Protein 6V8E (pdb70)

B-factor: mean 51.94, std 22.56, range [22.09, 170.43]

Foldseek 3Di:
DQLVVLQVQLVVCVVVLNLVSNLVSLVVSCVVVVLPLVSLQSNLVSCVSVVNLVSSLVSLVSSCVSPVLDLVSLQVNLVSCVSVVVLVSSLVSLVSSCVNPVPPPVSVVSNVVSVVPVD/DLLVVLQVQLVVCVVVLNLVSNLVSLVVSCVVPVLPLVSLQSNLVSCVSVVNLVSSLVSLVSSCVSPVLALVSLQVNLVSCVSVLVLVSSLVSLVSSCVNPVDDVVSVVSNVVSVVD/DLLVVLQVQLVVCVVVLNLVSNLVSLVSNCVVPVLPLVSLQSNLVSCVSVVNLVSSLVSLVSSCVSPVLDLVSLQVNLVSCVSVVVLVSSLVSLVSSCVNPVPPVVSVVVNVVSVVVVD/DQLVVLQVQLVVCVVVPNLVSNLVSLVVSCVVPVLPLVSLQSNLVSCVSVVNLVSSLVSLVSSCVSPVLDLVSLQVNLVSCVSVVVLVSSLVSLVSSCVNPVPPVNSVVSNVVSVVSD/DLLVVLQVQLVVCVVVLNLVSNLVSLVVSCVVPVLPLVSLQSNLVSCVVVVNLVSSLVSLVSSCVSPVLALVSLQVNLVSCVSVQVLVSSLVSLVSSCVNPVPPVSSVVVNVVSVVGD/DLLVVLQVQLVVCVVVLNLVSNLVSLVVSCVVPVLPLVSLQSNLVSCVSVVNLVSSLVSLVSSCVSPVLPLVSLQVNLVSCVSVVVLVSSLVSLVSSCVNPVPPVVSVVVNVVSVVVPD

Solvent-accessible surface area: 32275 Å² total; per-residue (Å²): 123,22,23,58,3,0,13,0,2,0,34,0,0,50,109,51,37,48,49,120,2,0,7,48,0,1,4,1,2,2,65,99,62,73,103,40,20,77,0,4,22,17,0,0,16,0,18,39,113,78,38,22,49,84,48,0,17,53,0,0,77,40,2,11,142,62,67,75,110,26,19,76,0,38,21,19,2,0,15,0,32,46,117,75,38,51,55,90,66,0,22,101,35,1,82,76,0,26,142,64,46,91,136,13,70,112,0,120,131,31,18,34,62,0,116,145,86,108,111,82,23,15,63,3,0,10,0,5,0,34,0,0,48,108,49,36,39,49,182,5,0,18,105,0,2,98,21,2,10,180,124,54,75,106,39,22,104,0,38,40,18,0,0,16,0,22,42,112,69,38,62,49,102,63,0,17,101,33,0,63,66,3,9,124,61,50,69,116,54,17,77,2,40,24,20,2,0,16,0,25,56,118,84,40,56,66,105,55,0,60,93,29,1,98,69,0,26,119,58,36,90,108,24,57,91,0,115,119,35,24,28,62,2,136,142,108,101,22,20,52,6,0,31,2,5,0,28,0,0,45,116,49,36,40,46,170,5,0,16,119,0,2,96,8,2,10,151,120,56,73,116,44,21,83,0,38,23,20,2,0,18,0,16,30,73,73,38,56,44,100,65,0,20,102,20,1,60,80,3,6,129,67,52,66,116,31,18,57,0,34,12,22,0,0,17,0,21,50,100,76,37,56,52,102,67,0,20,87,37,1,69,70,0,29,131,64,34,74,16,0,5,1,0,112,29,12,16,37,46,0,103,146,123,83,116,102,17,12,55,2,0,17,0,1,0,18,0,0,48,106,52,38,39,55,134,4,0,11,75,0,1,17,4,3,2,91,106,60,58,99,39,21,78,0,4,18,18,0,0,16,0,19,44,113,78,38,23,40,85,49,0,17,56,0,0,76,44,1,12,143,63,69,74,111,26,19,73,0,38,20,18,2,0,16,0,31,50,112,77,36,52,64,102,66,0,27,104,35,0,89,60,0,27,124,57,44,99,133,17,59,95,0,140,133,34,18,34,61,0,115,139,92,155,97,21,18,42,2,0,20,4,2,0,47,0,0,41,120,50,37,47,48,115,1,0,19,82,0,0,97,20,2,12,181,141,53,73,108,37,20,81,0,38,31,16,0,0,18,0,22,39,114,84,40,61,47,104,65,0,16,97,34,0,57,68,4,9,127,61,48,64,114,42,16,75,2,38,21,21,3,0,18,0,27,45,118,71,37,46,51,96,64,0,22,103,35,1,66,64,0,31,132,58,49,99,134,16,54,98,0,136,142,42,30,32,57,0,121,151,81,159,44,16,10,67,3,0,17,3,1,0,30,0,0,47,127,52,35,35,46,184,7,0,15,96,0,1,81,2,2,10,141,113,50,71,113,34,20,80,0,38,22,20,2,0,17,0,12,34,70,76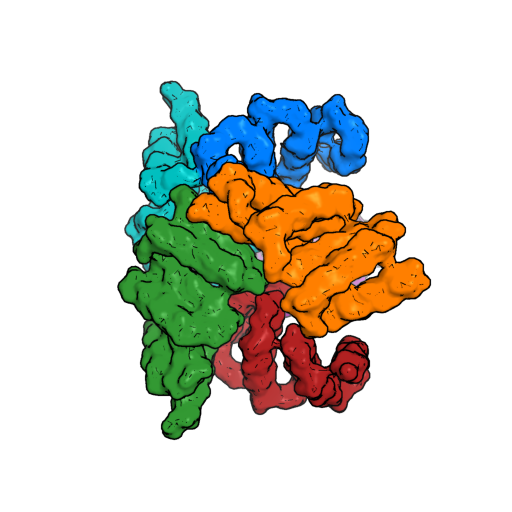,40,59,43,100,56,0,21,99,26,1,61,80,3,9,131,68,52,66,116,30,19,34,0,36,10,23,0,0,17,0,17,53,99,77,38,55,54,97,65,0,20,98,43,1,70,72,0,23,134,67,32,67,12,0,4,1,0,98,32,13,8,32,46,0,98,162,131,88,105

Secondary structure (DSSP, 8-state):
-HHHHHHHHHHHHHHTT-HHHHHHHHHHHHHH-TT-HHHHHHHHHHHHHTT-HHHHHHHHHHHHHH-TT-HHHHHHHHHHHHHTT-HHHHHHHHHHHHHH-TT-HHHHHHHHHHHHS--/-HHHHHHHHHHHHHHTT-HHHHHHHHHHHHHH-TT-HHHHHHHHHHHHHTT-HHHHHHHHHHHHHH-TT-HHHHHHHHHHHHHTT-HHHHHHHHHHHHHH-S--HHHHHHHHHHHH-/-HHHHHHHHHHHHHHTT-HHHHHHHHHHHHHH-TT-HHHHHHHHHHHHHTT-HHHHHHHHHHHHHH-TT-HHHHHHHHHHHHHTT-HHHHHHHHHHHHHH-TT-HHHHHHHHHHHHHH-/-HHHHHHHHHHHHHHTT-HHHHHHHHHHHHHH-TT-HHHHHHHHHHHHHTT-HHHHHHHHHHHHHH-TT-HHHHHHHHHHHHHTT-HHHHHHHHHHHHHH-TT-SHHHHHHHHHHH--/-HHHHHHHHHHHHHHTT-HHHHHHHHHHHHHH-TT-HHHHHHHHHHHHHTT-HHHHHHHHHHHHHH-TT-HHHHHHHHHHHHHTT-HHHHHHHHHHHHHH-TT-SHHHHHHHHHHH--/-HHHHHHHHHHHHHHTT-HHHHHHHHHHHHHH-TT-HHHHHHHHHHHHHTT-HHHHHHHHHHHHHH-TT-HHHHHHHHHHHHHTT-HHHHHHHHHHHHHH-TT-HHHHHHHHHHHHHH-

Structure (mmCIF, N/CA/C/O backbone):
data_6V8E
#
_entry.id   6V8E
#
_cell.length_a   69.470
_cell.length_b   64.910
_cell.length_c   99.030
_cell.angle_alpha   90.00
_cell.angle_beta   106.33
_cell.angle_gamma   90.00
#
_symmetry.space_group_name_H-M   'P 1 21 1'
#
loop_
_entity.id
_entity.type
_entity.pdbx_description
1 polymer 'Designed protein'
2 water water
#
loop_
_atom_site.group_PDB
_atom_site.id
_atom_site.type_symbol
_atom_site.label_atom_id
_atom_site.label_alt_id
_atom_site.label_comp_id
_atom_site.label_asym_id
_atom_site.label_entity_id
_atom_site.label_seq_id
_atom_site.pdbx_PDB_ins_code
_atom_site.Cartn_x
_atom_site.Cartn_y
_atom_site.Cartn_z
_atom_site.occupancy
_atom_site.B_iso_or_equiv
_atom_site.auth_seq_id
_atom_site.auth_comp_id
_atom_site.auth_asym_id
_atom_site.auth_atom_id
_atom_site.pdbx_PDB_model_num
ATOM 1 N N . GLU A 1 1 ? 18.610 15.615 24.504 1.00 84.87 1 GLU A N 1
ATOM 2 C CA . GLU A 1 1 ? 17.581 15.136 25.462 1.00 78.97 1 GLU A CA 1
ATOM 3 C C . GLU A 1 1 ? 17.182 13.672 25.184 1.00 65.80 1 GLU A C 1
ATOM 4 O O . GLU A 1 1 ? 18.069 12.898 24.914 1.00 45.45 1 GLU A O 1
ATOM 10 N N . GLU A 1 2 ? 15.920 13.290 25.443 1.00 52.12 2 GLU A N 1
ATOM 11 C CA . GLU A 1 2 ? 15.565 11.881 25.456 1.00 55.58 2 GLU A CA 1
ATOM 12 C C . GLU A 1 2 ? 15.731 11.252 24.057 1.00 54.17 2 GLU A C 1
ATOM 13 O O . GLU A 1 2 ? 16.159 10.090 23.929 1.00 44.50 2 GLU A O 1
ATOM 19 N N . ALA A 1 3 ? 15.416 12.021 23.011 1.00 48.03 3 ALA A N 1
ATOM 20 C CA . ALA A 1 3 ? 15.584 11.525 21.646 1.00 45.36 3 ALA A CA 1
ATOM 21 C C . ALA A 1 3 ? 17.054 11.262 21.357 1.00 40.34 3 ALA A C 1
ATOM 22 O O . ALA A 1 3 ? 17.404 10.271 20.733 1.00 32.29 3 ALA A O 1
ATOM 24 N N . GLU A 1 4 ? 17.919 12.166 21.826 1.00 40.59 4 GLU A N 1
ATOM 25 C CA . GLU A 1 4 ? 19.372 12.013 21.665 1.00 43.89 4 GLU A CA 1
ATOM 26 C C . GLU A 1 4 ? 19.905 10.793 22.449 1.00 38.44 4 GLU A C 1
ATOM 27 O O . GLU A 1 4 ? 20.724 10.051 21.937 1.00 39.18 4 GLU A O 1
ATOM 33 N N . LEU A 1 5 ? 19.395 10.583 23.666 1.00 37.52 5 LEU A N 1
ATOM 34 C CA . LEU A 1 5 ? 19.726 9.411 24.439 1.00 44.28 5 LEU A CA 1
ATOM 35 C C . LEU A 1 5 ? 19.324 8.120 23.709 1.00 38.51 5 LEU A C 1
ATOM 36 O O . LEU A 1 5 ? 20.116 7.194 23.606 1.00 36.37 5 LEU A O 1
ATOM 41 N N . ALA A 1 6 ? 18.088 8.084 23.210 1.00 34.40 6 ALA A N 1
ATOM 42 C CA . ALA A 1 6 ? 17.578 6.967 22.426 1.00 33.71 6 ALA A CA 1
ATOM 43 C C . ALA A 1 6 ? 18.483 6.699 21.235 1.00 31.11 6 ALA A C 1
ATOM 44 O O . ALA A 1 6 ? 18.796 5.554 20.920 1.00 29.55 6 ALA A O 1
ATOM 46 N N . TYR A 1 7 ? 18.927 7.773 20.583 1.00 31.07 7 TYR A N 1
ATOM 47 C CA . TYR A 1 7 ? 19.776 7.655 19.412 1.00 34.05 7 TYR A CA 1
ATOM 48 C C . TYR A 1 7 ? 21.130 7.058 19.772 1.00 28.03 7 TYR A C 1
ATOM 49 O O . TYR A 1 7 ? 21.644 6.173 19.076 1.00 27.00 7 TYR A O 1
ATOM 58 N N . LEU A 1 8 ? 21.716 7.575 20.856 1.00 27.69 8 LEU A N 1
ATOM 59 C CA . LEU A 1 8 ? 23.002 7.106 21.292 1.00 30.13 8 LEU A CA 1
ATOM 60 C C . LEU A 1 8 ? 22.926 5.611 21.681 1.00 32.71 8 LEU A C 1
ATOM 61 O O . LEU A 1 8 ? 23.865 4.870 21.452 1.00 33.64 8 LEU A O 1
ATOM 66 N N . LEU A 1 9 ? 21.791 5.187 22.258 1.00 32.20 9 LEU A N 1
ATOM 67 C CA . LEU A 1 9 ? 21.590 3.827 22.707 1.00 31.09 9 LEU A CA 1
ATOM 68 C C . LEU A 1 9 ? 21.535 2.934 21.495 1.00 29.39 9 LEU A C 1
ATOM 69 O O . LEU A 1 9 ? 22.118 1.855 21.497 1.00 27.69 9 LEU A O 1
ATOM 74 N N . GLY A 1 10 ? 20.849 3.403 20.446 1.00 26.52 10 GLY A N 1
ATOM 75 C CA . GLY A 1 10 ? 20.753 2.682 19.196 1.00 25.20 10 GLY A CA 1
ATOM 76 C C . GLY A 1 10 ? 22.110 2.493 18.503 1.00 26.81 10 GLY A C 1
ATOM 77 O O . GLY A 1 10 ? 22.434 1.418 18.009 1.00 31.46 10 GLY A O 1
ATOM 78 N N . GLU A 1 11 ? 22.899 3.570 18.456 1.00 28.57 11 GLU A N 1
ATOM 79 C CA . GLU A 1 11 ? 24.254 3.500 17.950 1.00 30.60 11 GLU A CA 1
ATOM 80 C C . GLU A 1 11 ? 25.104 2.500 18.731 1.00 31.62 11 GLU A C 1
ATOM 81 O O . GLU A 1 11 ? 25.785 1.663 18.148 1.00 34.75 11 GLU A O 1
ATOM 87 N N . LEU A 1 12 ? 25.089 2.618 20.066 1.00 31.07 12 LEU A N 1
ATOM 88 C CA . LEU A 1 12 ? 25.845 1.710 20.923 1.00 30.36 12 LEU A CA 1
ATOM 89 C C . LEU A 1 12 ? 25.444 0.249 20.650 1.00 28.74 12 LEU A C 1
ATOM 90 O O . LEU A 1 12 ? 26.302 -0.600 20.414 1.00 30.01 12 LEU A O 1
ATOM 95 N N . ALA A 1 13 ? 24.138 -0.013 20.639 1.00 27.64 13 ALA A N 1
ATOM 96 C CA . ALA A 1 13 ? 23.610 -1.347 20.419 1.00 31.06 13 ALA A CA 1
ATOM 97 C C . ALA A 1 13 ? 24.039 -1.886 19.047 1.00 33.42 13 ALA A C 1
ATOM 98 O O . ALA A 1 13 ? 24.447 -3.055 18.929 1.00 30.93 13 ALA A O 1
ATOM 100 N N . TYR A 1 14 ? 23.937 -1.025 18.025 1.00 32.68 14 TYR A N 1
ATOM 101 C CA . TYR A 1 14 ? 24.354 -1.335 16.656 1.00 32.47 14 TYR A CA 1
ATOM 102 C C . TYR A 1 14 ? 25.825 -1.738 16.578 1.00 33.58 14 TYR A C 1
ATOM 103 O O . TYR A 1 14 ? 26.154 -2.797 16.064 1.00 41.07 14 TYR A O 1
ATOM 112 N N . LYS A 1 15 ? 26.698 -0.895 17.129 1.00 34.17 15 LYS A N 1
ATOM 113 C CA . LYS A 1 15 ? 28.133 -1.149 17.176 1.00 36.61 15 LYS A CA 1
ATOM 114 C C . LYS A 1 15 ? 28.494 -2.459 17.848 1.00 38.41 15 LYS A C 1
ATOM 115 O O . LYS A 1 15 ? 29.523 -3.029 17.544 1.00 38.86 15 LYS A O 1
ATOM 121 N N . LEU A 1 16 ? 27.645 -2.937 18.762 1.00 37.99 16 LEU A N 1
ATOM 122 C CA . LEU A 1 16 ? 27.903 -4.186 19.459 1.00 40.63 16 LEU A CA 1
ATOM 123 C C . LEU A 1 16 ? 27.135 -5.381 18.874 1.00 38.89 16 LEU A C 1
ATOM 124 O O . LEU A 1 16 ? 27.133 -6.438 19.435 1.00 40.68 16 LEU A O 1
ATOM 129 N N . GLY A 1 17 ? 26.450 -5.172 17.755 1.00 37.72 17 GLY A N 1
ATOM 130 C CA . GLY A 1 17 ? 25.768 -6.225 17.053 1.00 37.02 17 GLY A CA 1
ATOM 131 C C . GLY A 1 17 ? 24.423 -6.633 17.597 1.00 39.40 17 GLY A C 1
ATOM 132 O O . GLY A 1 17 ? 23.943 -7.695 17.240 1.00 43.27 17 GLY A O 1
ATOM 133 N N . GLU A 1 18 ? 23.812 -5.780 18.428 1.00 36.36 18 GLU A N 1
ATOM 134 C CA . GLU A 1 18 ? 22.509 -6.037 19.026 1.00 33.15 18 GLU A CA 1
ATOM 135 C C . GLU A 1 18 ? 21.460 -5.256 18.230 1.00 30.72 18 GLU A C 1
ATOM 136 O O . GLU A 1 18 ? 20.920 -4.236 18.700 1.00 27.23 18 GLU A O 1
ATOM 142 N N . TYR A 1 19 ? 21.147 -5.779 17.035 1.00 29.97 19 TYR A N 1
ATOM 143 C CA . TYR A 1 19 ? 20.391 -5.049 16.026 1.00 31.40 19 TYR A CA 1
ATOM 144 C C . TYR A 1 19 ? 18.921 -4.829 16.405 1.00 32.33 19 TYR A C 1
ATOM 145 O O . TYR A 1 19 ? 18.342 -3.771 16.125 1.00 33.46 19 TYR A O 1
ATOM 154 N N . ARG A 1 20 ? 18.327 -5.818 17.068 1.00 31.43 20 ARG A N 1
ATOM 155 C CA . ARG A 1 20 ? 16.949 -5.716 17.541 1.00 35.18 20 ARG A CA 1
ATOM 156 C C . ARG A 1 20 ? 16.810 -4.572 18.568 1.00 33.93 20 ARG A C 1
ATOM 157 O O . ARG A 1 20 ? 15.879 -3.784 18.500 1.00 38.89 20 ARG A O 1
ATOM 165 N N . ILE A 1 21 ? 17.764 -4.487 19.503 1.00 29.43 21 ILE A N 1
ATOM 166 C CA . ILE A 1 21 ? 17.790 -3.433 20.495 1.00 28.21 21 ILE A CA 1
ATOM 167 C C . ILE A 1 21 ? 18.031 -2.079 19.794 1.00 32.17 21 ILE A C 1
ATOM 168 O O . ILE A 1 21 ? 17.366 -1.093 20.104 1.00 29.43 21 ILE A O 1
ATOM 173 N N . ALA A 1 22 ? 18.955 -2.042 18.826 1.00 30.39 22 ALA A N 1
ATOM 174 C CA . ALA A 1 22 ? 19.199 -0.830 18.051 1.00 31.84 22 ALA A CA 1
ATOM 175 C C . ALA A 1 22 ? 17.919 -0.330 17.392 1.00 31.17 22 ALA A C 1
ATOM 176 O O . ALA A 1 22 ? 17.600 0.836 17.465 1.00 36.73 22 ALA A O 1
ATOM 178 N N . ILE A 1 23 ? 17.169 -1.241 16.769 1.00 31.16 23 ILE A N 1
ATOM 179 C CA . ILE A 1 23 ? 15.943 -0.887 16.066 1.00 33.67 23 ILE A CA 1
ATOM 180 C C . ILE A 1 23 ? 14.936 -0.290 17.051 1.00 35.08 23 ILE A C 1
ATOM 181 O O . ILE A 1 23 ? 14.349 0.736 16.778 1.00 34.65 23 ILE A O 1
ATOM 186 N N . ARG A 1 24 ? 14.755 -0.934 18.206 1.00 33.96 24 ARG A N 1
ATOM 187 C CA . ARG A 1 24 ? 13.782 -0.458 19.182 1.00 35.75 24 ARG A CA 1
ATOM 188 C C . ARG A 1 24 ? 14.174 0.946 19.702 1.00 33.42 24 ARG A C 1
ATOM 189 O O . ARG A 1 24 ? 13.321 1.812 19.868 1.00 32.32 24 ARG A O 1
ATOM 197 N N . ALA A 1 25 ? 15.474 1.165 19.940 1.00 28.38 25 ALA A N 1
ATOM 198 C CA . ALA A 1 25 ? 15.972 2.450 20.379 1.00 29.31 25 ALA A CA 1
ATOM 199 C C . ALA A 1 25 ? 15.833 3.561 19.329 1.00 29.69 25 ALA A C 1
ATOM 200 O O . ALA A 1 25 ? 15.422 4.694 19.650 1.00 32.04 25 ALA A O 1
ATOM 202 N N . TYR A 1 26 ? 16.190 3.257 18.076 1.00 29.96 26 TYR A N 1
ATOM 203 C CA . TYR A 1 26 ? 16.059 4.209 16.972 1.00 31.67 26 TYR A CA 1
ATOM 204 C C . TYR A 1 26 ? 14.580 4.580 16.727 1.00 33.86 26 TYR A C 1
ATOM 205 O O . TYR A 1 26 ? 14.272 5.721 16.405 1.00 26.96 26 TYR A O 1
ATOM 214 N N . ARG A 1 27 ? 13.672 3.608 16.914 1.00 33.80 27 ARG A N 1
ATOM 215 C CA . ARG A 1 27 ? 12.243 3.873 16.855 1.00 33.83 27 ARG A CA 1
ATOM 216 C C . ARG A 1 27 ? 11.784 4.918 17.874 1.00 34.59 27 ARG A C 1
ATOM 217 O O . ARG A 1 27 ? 10.935 5.749 17.577 1.00 33.68 27 ARG A O 1
ATOM 225 N N . ILE A 1 28 ? 12.344 4.871 19.083 1.00 32.05 28 ILE A N 1
ATOM 226 C CA . ILE A 1 28 ? 12.000 5.856 20.099 1.00 32.32 28 ILE A CA 1
ATOM 227 C C . ILE A 1 28 ? 12.546 7.241 19.700 1.00 29.23 28 ILE A C 1
ATOM 228 O O . ILE A 1 28 ? 11.841 8.246 19.842 1.00 26.70 28 ILE A O 1
ATOM 233 N N . ALA A 1 29 ? 13.774 7.262 19.175 1.00 27.51 29 ALA A N 1
ATOM 234 C CA . ALA A 1 29 ? 14.382 8.471 18.711 1.00 29.90 29 ALA A CA 1
ATOM 235 C C . ALA A 1 29 ? 13.511 9.136 17.611 1.00 34.36 29 ALA A C 1
ATOM 236 O O . ALA A 1 29 ? 13.234 10.361 17.631 1.00 42.30 29 ALA A O 1
ATOM 238 N N . LEU A 1 30 ? 13.086 8.306 16.652 1.00 36.66 30 LEU A N 1
ATOM 239 C CA . LEU A 1 30 ? 12.299 8.756 15.499 1.00 36.36 30 LEU A CA 1
ATOM 240 C C . LEU A 1 30 ? 10.858 9.137 15.870 1.00 40.12 30 LEU A C 1
ATOM 241 O O . LEU A 1 30 ? 10.247 9.985 15.233 1.00 44.02 30 LEU A O 1
ATOM 246 N N . LYS A 1 31 ? 10.312 8.508 16.907 1.00 36.04 31 LYS A N 1
ATOM 247 C CA . LYS A 1 31 ? 9.020 8.891 17.402 1.00 43.30 31 LYS A CA 1
ATOM 248 C C . LYS A 1 31 ? 9.083 10.320 17.893 1.00 49.56 31 LYS A C 1
ATOM 249 O O . LYS A 1 31 ? 8.180 11.105 17.685 1.00 44.72 31 LYS A O 1
ATOM 255 N N . ARG A 1 32 ? 10.182 10.669 18.563 1.00 49.02 32 ARG A N 1
ATOM 256 C CA . ARG A 1 32 ? 10.363 12.001 19.114 1.00 56.47 32 ARG A CA 1
ATOM 257 C C . ARG A 1 32 ? 10.825 13.011 18.071 1.00 46.20 32 ARG A C 1
ATOM 258 O O . ARG A 1 32 ? 10.428 14.145 18.127 1.00 46.42 32 ARG A O 1
ATOM 266 N N . ASP A 1 33 ? 11.640 12.574 17.112 1.00 47.71 33 ASP A N 1
ATOM 267 C CA . ASP A 1 33 ? 12.186 13.442 16.080 1.00 44.74 33 ASP A CA 1
ATOM 268 C C . ASP A 1 33 ? 12.090 12.763 14.711 1.00 37.24 33 ASP A C 1
ATOM 269 O O . ASP A 1 33 ? 13.070 12.213 14.219 1.00 34.71 33 ASP A O 1
ATOM 274 N N . PRO A 1 34 ? 10.906 12.778 14.073 1.00 38.59 34 PRO A N 1
ATOM 275 C CA . PRO A 1 34 ? 10.670 12.000 12.849 1.00 38.20 34 PRO A CA 1
ATOM 276 C C . PRO A 1 34 ? 11.426 12.426 11.645 1.00 36.69 34 PRO A C 1
ATOM 277 O O . PRO A 1 34 ? 11.486 11.657 10.711 1.00 31.12 34 PRO A O 1
ATOM 281 N N . ASN A 1 35 ? 11.936 13.676 11.646 1.00 43.66 35 ASN A N 1
ATOM 282 C CA . ASN A 1 35 ? 12.725 14.173 10.505 1.00 42.60 35 ASN A CA 1
ATOM 283 C C . ASN A 1 35 ? 14.224 14.119 10.696 1.00 39.21 35 ASN A C 1
ATOM 284 O O . ASN A 1 35 ? 14.976 14.765 9.998 1.00 43.25 35 ASN A O 1
ATOM 289 N N . ASN A 1 36 ? 14.684 13.288 11.627 1.00 43.58 36 ASN A N 1
ATOM 290 C CA . ASN A 1 36 ? 16.111 13.043 11.797 1.00 35.19 36 ASN A CA 1
ATOM 291 C C . ASN A 1 36 ? 16.655 12.073 10.724 1.00 33.04 36 ASN A C 1
ATOM 292 O O . ASN A 1 36 ? 16.558 10.846 10.883 1.00 29.83 36 ASN A O 1
ATOM 297 N N . ALA A 1 37 ? 17.252 12.653 9.667 1.00 30.88 37 ALA A N 1
ATOM 298 C CA . ALA A 1 37 ? 17.841 11.893 8.554 1.00 31.23 37 ALA A CA 1
ATOM 299 C C . ALA A 1 37 ? 18.827 10.779 8.982 1.00 30.15 37 ALA A C 1
ATOM 300 O O . ALA A 1 37 ? 18.844 9.671 8.453 1.00 37.47 37 ALA A O 1
ATOM 302 N N . GLU A 1 38 ? 19.648 11.093 9.975 1.00 38.34 38 GLU A N 1
ATOM 303 C CA . GLU A 1 38 ? 20.684 10.179 10.421 1.00 36.62 38 GLU A CA 1
ATOM 304 C C . GLU A 1 38 ? 20.092 8.994 11.209 1.00 33.27 38 GLU A C 1
ATOM 305 O O . GLU A 1 38 ? 20.575 7.854 11.100 1.00 33.71 38 GLU A O 1
ATOM 311 N N . ALA A 1 39 ? 19.020 9.252 11.962 1.00 28.66 39 ALA A N 1
ATOM 312 C CA . ALA A 1 39 ? 18.273 8.158 12.598 1.00 31.65 39 ALA A CA 1
ATOM 313 C C . ALA A 1 39 ? 17.632 7.180 11.576 1.00 31.49 39 ALA A C 1
ATOM 314 O O . ALA A 1 39 ? 17.716 5.967 11.738 1.00 33.34 39 ALA A O 1
ATOM 316 N N . TRP A 1 40 ? 17.019 7.721 10.517 1.00 28.68 40 TRP A N 1
ATOM 317 C CA . TRP A 1 40 ? 16.493 6.873 9.428 1.00 26.73 40 TRP A CA 1
ATOM 318 C C . TRP A 1 40 ? 17.578 6.054 8.776 1.00 25.79 40 TRP A C 1
ATOM 319 O O . TRP A 1 40 ? 17.408 4.877 8.518 1.00 27.62 40 TRP A O 1
ATOM 330 N N . TYR A 1 41 ? 18.712 6.689 8.533 1.00 27.09 41 TYR A N 1
ATOM 331 C CA . TYR A 1 41 ? 19.862 6.040 7.916 1.00 28.91 41 TYR A CA 1
ATOM 332 C C . TYR A 1 41 ? 20.325 4.868 8.804 1.00 32.23 41 TYR A C 1
ATOM 333 O O . TYR A 1 41 ? 20.541 3.730 8.333 1.00 31.63 41 TYR A O 1
ATOM 342 N N . ASN A 1 42 ? 20.456 5.139 10.110 1.00 30.20 42 ASN A N 1
ATOM 343 C CA . ASN A 1 42 ? 20.954 4.123 10.995 1.00 28.11 42 ASN A CA 1
ATOM 344 C C . ASN A 1 42 ? 19.955 2.958 11.242 1.00 26.92 42 ASN A C 1
ATOM 345 O O . ASN A 1 42 ? 20.338 1.780 11.409 1.00 22.35 42 ASN A O 1
ATOM 350 N N . LEU A 1 43 ? 18.666 3.300 11.245 1.00 25.15 43 LEU A N 1
ATOM 351 C CA . LEU A 1 43 ? 17.635 2.303 11.309 1.00 27.88 43 LEU A CA 1
ATOM 352 C C . LEU A 1 43 ? 17.803 1.391 10.086 1.00 33.53 43 LEU A C 1
ATOM 353 O O . LEU A 1 43 ? 17.749 0.141 10.196 1.00 24.88 43 LEU A O 1
ATOM 358 N N . GLY A 1 44 ? 18.047 2.025 8.925 1.00 26.69 44 GLY A N 1
ATOM 359 C CA . GLY A 1 44 ? 18.317 1.314 7.705 1.00 32.12 44 GLY A CA 1
ATOM 360 C C . GLY A 1 44 ? 19.457 0.334 7.832 1.00 33.60 44 GLY A C 1
ATOM 361 O O . GLY A 1 44 ? 19.330 -0.829 7.432 1.00 28.32 44 GLY A O 1
ATOM 362 N N . ASN A 1 45 ? 20.587 0.801 8.375 1.00 31.31 45 ASN A N 1
ATOM 363 C CA . ASN A 1 45 ? 21.724 -0.079 8.594 1.00 30.69 45 ASN A CA 1
ATOM 364 C C . ASN A 1 45 ? 21.400 -1.272 9.482 1.00 30.89 45 ASN A C 1
ATOM 365 O O . ASN A 1 45 ? 21.874 -2.383 9.207 1.00 31.21 45 ASN A O 1
ATOM 370 N N . ALA A 1 46 ? 20.626 -1.042 10.553 1.00 35.76 46 ALA A N 1
ATOM 371 C CA . ALA A 1 46 ? 20.301 -2.121 11.492 1.00 37.09 46 ALA A CA 1
ATOM 372 C C . ALA A 1 46 ? 19.520 -3.258 10.787 1.00 40.48 46 ALA A C 1
ATOM 373 O O . ALA A 1 46 ? 19.822 -4.469 10.978 1.00 39.84 46 ALA A O 1
ATOM 375 N N . TYR A 1 47 ? 18.552 -2.863 9.955 1.00 31.98 47 TYR A N 1
ATOM 376 C CA . TYR A 1 47 ? 17.812 -3.804 9.117 1.00 33.19 47 TYR A CA 1
ATOM 377 C C . TYR A 1 47 ? 18.696 -4.500 8.068 1.00 30.96 47 TYR A C 1
ATOM 378 O O . TYR A 1 47 ? 18.573 -5.728 7.831 1.00 30.54 47 TYR A O 1
ATOM 387 N N . TYR A 1 48 ? 19.577 -3.712 7.435 1.00 28.24 48 TYR A N 1
ATOM 388 C CA . TYR A 1 48 ? 20.566 -4.239 6.496 1.00 32.60 48 TYR A CA 1
ATOM 389 C C . TYR A 1 48 ? 21.389 -5.361 7.134 1.00 34.21 48 TYR A C 1
ATOM 390 O O . TYR A 1 48 ? 21.556 -6.434 6.536 1.00 31.44 48 TYR A O 1
ATOM 399 N N . LYS A 1 49 ? 21.896 -5.105 8.347 1.00 30.60 49 LYS A N 1
ATOM 400 C CA . LYS A 1 49 ? 22.723 -6.070 9.038 1.00 32.00 49 LYS A CA 1
ATOM 401 C C . LYS A 1 49 ? 21.985 -7.355 9.353 1.00 34.38 49 LYS A C 1
ATOM 402 O O . LYS A 1 49 ? 22.609 -8.378 9.506 1.00 36.64 49 LYS A O 1
ATOM 408 N N . GLN A 1 50 ? 20.660 -7.285 9.487 1.00 38.33 50 GLN A N 1
ATOM 409 C CA . GLN A 1 50 ? 19.822 -8.468 9.699 1.00 37.84 50 GLN A CA 1
ATOM 410 C C . GLN A 1 50 ? 19.350 -9.173 8.417 1.00 38.19 50 GLN A C 1
ATOM 411 O O . GLN A 1 50 ? 18.608 -10.124 8.482 1.00 45.65 50 GLN A O 1
ATOM 417 N N . GLY A 1 51 ? 19.759 -8.682 7.253 1.00 37.29 51 GLY A N 1
ATOM 418 C CA . GLY A 1 51 ? 19.360 -9.283 5.991 1.00 39.70 51 GLY A CA 1
ATOM 419 C C . GLY A 1 51 ? 18.021 -8.830 5.461 1.00 39.16 51 GLY A C 1
ATOM 420 O O . GLY A 1 51 ? 17.571 -9.334 4.458 1.00 41.34 51 GLY A O 1
ATOM 421 N N . ASP A 1 52 ? 17.387 -7.857 6.131 1.00 44.29 52 ASP A N 1
ATOM 422 C CA . ASP A 1 52 ? 16.071 -7.313 5.721 1.00 38.19 52 ASP A CA 1
ATOM 423 C C . ASP A 1 52 ? 16.282 -6.130 4.769 1.00 37.56 52 ASP A C 1
ATOM 424 O O . ASP A 1 52 ? 16.131 -4.958 5.153 1.00 31.14 52 ASP A O 1
ATOM 429 N N . TYR A 1 53 ? 16.608 -6.454 3.514 1.00 34.74 53 TYR A N 1
ATOM 430 C CA . TYR A 1 53 ? 17.021 -5.469 2.530 1.00 36.38 53 TYR A CA 1
ATOM 431 C C . TYR A 1 53 ? 15.924 -4.516 2.061 1.00 36.69 53 TYR A C 1
ATOM 432 O O . TYR A 1 53 ? 16.196 -3.337 1.778 1.00 32.34 53 TYR A O 1
ATOM 441 N N . ASP A 1 54 ? 14.693 -5.025 1.989 1.00 43.06 54 ASP A N 1
ATOM 442 C CA . ASP A 1 54 ? 13.545 -4.219 1.584 1.00 47.08 54 ASP A CA 1
ATOM 443 C C . ASP A 1 54 ? 13.277 -3.131 2.608 1.00 43.00 54 ASP A C 1
ATOM 444 O O . ASP A 1 54 ? 12.943 -2.006 2.247 1.00 36.28 54 ASP A O 1
ATOM 449 N N . GLU A 1 55 ? 13.452 -3.453 3.892 1.00 46.32 55 GLU A N 1
ATOM 450 C CA . GLU A 1 55 ? 13.263 -2.467 4.943 1.00 44.57 55 GLU A CA 1
ATOM 451 C C . GLU A 1 55 ? 14.401 -1.464 4.918 1.00 41.43 55 GLU A C 1
ATOM 452 O O . GLU A 1 55 ? 14.182 -0.247 4.979 1.00 40.67 55 GLU A O 1
ATOM 458 N N . ALA A 1 56 ? 15.631 -1.975 4.812 1.00 35.57 56 ALA A N 1
ATOM 459 C CA . ALA A 1 56 ? 16.808 -1.127 4.658 1.00 33.94 56 ALA A CA 1
ATOM 460 C C . ALA A 1 56 ? 16.575 -0.112 3.525 1.00 35.68 56 ALA A C 1
ATOM 461 O O . ALA A 1 56 ? 16.766 1.084 3.721 1.00 29.60 56 ALA A O 1
ATOM 463 N N . ILE A 1 57 ? 16.150 -0.597 2.350 1.00 36.72 57 ILE A N 1
ATOM 464 C CA . ILE A 1 57 ? 15.896 0.266 1.211 1.00 34.70 57 ILE A CA 1
ATOM 465 C C . ILE A 1 57 ? 14.912 1.390 1.563 1.00 34.82 57 ILE A C 1
ATOM 466 O O . ILE A 1 57 ? 15.201 2.569 1.343 1.00 30.78 57 ILE A O 1
ATOM 471 N N . GLU A 1 58 ? 13.777 1.013 2.153 1.00 36.05 58 GLU A N 1
ATOM 472 C CA . GLU A 1 58 ? 12.768 1.990 2.541 1.00 36.81 58 GLU A CA 1
ATOM 473 C C . GLU A 1 58 ? 13.344 3.098 3.427 1.00 40.58 58 GLU A C 1
ATOM 474 O O . GLU A 1 58 ? 13.066 4.269 3.198 1.00 48.71 58 GLU A O 1
ATOM 480 N N . TYR A 1 59 ? 14.154 2.730 4.423 1.00 40.45 59 TYR A N 1
ATOM 481 C CA . TYR A 1 59 ? 14.688 3.707 5.389 1.00 32.13 59 TYR A CA 1
ATOM 482 C C . TYR A 1 59 ? 15.867 4.516 4.863 1.00 34.96 59 TYR A C 1
ATOM 483 O O . TYR A 1 59 ? 15.981 5.708 5.185 1.00 32.51 59 TYR A O 1
ATOM 492 N N . TYR A 1 60 ? 16.687 3.912 4.003 1.00 29.44 60 TYR A N 1
ATOM 493 C CA . TYR A 1 60 ? 17.690 4.664 3.257 1.00 30.23 60 TYR A CA 1
ATOM 494 C C . TYR A 1 60 ? 17.023 5.736 2.397 1.00 35.90 60 TYR A C 1
ATOM 495 O O . TYR A 1 60 ? 17.476 6.878 2.343 1.00 30.88 60 TYR A O 1
ATOM 504 N N . GLN A 1 61 ? 15.915 5.361 1.753 1.00 33.07 61 GLN A N 1
ATOM 505 C CA . GLN A 1 61 ? 15.211 6.257 0.868 1.00 33.45 61 GLN A CA 1
ATOM 506 C C . GLN A 1 61 ? 14.695 7.433 1.661 1.00 34.54 61 GLN A C 1
ATOM 507 O O . GLN A 1 61 ? 14.846 8.561 1.256 1.00 34.65 61 GLN A O 1
ATOM 513 N N . LYS A 1 62 ? 14.109 7.150 2.824 1.00 33.12 62 LYS A N 1
ATOM 514 C CA . LYS A 1 62 ? 13.552 8.162 3.705 1.00 30.63 62 LYS A CA 1
ATOM 515 C C . LYS A 1 62 ? 14.645 9.132 4.163 1.00 31.83 62 LYS A C 1
ATOM 516 O O . LYS A 1 62 ? 14.452 10.359 4.120 1.00 28.26 62 LYS A O 1
ATOM 522 N N . ALA A 1 63 ? 15.799 8.572 4.558 1.00 27.44 63 ALA A N 1
ATOM 523 C CA . ALA A 1 63 ? 16.938 9.347 4.994 1.00 28.13 63 ALA A CA 1
ATOM 524 C C . ALA A 1 63 ? 17.425 10.317 3.906 1.00 36.26 63 ALA A C 1
ATOM 525 O O . ALA A 1 63 ? 17.673 11.497 4.185 1.00 50.78 63 ALA A O 1
ATOM 527 N N . LEU A 1 64 ? 17.513 9.812 2.674 1.00 38.32 64 LEU A N 1
ATOM 528 C CA . LEU A 1 64 ? 17.940 10.584 1.503 1.00 33.91 64 LEU A CA 1
ATOM 529 C C . LEU A 1 64 ? 16.941 11.665 1.043 1.00 31.37 64 LEU A C 1
ATOM 530 O O . LEU A 1 64 ? 17.355 12.671 0.468 1.00 29.87 64 LEU A O 1
ATOM 535 N N . GLU A 1 65 ? 15.640 11.455 1.269 1.00 34.02 65 GLU A N 1
ATOM 536 C CA . GLU A 1 65 ? 14.647 12.495 0.996 1.00 36.78 65 GLU A CA 1
ATOM 537 C C . GLU A 1 65 ? 14.927 13.661 1.888 1.00 34.97 65 GLU A C 1
ATOM 538 O O . GLU A 1 65 ? 14.903 14.780 1.443 1.00 41.34 65 GLU A O 1
ATOM 544 N N . LEU A 1 66 ? 15.233 13.371 3.147 1.00 34.68 66 LEU A N 1
ATOM 545 C CA . LEU A 1 66 ? 15.524 14.368 4.169 1.00 36.91 66 LEU A CA 1
ATOM 546 C C . LEU A 1 66 ? 16.932 15.000 3.973 1.00 41.51 66 LEU A C 1
ATOM 547 O O . LEU A 1 66 ? 17.084 16.215 4.140 1.00 44.83 66 LEU A O 1
ATOM 552 N N . ASP A 1 67 ? 17.934 14.179 3.654 1.00 43.04 67 ASP A N 1
ATOM 553 C CA . ASP A 1 67 ? 19.269 14.677 3.419 1.00 46.09 67 ASP A CA 1
ATOM 554 C C . ASP A 1 67 ? 19.949 13.982 2.250 1.00 39.71 67 ASP A C 1
ATOM 555 O O . ASP A 1 67 ? 20.672 13.001 2.420 1.00 53.73 67 ASP A O 1
ATOM 560 N N . PRO A 1 68 ? 19.738 14.462 1.009 1.00 42.40 68 PRO A N 1
ATOM 561 C CA . PRO A 1 68 ? 20.293 13.796 -0.169 1.00 42.47 68 PRO A CA 1
ATOM 562 C C . PRO A 1 68 ? 21.827 13.791 -0.243 1.00 41.72 68 PRO A C 1
ATOM 563 O O . PRO A 1 68 ? 22.406 13.049 -1.002 1.00 45.47 68 PRO A O 1
ATOM 567 N N . ASN A 1 69 ? 22.478 14.617 0.571 1.00 44.31 69 ASN A N 1
ATOM 568 C CA . ASN A 1 69 ? 23.896 14.802 0.546 1.00 48.50 69 ASN A CA 1
ATOM 569 C C . ASN A 1 69 ? 24.656 13.807 1.425 1.00 53.56 69 ASN A C 1
ATOM 570 O O . ASN A 1 69 ? 25.797 14.031 1.795 1.00 68.38 69 ASN A O 1
ATOM 575 N N . ASN A 1 70 ? 24.035 12.665 1.721 1.00 50.41 70 ASN A N 1
ATOM 576 C CA . ASN A 1 70 ? 24.646 11.610 2.502 1.00 40.66 70 ASN A CA 1
ATOM 577 C C . ASN A 1 70 ? 25.191 10.500 1.601 1.00 35.98 70 ASN A C 1
ATOM 578 O O . ASN A 1 70 ? 24.461 9.574 1.247 1.00 30.00 70 ASN A O 1
ATOM 583 N N . ALA A 1 71 ? 26.485 10.581 1.289 1.00 32.80 71 ALA A N 1
ATOM 584 C CA . ALA A 1 71 ? 27.126 9.675 0.336 1.00 35.36 71 ALA A CA 1
ATOM 585 C C . ALA A 1 71 ? 27.063 8.209 0.759 1.00 43.34 71 ALA A C 1
ATOM 586 O O . ALA A 1 71 ? 26.882 7.313 -0.081 1.00 38.25 71 ALA A O 1
ATOM 588 N N . GLU A 1 72 ? 27.206 7.981 2.067 1.00 38.25 72 GLU A N 1
ATOM 589 C CA . GLU A 1 72 ? 27.207 6.649 2.613 1.00 41.81 72 GLU A CA 1
ATOM 590 C C . GLU A 1 72 ? 25.827 5.994 2.481 1.00 38.88 72 GLU A C 1
ATOM 591 O O . GLU A 1 72 ? 25.719 4.797 2.309 1.00 29.16 72 GLU A O 1
ATOM 597 N N . ALA A 1 73 ? 24.770 6.806 2.535 1.00 35.96 73 ALA A N 1
ATOM 598 C CA . ALA A 1 73 ? 23.401 6.315 2.390 1.00 34.56 73 ALA A CA 1
ATOM 599 C C . ALA A 1 73 ? 23.182 5.839 0.946 1.00 35.12 73 ALA A C 1
ATOM 600 O O . ALA A 1 73 ? 22.660 4.748 0.737 1.00 31.52 73 ALA A O 1
ATOM 602 N N . TRP A 1 74 ? 23.623 6.645 -0.027 1.00 33.38 74 TRP A N 1
ATOM 603 C CA . TRP A 1 74 ? 23.558 6.253 -1.431 1.00 40.61 74 TRP A CA 1
ATOM 604 C C . TRP A 1 74 ? 24.276 4.917 -1.664 1.00 43.50 74 TRP A C 1
ATOM 605 O O . TRP A 1 74 ? 23.757 4.031 -2.364 1.00 36.45 74 TRP A O 1
ATOM 616 N N . TYR A 1 75 ? 25.449 4.779 -1.036 1.00 39.35 75 TYR A N 1
ATOM 617 C CA . TYR A 1 75 ? 26.285 3.588 -1.109 1.00 40.77 75 TYR A CA 1
ATOM 618 C C . TYR A 1 75 ? 25.584 2.350 -0.549 1.00 37.24 75 TYR A C 1
ATOM 619 O O . TYR A 1 75 ? 25.587 1.299 -1.154 1.00 42.20 75 TYR A O 1
ATOM 628 N N . ASN A 1 76 ? 24.970 2.478 0.627 1.00 38.67 76 ASN A N 1
ATOM 629 C CA . ASN A 1 76 ? 24.271 1.367 1.253 1.00 37.97 76 ASN A CA 1
ATOM 630 C C . ASN A 1 76 ? 22.987 1.015 0.569 1.00 34.81 76 ASN A C 1
ATOM 631 O O . ASN A 1 76 ? 22.549 -0.118 0.595 1.00 40.41 76 ASN A O 1
ATOM 636 N N . LEU A 1 77 ? 22.339 2.010 -0.016 1.00 34.53 77 LEU A N 1
ATOM 637 C CA . LEU A 1 77 ? 21.192 1.785 -0.860 1.00 39.54 77 LEU A CA 1
ATOM 638 C C . LEU A 1 77 ? 21.607 0.892 -2.028 1.00 41.23 77 LEU A C 1
ATOM 639 O O . LEU A 1 77 ? 20.925 -0.096 -2.317 1.00 35.28 77 LEU A O 1
ATOM 644 N N . GLY A 1 78 ? 22.750 1.222 -2.653 1.00 36.40 78 GLY A N 1
ATOM 645 C CA . GLY A 1 78 ? 23.376 0.396 -3.660 1.00 37.57 78 GLY A CA 1
ATOM 646 C C . GLY A 1 78 ? 23.562 -1.039 -3.228 1.00 36.76 78 GLY A C 1
ATOM 647 O O . GLY A 1 78 ? 23.204 -1.968 -3.944 1.00 35.98 78 GLY A O 1
ATOM 648 N N . ASN A 1 79 ? 24.143 -1.221 -2.037 1.00 35.72 79 ASN A N 1
ATOM 649 C CA . ASN A 1 79 ? 24.446 -2.544 -1.495 1.00 34.94 79 ASN A CA 1
ATOM 650 C C . ASN A 1 79 ? 23.182 -3.358 -1.335 1.00 34.77 79 ASN A C 1
ATOM 651 O O . ASN A 1 79 ? 23.159 -4.547 -1.658 1.00 38.82 79 ASN A O 1
ATOM 656 N N . ALA A 1 80 ? 22.130 -2.716 -0.819 1.00 33.09 80 ALA A N 1
ATOM 657 C CA . ALA A 1 80 ? 20.878 -3.395 -0.542 1.00 38.82 80 ALA A CA 1
ATOM 658 C C . ALA A 1 80 ? 20.217 -3.859 -1.845 1.00 39.43 80 ALA A C 1
ATOM 659 O O . ALA A 1 80 ? 19.697 -4.966 -1.913 1.00 47.78 80 ALA A O 1
ATOM 661 N N . TYR A 1 81 ? 20.303 -3.041 -2.890 1.00 44.15 81 TYR A N 1
ATOM 662 C CA . TYR A 1 81 ? 19.831 -3.469 -4.212 1.00 48.50 81 TYR A CA 1
ATOM 663 C C . TYR A 1 81 ? 20.688 -4.582 -4.777 1.00 49.03 81 TYR A C 1
ATOM 664 O O . TYR A 1 81 ? 20.171 -5.507 -5.385 1.00 52.63 81 TYR A O 1
ATOM 673 N N . TYR A 1 82 ? 22.007 -4.486 -4.574 1.00 47.61 82 TYR A N 1
ATOM 674 C CA . TYR A 1 82 ? 22.950 -5.488 -5.063 1.00 50.31 82 TYR A CA 1
ATOM 675 C C . TYR A 1 82 ? 22.641 -6.846 -4.457 1.00 52.47 82 TYR A C 1
ATOM 676 O O . TYR A 1 82 ? 22.608 -7.841 -5.176 1.00 60.44 82 TYR A O 1
ATOM 685 N N . LYS A 1 83 ? 22.406 -6.877 -3.133 1.00 53.04 83 LYS A N 1
ATOM 686 C CA . LYS A 1 83 ? 22.104 -8.109 -2.419 1.00 50.37 83 LYS A CA 1
ATOM 687 C C . LYS A 1 83 ? 20.801 -8.765 -2.848 1.00 53.37 83 LYS A C 1
ATOM 688 O O . LYS A 1 83 ? 20.600 -9.936 -2.560 1.00 65.72 83 LYS A O 1
ATOM 694 N N . GLN A 1 84 ? 19.922 -8.024 -3.533 1.00 50.83 84 GLN A N 1
ATOM 695 C CA . GLN A 1 84 ? 18.711 -8.583 -4.116 1.00 51.98 84 GLN A CA 1
ATOM 696 C C . GLN A 1 84 ? 18.819 -8.791 -5.612 1.00 57.74 84 GLN A C 1
ATOM 697 O O . GLN A 1 84 ? 17.831 -9.073 -6.265 1.00 66.64 84 GLN A O 1
ATOM 703 N N . GLY A 1 85 ? 20.020 -8.636 -6.166 1.00 59.41 85 GLY A N 1
ATOM 704 C CA . GLY A 1 85 ? 20.228 -8.789 -7.594 1.00 67.50 85 GLY A CA 1
ATOM 705 C C . GLY A 1 85 ? 19.565 -7.750 -8.491 1.00 65.06 85 GLY A C 1
ATOM 706 O O . GLY A 1 85 ? 19.346 -8.015 -9.657 1.00 75.51 85 GLY A O 1
ATOM 707 N N . ASP A 1 86 ? 19.270 -6.565 -7.949 1.00 60.23 86 ASP A N 1
ATOM 708 C CA . ASP A 1 86 ? 18.773 -5.430 -8.722 1.00 60.49 86 ASP A CA 1
ATOM 709 C C . ASP A 1 86 ? 19.973 -4.577 -9.144 1.00 58.37 86 ASP A C 1
ATOM 710 O O . ASP A 1 86 ? 20.204 -3.486 -8.623 1.00 51.86 86 ASP A O 1
ATOM 715 N N . TYR A 1 87 ? 20.737 -5.102 -10.106 1.00 59.78 87 TYR A N 1
ATOM 716 C CA . TYR A 1 87 ? 22.037 -4.567 -10.470 1.00 60.44 87 TYR A CA 1
ATOM 717 C C . TYR A 1 87 ? 21.970 -3.209 -11.135 1.00 61.65 87 TYR A C 1
ATOM 718 O O . TYR A 1 87 ? 22.840 -2.374 -10.892 1.00 60.93 87 TYR A O 1
ATOM 727 N N . ASP A 1 88 ? 20.922 -2.981 -11.931 1.00 61.65 88 ASP A N 1
ATOM 728 C CA . ASP A 1 88 ? 20.644 -1.671 -12.519 1.00 62.38 88 ASP A CA 1
ATOM 729 C C . ASP A 1 88 ? 20.584 -0.613 -11.451 1.00 55.28 88 ASP A C 1
ATOM 730 O O . ASP A 1 88 ? 21.312 0.364 -11.507 1.00 54.17 88 ASP A O 1
ATOM 735 N N . GLU A 1 89 ? 19.704 -0.827 -10.472 1.00 52.03 89 GLU A N 1
ATOM 736 C CA . GLU A 1 89 ? 19.476 0.126 -9.398 1.00 51.70 89 GLU A CA 1
ATOM 737 C C . GLU A 1 89 ? 20.752 0.292 -8.555 1.00 46.72 89 GLU A C 1
ATOM 738 O O . GLU A 1 89 ? 21.099 1.405 -8.151 1.00 48.35 89 GLU A O 1
ATOM 744 N N . ALA A 1 90 ? 21.460 -0.816 -8.305 1.00 48.42 90 ALA A N 1
ATOM 745 C CA . ALA A 1 90 ? 22.695 -0.763 -7.547 1.00 53.83 90 ALA A CA 1
ATOM 746 C C . ALA A 1 90 ? 23.721 0.134 -8.245 1.00 52.08 90 ALA A C 1
ATOM 747 O O . ALA A 1 90 ? 24.393 0.951 -7.601 1.00 43.10 90 ALA A O 1
ATOM 749 N N . ILE A 1 91 ? 23.812 0.002 -9.574 1.00 54.78 91 ILE A N 1
ATOM 750 C CA . ILE A 1 91 ? 24.737 0.805 -10.371 1.00 56.58 91 ILE A CA 1
ATOM 751 C C . ILE A 1 91 ? 24.404 2.303 -10.300 1.00 59.47 91 ILE A C 1
ATOM 752 O O . ILE A 1 91 ? 25.303 3.129 -10.115 1.00 52.74 91 ILE A O 1
ATOM 757 N N . GLU A 1 92 ? 23.114 2.641 -10.417 1.00 54.84 92 GLU A N 1
ATOM 758 C CA . GLU A 1 92 ? 22.668 4.019 -10.312 1.00 56.09 92 GLU A CA 1
ATOM 759 C C . GLU A 1 92 ? 23.109 4.654 -8.979 1.00 52.50 92 GLU A C 1
ATOM 760 O O . GLU A 1 92 ? 23.600 5.786 -8.941 1.00 45.75 92 GLU A O 1
ATOM 766 N N . TYR A 1 93 ? 22.956 3.907 -7.885 1.00 49.00 93 TYR A N 1
ATOM 767 C CA . TYR A 1 93 ? 23.174 4.462 -6.559 1.00 47.18 93 TYR A CA 1
ATOM 768 C C . TYR A 1 93 ? 24.636 4.472 -6.144 1.00 43.98 93 TYR A C 1
ATOM 769 O O . TYR A 1 93 ? 25.063 5.401 -5.489 1.00 46.85 93 TYR A O 1
ATOM 778 N N . TYR A 1 94 ? 25.401 3.462 -6.560 1.00 47.28 94 TYR A N 1
ATOM 779 C CA . TYR A 1 94 ? 26.845 3.492 -6.409 1.00 43.58 94 TYR A CA 1
ATOM 780 C C . TYR A 1 94 ? 27.418 4.702 -7.135 1.00 45.32 94 TYR A C 1
ATOM 781 O O . TYR A 1 94 ? 28.303 5.396 -6.620 1.00 48.47 94 TYR A O 1
ATOM 790 N N . GLN A 1 95 ? 26.911 4.963 -8.339 1.00 45.38 95 GLN A N 1
ATOM 791 C CA . GLN A 1 95 ? 27.371 6.111 -9.118 1.00 48.35 95 GLN A CA 1
ATOM 792 C C . GLN A 1 95 ? 27.049 7.427 -8.421 1.00 50.10 95 GLN A C 1
ATOM 793 O O . GLN A 1 95 ? 27.867 8.326 -8.394 1.00 50.72 95 GLN A O 1
ATOM 799 N N . LYS A 1 96 ? 25.860 7.519 -7.829 1.00 53.99 96 LYS A N 1
ATOM 800 C CA . LYS A 1 96 ? 25.448 8.702 -7.097 1.00 56.64 96 LYS A CA 1
ATOM 801 C C . LYS A 1 96 ? 26.351 8.880 -5.856 1.00 54.86 96 LYS A C 1
ATOM 802 O O . LYS A 1 96 ? 26.817 9.986 -5.528 1.00 54.42 96 LYS A O 1
ATOM 808 N N . ALA A 1 97 ? 26.627 7.761 -5.184 1.00 51.97 97 ALA A N 1
ATOM 809 C CA . ALA A 1 97 ? 27.531 7.739 -4.035 1.00 47.59 97 ALA A CA 1
ATOM 810 C C . ALA A 1 97 ? 28.911 8.318 -4.399 1.00 46.75 97 ALA A C 1
ATOM 811 O O . ALA A 1 97 ? 29.468 9.132 -3.656 1.00 45.97 97 ALA A O 1
ATOM 813 N N . LEU A 1 98 ? 29.427 7.934 -5.571 1.00 46.97 98 LEU A N 1
ATOM 814 C CA . LEU A 1 98 ? 30.747 8.360 -6.042 1.00 51.78 98 LEU A CA 1
ATOM 815 C C . LEU A 1 98 ? 30.755 9.821 -6.540 1.00 61.47 98 LEU A C 1
ATOM 816 O O . LEU A 1 98 ? 31.753 10.506 -6.361 1.00 62.47 98 LEU A O 1
ATOM 821 N N . GLU A 1 99 ? 29.653 10.275 -7.158 1.00 57.76 99 GLU A N 1
ATOM 822 C CA . GLU A 1 99 ? 29.461 11.670 -7.535 1.00 59.62 99 GLU A CA 1
ATOM 823 C C . GLU A 1 99 ? 29.621 12.557 -6.316 1.00 55.50 99 GLU A C 1
ATOM 824 O O . GLU A 1 99 ? 30.191 13.622 -6.422 1.00 56.06 99 GLU A O 1
ATOM 830 N N . LEU A 1 100 ? 29.120 12.106 -5.163 1.00 48.33 100 LEU A N 1
ATOM 831 C CA . LEU A 1 100 ? 29.259 12.826 -3.895 1.00 50.41 100 LEU A CA 1
ATOM 832 C C . LEU A 1 100 ? 30.577 12.547 -3.146 1.00 56.15 100 LEU A C 1
ATOM 833 O O . LEU A 1 100 ? 31.090 13.408 -2.438 1.00 58.54 100 LEU A O 1
ATOM 838 N N . ASP A 1 101 ? 31.086 11.315 -3.253 1.00 64.93 101 ASP A N 1
ATOM 839 C CA . ASP A 1 101 ? 32.295 10.914 -2.546 1.00 64.94 101 ASP A CA 1
ATOM 840 C C . ASP A 1 101 ? 33.204 10.062 -3.427 1.00 60.60 101 ASP A C 1
ATOM 841 O O . ASP A 1 101 ? 33.246 8.841 -3.288 1.00 71.23 101 ASP A O 1
ATOM 846 N N . PRO A 1 102 ? 33.989 10.688 -4.329 1.00 64.17 102 PRO A N 1
ATOM 847 C CA . PRO A 1 102 ? 34.886 9.942 -5.217 1.00 65.79 102 PRO A CA 1
ATOM 848 C C . PRO A 1 102 ? 35.893 9.008 -4.527 1.00 63.94 102 PRO A C 1
ATOM 849 O O . PRO A 1 102 ? 36.390 8.114 -5.180 1.00 66.64 102 PRO A O 1
ATOM 853 N N . ASN A 1 103 ? 36.181 9.236 -3.237 1.00 70.70 103 ASN A N 1
ATOM 854 C CA . ASN A 1 103 ? 37.131 8.438 -2.477 1.00 66.06 103 ASN A CA 1
ATOM 855 C C . ASN A 1 103 ? 36.577 7.181 -1.836 1.00 60.14 103 ASN A C 1
ATOM 856 O O . ASN A 1 103 ? 37.314 6.471 -1.180 1.00 66.59 103 ASN A O 1
ATOM 861 N N . ASN A 1 104 ? 35.283 6.887 -2.012 1.00 59.49 104 ASN A N 1
ATOM 862 C CA . ASN A 1 104 ? 34.699 5.690 -1.422 1.00 59.63 104 ASN A CA 1
ATOM 863 C C . ASN A 1 104 ? 35.154 4.451 -2.224 1.00 58.38 104 ASN A C 1
ATOM 864 O O . ASN A 1 104 ? 34.493 4.073 -3.176 1.00 61.25 104 ASN A O 1
ATOM 869 N N . ALA A 1 105 ? 36.327 3.910 -1.885 1.00 57.66 105 ALA A N 1
ATOM 870 C CA . ALA A 1 105 ? 36.878 2.672 -2.455 1.00 64.41 105 ALA A CA 1
ATOM 871 C C . ALA A 1 105 ? 35.882 1.500 -2.616 1.00 62.00 105 ALA A C 1
ATOM 872 O O . ALA A 1 105 ? 35.882 0.706 -3.584 1.00 54.79 105 ALA A O 1
ATOM 874 N N . GLU A 1 106 ? 35.095 1.345 -1.553 1.00 58.62 106 GLU A N 1
ATOM 875 C CA . GLU A 1 106 ? 34.137 0.266 -1.422 1.00 59.06 106 GLU A CA 1
ATOM 876 C C . GLU A 1 106 ? 33.034 0.341 -2.476 1.00 54.88 106 GLU A C 1
ATOM 877 O O . GLU A 1 106 ? 32.622 -0.661 -3.058 1.00 54.72 106 GLU A O 1
ATOM 883 N N . ALA A 1 107 ? 32.533 1.553 -2.698 1.00 56.11 107 ALA A N 1
ATOM 884 C CA . ALA A 1 107 ? 31.497 1.815 -3.686 1.00 56.70 107 ALA A CA 1
ATOM 885 C C . ALA A 1 107 ? 32.043 1.584 -5.079 1.00 52.34 107 ALA A C 1
ATOM 886 O O . ALA A 1 107 ? 31.325 1.108 -5.955 1.00 50.70 107 ALA A O 1
ATOM 888 N N . LYS A 1 108 ? 33.319 1.936 -5.277 1.00 53.33 108 LYS A N 1
ATOM 889 C CA . LYS A 1 108 ? 34.008 1.705 -6.540 1.00 55.34 108 LYS A CA 1
ATOM 890 C C . LYS A 1 108 ? 34.159 0.206 -6.818 1.00 54.66 108 LYS A C 1
ATOM 891 O O . LYS A 1 108 ? 33.849 -0.239 -7.920 1.00 54.78 108 LYS A O 1
ATOM 897 N N . GLN A 1 109 ? 34.604 -0.579 -5.821 1.00 56.29 109 GLN A N 1
ATOM 898 C CA . GLN A 1 109 ? 34.677 -2.034 -5.973 1.00 55.21 109 GLN A CA 1
ATOM 899 C C . GLN A 1 109 ? 33.310 -2.644 -6.314 1.00 53.38 109 GLN A C 1
ATOM 900 O O . GLN A 1 109 ? 33.195 -3.430 -7.234 1.00 53.27 109 GLN A O 1
ATOM 906 N N . ASN A 1 110 ? 32.284 -2.267 -5.551 1.00 51.80 110 ASN A N 1
ATOM 907 C CA . ASN A 1 110 ? 30.946 -2.812 -5.721 1.00 53.43 110 ASN A CA 1
ATOM 908 C C . ASN A 1 110 ? 30.282 -2.408 -7.039 1.00 62.00 110 ASN A C 1
ATOM 909 O O . ASN A 1 110 ? 29.579 -3.221 -7.661 1.00 60.67 110 ASN A O 1
ATOM 914 N N . LEU A 1 111 ? 30.524 -1.159 -7.468 1.00 58.06 111 LEU A N 1
ATOM 915 C CA . LEU A 1 111 ? 30.109 -0.692 -8.786 1.00 53.06 111 LEU A CA 1
ATOM 916 C C . LEU A 1 111 ? 30.623 -1.655 -9.864 1.00 54.88 111 LEU A C 1
ATOM 917 O O . LEU A 1 111 ? 29.865 -2.122 -10.721 1.00 56.08 111 LEU A O 1
ATOM 922 N N . GLY A 1 112 ? 31.925 -1.952 -9.800 1.00 55.78 112 GLY A N 1
ATOM 923 C CA . GLY A 1 112 ? 32.591 -2.889 -10.693 1.00 60.01 112 GLY A CA 1
ATOM 924 C C . GLY A 1 112 ? 32.001 -4.285 -10.665 1.00 62.71 112 GLY A C 1
ATOM 925 O O . GLY A 1 112 ? 31.825 -4.878 -11.707 1.00 68.70 112 GLY A O 1
ATOM 926 N N . ASN A 1 113 ? 31.715 -4.805 -9.465 1.00 62.58 113 ASN A N 1
ATOM 927 C CA . ASN A 1 113 ? 31.048 -6.094 -9.307 1.00 64.12 113 ASN A CA 1
ATOM 928 C C . ASN A 1 113 ? 29.699 -6.078 -10.024 1.00 68.93 113 ASN A C 1
ATOM 929 O O . ASN A 1 113 ? 29.429 -6.944 -10.859 1.00 82.73 113 ASN A O 1
ATOM 934 N N . ALA A 1 114 ? 28.869 -5.077 -9.702 1.00 67.00 114 ALA A N 1
ATOM 935 C CA . ALA A 1 114 ? 27.531 -4.928 -10.276 1.00 64.46 114 ALA A CA 1
ATOM 936 C C . ALA A 1 114 ? 27.542 -4.816 -11.806 1.00 65.69 114 ALA A C 1
ATOM 937 O O . ALA A 1 114 ? 26.721 -5.443 -12.479 1.00 68.58 114 ALA A O 1
ATOM 939 N N . LYS A 1 115 ? 28.490 -4.036 -12.343 1.00 73.07 115 LYS A N 1
ATOM 940 C CA . LYS A 1 115 ? 28.621 -3.845 -13.796 1.00 79.21 115 LYS A CA 1
ATOM 941 C C . LYS A 1 115 ? 28.947 -5.162 -14.474 1.00 82.94 115 LYS A C 1
ATOM 942 O O . LYS A 1 115 ? 28.462 -5.429 -15.570 1.00 107.55 115 LYS A O 1
ATOM 948 N N . GLN A 1 116 ? 29.752 -5.988 -13.799 1.00 83.93 116 GLN A N 1
ATOM 949 C CA . GLN A 1 116 ? 30.171 -7.281 -14.315 1.00 87.98 116 GLN A CA 1
ATOM 950 C C . GLN A 1 116 ? 29.038 -8.298 -14.300 1.00 88.88 116 GLN A C 1
ATOM 951 O O . GLN A 1 116 ? 28.919 -9.105 -15.229 1.00 105.08 116 GLN A O 1
ATOM 957 N N . LYS A 1 117 ? 28.198 -8.263 -13.254 1.00 82.19 117 LYS A N 1
ATOM 958 C CA . LYS A 1 117 ? 26.953 -9.028 -13.208 1.00 82.05 117 LYS A CA 1
ATOM 959 C C . LYS A 1 117 ? 26.082 -8.517 -14.363 1.00 83.43 117 LYS A C 1
ATOM 960 O O . LYS A 1 117 ? 26.593 -8.423 -15.496 1.00 100.87 117 LYS A O 1
ATOM 966 N N . GLN A 1 118 ? 24.810 -8.189 -14.143 1.00 82.32 118 GLN A N 1
ATOM 967 C CA . GLN A 1 118 ? 24.038 -7.576 -15.212 1.00 93.25 118 GLN A CA 1
ATOM 968 C C . GLN A 1 118 ? 24.081 -8.334 -16.568 1.00 97.69 118 GLN A C 1
ATOM 969 O O . GLN A 1 118 ? 23.345 -7.981 -17.464 1.00 124.74 118 GLN A O 1
ATOM 975 N N . GLY A 1 119 ? 24.932 -9.367 -16.702 1.00 97.53 119 GLY A N 1
ATOM 976 C CA . GLY A 1 119 ? 25.309 -9.907 -17.999 1.00 99.17 119 GLY A CA 1
ATOM 977 C C . GLY A 1 119 ? 25.600 -11.381 -17.862 1.00 96.40 119 GLY A C 1
ATOM 978 O O . GLY A 1 119 ? 25.034 -11.975 -16.824 1.00 91.33 119 GLY A O 1
ATOM 979 N N . GLU B 1 1 ? 16.548 11.430 36.958 1.00 51.91 1 GLU B N 1
ATOM 980 C CA . GLU B 1 1 ? 16.044 10.163 36.331 1.00 56.31 1 GLU B CA 1
ATOM 981 C C . GLU B 1 1 ? 16.491 10.059 34.862 1.00 57.38 1 GLU B C 1
ATOM 982 O O . GLU B 1 1 ? 17.235 9.148 34.519 1.00 47.90 1 GLU B O 1
ATOM 988 N N . GLU B 1 2 ? 16.157 11.053 34.034 1.00 59.73 2 GLU B N 1
ATOM 989 C CA . GLU B 1 2 ? 16.783 11.188 32.713 1.00 54.84 2 GLU B CA 1
ATOM 990 C C . GLU B 1 2 ? 18.318 11.363 32.832 1.00 43.10 2 GLU B C 1
ATOM 991 O O . GLU B 1 2 ? 19.104 10.807 32.021 1.00 40.92 2 GLU B O 1
ATOM 997 N N . ALA B 1 3 ? 18.741 12.121 33.847 1.00 39.56 3 ALA B N 1
ATOM 998 C CA . ALA B 1 3 ? 20.176 12.348 34.070 1.00 37.72 3 ALA B CA 1
ATOM 999 C C . ALA B 1 3 ? 20.853 11.042 34.416 1.00 34.94 3 ALA B C 1
ATOM 1000 O O . ALA B 1 3 ? 21.956 10.776 33.931 1.00 40.86 3 ALA B O 1
ATOM 1002 N N . GLU B 1 4 ? 20.181 10.224 35.234 1.00 38.87 4 GLU B N 1
ATOM 1003 C CA . GLU B 1 4 ? 20.677 8.907 35.612 1.00 41.02 4 GLU B CA 1
ATOM 1004 C C . GLU B 1 4 ? 20.763 7.962 34.419 1.00 39.94 4 GLU B C 1
ATOM 1005 O O . GLU B 1 4 ? 21.739 7.247 34.276 1.00 32.18 4 GLU B O 1
ATOM 1011 N N . LEU B 1 5 ? 19.757 7.986 33.546 1.00 39.49 5 LEU B N 1
ATOM 1012 C CA . LEU B 1 5 ? 19.769 7.196 32.316 1.00 36.72 5 LEU B CA 1
ATOM 1013 C C . LEU B 1 5 ? 20.948 7.594 31.446 1.00 33.45 5 LEU B C 1
ATOM 1014 O O . LEU B 1 5 ? 21.678 6.713 30.961 1.00 33.48 5 LEU B O 1
ATOM 1019 N N . ALA B 1 6 ? 21.129 8.907 31.240 1.00 30.58 6 ALA B N 1
ATOM 1020 C CA . ALA B 1 6 ? 22.247 9.421 30.468 1.00 31.48 6 ALA B CA 1
ATOM 1021 C C . ALA B 1 6 ? 23.569 8.935 31.045 1.00 30.79 6 ALA B C 1
ATOM 1022 O O . ALA B 1 6 ? 24.470 8.508 30.309 1.00 33.02 6 ALA B O 1
ATOM 1024 N N . TYR B 1 7 ? 23.663 8.975 32.376 1.00 33.81 7 TYR B N 1
ATOM 1025 C CA . TYR B 1 7 ? 24.874 8.550 33.077 1.00 32.10 7 TYR B CA 1
ATOM 1026 C C . TYR B 1 7 ? 25.143 7.060 32.881 1.00 24.96 7 TYR B C 1
ATOM 1027 O O . TYR B 1 7 ? 26.269 6.654 32.622 1.00 23.92 7 TYR B O 1
ATOM 1036 N N . LEU B 1 8 ? 24.097 6.257 33.023 1.00 23.40 8 LEU B N 1
ATOM 1037 C CA . LEU B 1 8 ? 24.226 4.821 32.871 1.00 28.80 8 LEU B CA 1
ATOM 1038 C C . LEU B 1 8 ? 24.651 4.473 31.443 1.00 33.86 8 LEU B C 1
ATOM 1039 O O . LEU B 1 8 ? 25.416 3.540 31.239 1.00 33.93 8 LEU B O 1
ATOM 1044 N N . LEU B 1 9 ? 24.156 5.234 30.463 1.00 33.67 9 LEU B N 1
ATOM 1045 C CA . LEU B 1 9 ? 24.446 4.971 29.055 1.00 31.91 9 LEU B CA 1
ATOM 1046 C C . LEU B 1 9 ? 25.911 5.281 28.815 1.00 32.84 9 LEU B C 1
ATOM 1047 O O . LEU B 1 9 ? 26.590 4.543 28.111 1.00 30.76 9 LEU B O 1
ATOM 1052 N N . GLY B 1 10 ? 26.395 6.366 29.434 1.00 30.27 10 GLY B N 1
ATOM 1053 C CA . GLY B 1 10 ? 27.783 6.759 29.337 1.00 30.67 10 GLY B CA 1
ATOM 1054 C C . GLY B 1 10 ? 28.733 5.745 29.966 1.00 33.26 10 GLY B C 1
ATOM 1055 O O . GLY B 1 10 ? 29.773 5.424 29.398 1.00 33.23 10 GLY B O 1
ATOM 1056 N N . GLU B 1 11 ? 28.378 5.247 31.156 1.00 31.66 11 GLU B N 1
ATOM 1057 C CA . GLU B 1 11 ? 29.119 4.165 31.790 1.00 34.12 11 GLU B CA 1
ATOM 1058 C C . GLU B 1 11 ? 29.155 2.929 30.915 1.00 33.44 11 GLU B C 1
ATOM 1059 O O . GLU B 1 11 ? 30.204 2.356 30.716 1.00 33.61 11 GLU B O 1
ATOM 1065 N N . LEU B 1 12 ? 27.992 2.492 30.421 1.00 33.31 12 LEU B N 1
ATOM 1066 C CA . LEU B 1 12 ? 27.919 1.318 29.550 1.00 35.82 12 LEU B CA 1
ATOM 1067 C C . LEU B 1 12 ? 28.830 1.499 28.324 1.00 35.19 12 LEU B C 1
ATOM 1068 O O . LEU B 1 12 ? 29.646 0.636 28.023 1.00 36.03 12 LEU B O 1
ATOM 1073 N N . ALA B 1 13 ? 28.715 2.650 27.660 1.00 32.35 13 ALA B N 1
ATOM 1074 C CA . ALA B 1 13 ? 29.506 2.943 26.477 1.00 35.12 13 ALA B CA 1
ATOM 1075 C C . ALA B 1 13 ? 31.001 2.931 26.796 1.00 33.24 13 ALA B C 1
ATOM 1076 O O . ALA B 1 13 ? 31.802 2.369 26.043 1.00 33.49 13 ALA B O 1
ATOM 1078 N N . TYR B 1 14 ? 31.362 3.552 27.922 1.00 32.85 14 TYR B N 1
ATOM 1079 C CA . TYR B 1 14 ? 32.739 3.599 28.426 1.00 36.20 14 TYR B CA 1
ATOM 1080 C C . TYR B 1 14 ? 33.316 2.217 28.658 1.00 34.70 14 TYR B C 1
ATOM 1081 O O . TYR B 1 14 ? 34.357 1.880 28.143 1.00 37.63 14 TYR B O 1
ATOM 1090 N N . LYS B 1 15 ? 32.592 1.396 29.410 1.00 37.86 15 LYS B N 1
ATOM 1091 C CA . LYS B 1 15 ? 32.967 0.014 29.695 1.00 44.97 15 LYS B CA 1
ATOM 1092 C C . LYS B 1 15 ? 33.171 -0.825 28.462 1.00 44.96 15 LYS B C 1
ATOM 1093 O O . LYS B 1 15 ? 33.918 -1.775 28.505 1.00 49.95 15 LYS B O 1
ATOM 1099 N N . LEU B 1 16 ? 32.513 -0.471 27.351 1.00 44.47 16 LEU B N 1
ATOM 1100 C CA . LEU B 1 16 ? 32.660 -1.209 26.106 1.00 47.45 16 LEU B CA 1
ATOM 1101 C C . LEU B 1 16 ? 33.620 -0.556 25.124 1.00 48.34 16 LEU B C 1
ATOM 1102 O O . LEU B 1 16 ? 33.751 -1.020 23.988 1.00 41.59 16 LEU B O 1
ATOM 1107 N N . GLY B 1 17 ? 34.284 0.523 25.551 1.00 41.19 17 GLY B N 1
ATOM 1108 C CA . GLY B 1 17 ? 35.279 1.162 24.724 1.00 50.31 17 GLY B CA 1
ATOM 1109 C C . GLY B 1 17 ? 34.756 2.090 23.638 1.00 46.49 17 GLY B C 1
ATOM 1110 O O . GLY B 1 17 ? 35.498 2.436 22.747 1.00 52.73 17 GLY B O 1
ATOM 1111 N N . GLU B 1 18 ? 33.498 2.524 23.775 1.00 42.50 18 GLU B N 1
ATOM 1112 C CA . GLU B 1 18 ? 32.863 3.460 22.867 1.00 38.79 18 GLU B CA 1
ATOM 1113 C C . GLU B 1 18 ? 32.880 4.864 23.445 1.00 33.43 18 GLU B C 1
ATOM 1114 O O . GLU B 1 18 ? 31.855 5.401 23.880 1.00 35.33 18 GLU B O 1
ATOM 1120 N N . TYR B 1 19 ? 34.063 5.465 23.406 1.00 32.80 19 TYR B N 1
ATOM 1121 C CA . TYR B 1 19 ? 34.357 6.685 24.152 1.00 38.16 19 TYR B CA 1
ATOM 1122 C C . TYR B 1 19 ? 33.631 7.928 23.647 1.00 35.10 19 TYR B C 1
ATOM 1123 O O . TYR B 1 19 ? 33.208 8.784 24.444 1.00 37.23 19 TYR B O 1
ATOM 1132 N N . ARG B 1 20 ? 33.464 8.020 22.328 1.00 41.68 20 ARG B N 1
ATOM 1133 C CA . ARG B 1 20 ? 32.723 9.131 21.703 1.00 38.23 20 ARG B CA 1
ATOM 1134 C C . ARG B 1 20 ? 31.265 9.133 22.200 1.00 35.39 20 ARG B C 1
ATOM 1135 O O . ARG B 1 20 ? 30.728 10.184 22.570 1.00 30.83 20 ARG B O 1
ATOM 1143 N N . ILE B 1 21 ? 30.643 7.939 22.216 1.00 35.24 21 ILE B N 1
ATOM 1144 C CA . ILE B 1 21 ? 29.291 7.787 22.701 1.00 33.73 21 ILE B CA 1
ATOM 1145 C C . ILE B 1 21 ? 29.233 8.103 24.188 1.00 32.43 21 ILE B C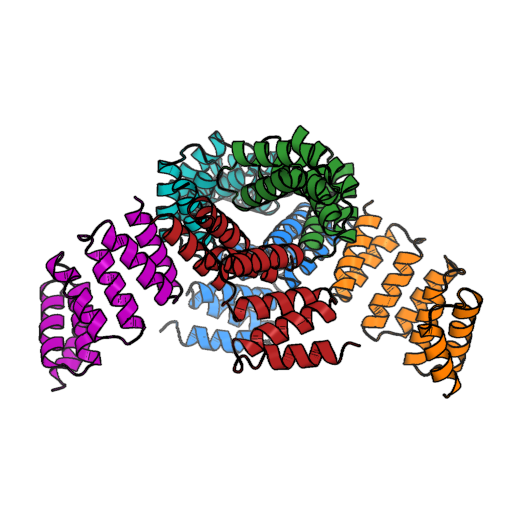 1
ATOM 1146 O O . ILE B 1 21 ? 28.323 8.804 24.637 1.00 35.42 21 ILE B O 1
ATOM 1151 N N . ALA B 1 22 ? 30.215 7.610 24.957 1.00 32.01 22 ALA B N 1
ATOM 1152 C CA . ALA B 1 22 ? 30.285 7.907 26.393 1.00 30.12 22 ALA B CA 1
ATOM 1153 C C . ALA B 1 22 ? 30.296 9.409 26.640 1.00 29.22 22 ALA B C 1
ATOM 1154 O O . ALA B 1 22 ? 29.546 9.901 27.470 1.00 31.63 22 ALA B O 1
ATOM 1156 N N . ILE B 1 23 ? 31.130 10.135 25.887 1.00 30.09 23 ILE B N 1
ATOM 1157 C CA . ILE B 1 23 ? 31.264 11.563 26.059 1.00 30.64 23 ILE B CA 1
ATOM 1158 C C . ILE B 1 23 ? 29.944 12.264 25.785 1.00 32.59 23 ILE B C 1
ATOM 1159 O O . ILE B 1 23 ? 29.518 13.117 26.564 1.00 36.88 23 ILE B O 1
ATOM 1164 N N . ARG B 1 24 ? 29.285 11.902 24.683 1.00 33.02 24 ARG B N 1
ATOM 1165 C CA . ARG B 1 24 ? 28.018 12.525 24.324 1.00 31.93 24 ARG B CA 1
ATOM 1166 C C . ARG B 1 24 ? 26.958 12.274 25.414 1.00 33.75 24 ARG B C 1
ATOM 1167 O O . ARG B 1 24 ? 26.244 13.190 25.795 1.00 44.87 24 ARG B O 1
ATOM 1175 N N . ALA B 1 25 ? 26.900 11.043 25.925 1.00 27.81 25 ALA B N 1
ATOM 1176 C CA . ALA B 1 25 ? 25.957 10.686 26.980 1.00 27.41 25 ALA B CA 1
ATOM 1177 C C . ALA B 1 25 ? 26.232 11.399 28.321 1.00 26.76 25 ALA B C 1
ATOM 1178 O O . ALA B 1 25 ? 25.303 11.876 28.983 1.00 28.85 25 ALA B O 1
ATOM 1180 N N . TYR B 1 26 ? 27.502 11.456 28.727 1.00 25.90 26 TYR B N 1
ATOM 1181 C CA . TYR B 1 26 ? 27.881 12.148 29.958 1.00 31.03 26 TYR B CA 1
ATOM 1182 C C . TYR B 1 26 ? 27.601 13.657 29.873 1.00 35.37 26 TYR B C 1
ATOM 1183 O O . TYR B 1 26 ? 27.206 14.286 30.853 1.00 33.60 26 TYR B O 1
ATOM 1192 N N . ARG B 1 27 ? 27.791 14.230 28.689 1.00 31.38 27 ARG B N 1
ATOM 1193 C CA . ARG B 1 27 ? 27.437 15.647 28.466 1.00 32.54 27 ARG B CA 1
ATOM 1194 C C . ARG B 1 27 ? 25.937 15.907 28.649 1.00 31.89 27 ARG B C 1
ATOM 1195 O O . ARG B 1 27 ? 25.565 16.942 29.168 1.00 41.75 27 ARG B O 1
ATOM 1203 N N . ILE B 1 28 ? 25.083 14.953 28.261 1.00 29.85 28 ILE B N 1
ATOM 1204 C CA . ILE B 1 28 ? 23.656 15.093 28.488 1.00 28.43 28 ILE B CA 1
ATOM 1205 C C . ILE B 1 28 ? 23.349 15.005 29.980 1.00 29.59 28 ILE B C 1
ATOM 1206 O O . ILE B 1 28 ? 22.551 15.771 30.485 1.00 31.92 28 ILE B O 1
ATOM 1211 N N . ALA B 1 29 ? 24.013 14.082 30.676 1.00 25.60 29 ALA B N 1
ATOM 1212 C CA . ALA B 1 29 ? 23.863 13.923 32.109 1.00 26.94 29 ALA B CA 1
ATOM 1213 C C . ALA B 1 29 ? 24.224 15.218 32.814 1.00 26.99 29 ALA B C 1
ATOM 1214 O O . ALA B 1 29 ? 23.496 15.679 33.691 1.00 28.34 29 ALA B O 1
ATOM 1216 N N . LEU B 1 30 ? 25.361 15.800 32.423 1.00 32.11 30 LEU B N 1
ATOM 1217 C CA . LEU B 1 30 ? 25.883 17.029 33.034 1.00 30.77 30 LEU B CA 1
ATOM 1218 C C . LEU B 1 30 ? 25.077 18.278 32.689 1.00 27.98 30 LEU B C 1
ATOM 1219 O O . LEU B 1 30 ? 24.993 19.205 33.460 1.00 30.63 30 LEU B O 1
ATOM 1224 N N . LYS B 1 31 ? 24.471 18.287 31.507 1.00 29.23 31 LYS B N 1
ATOM 1225 C CA . LYS B 1 31 ? 23.560 19.345 31.144 1.00 31.56 31 LYS B CA 1
ATOM 1226 C C . LYS B 1 31 ? 22.384 19.348 32.100 1.00 34.46 31 LYS B C 1
ATOM 1227 O O . LYS B 1 31 ? 21.935 20.374 32.506 1.00 40.49 31 LYS B O 1
ATOM 1233 N N . ARG B 1 32 ? 21.897 18.166 32.462 1.00 39.42 32 ARG B N 1
ATOM 1234 C CA . ARG B 1 32 ? 20.771 18.035 33.373 1.00 44.08 32 ARG B CA 1
ATOM 1235 C C . ARG B 1 32 ? 21.171 18.183 34.839 1.00 41.24 32 ARG B C 1
ATOM 1236 O O . ARG B 1 32 ? 20.414 18.712 35.605 1.00 42.16 32 ARG B O 1
ATOM 1244 N N . ASP B 1 33 ? 22.368 17.719 35.200 1.00 40.86 33 ASP B N 1
ATOM 1245 C CA . ASP B 1 33 ? 22.846 17.718 36.564 1.00 46.43 33 ASP B CA 1
ATOM 1246 C C . ASP B 1 33 ? 24.301 18.172 36.607 1.00 45.87 33 ASP B C 1
ATOM 1247 O O . ASP B 1 33 ? 25.217 17.357 36.714 1.00 47.37 33 ASP B O 1
ATOM 1252 N N . PRO B 1 34 ? 24.563 19.496 36.529 1.00 41.08 34 PRO B N 1
ATOM 1253 C CA . PRO B 1 34 ? 25.937 19.999 36.412 1.00 34.35 34 PRO B CA 1
ATOM 1254 C C . PRO B 1 34 ? 26.786 19.840 37.673 1.00 34.19 34 PRO B C 1
ATOM 1255 O O . PRO B 1 34 ? 28.001 20.004 37.590 1.00 32.20 34 PRO B O 1
ATOM 1259 N N . ASN B 1 35 ? 26.157 19.529 38.805 1.00 33.07 35 ASN B N 1
ATOM 1260 C CA . ASN B 1 35 ? 26.855 19.282 40.050 1.00 41.60 35 ASN B CA 1
ATOM 1261 C C . ASN B 1 35 ? 27.198 17.812 40.353 1.00 44.06 35 ASN B C 1
ATOM 1262 O O . ASN B 1 35 ? 27.649 17.493 41.432 1.00 37.25 35 ASN B O 1
ATOM 1267 N N . ASN B 1 36 ? 27.031 16.944 39.357 1.00 46.30 36 ASN B N 1
ATOM 1268 C CA . ASN B 1 36 ? 27.398 15.568 39.508 1.00 38.01 36 ASN B CA 1
ATOM 1269 C C . ASN B 1 36 ? 28.907 15.338 39.322 1.00 33.68 36 ASN B C 1
ATOM 1270 O O . ASN B 1 36 ? 29.391 15.151 38.204 1.00 33.14 36 ASN B O 1
ATOM 1275 N N . ALA B 1 37 ? 29.645 15.321 40.441 1.00 35.18 37 ALA B N 1
ATOM 1276 C CA . ALA B 1 37 ? 31.100 15.131 40.459 1.00 31.81 37 ALA B CA 1
ATOM 1277 C C . ALA B 1 37 ? 31.552 13.847 39.748 1.00 31.32 37 ALA B C 1
ATOM 1278 O O . ALA B 1 37 ? 32.571 13.838 39.070 1.00 30.58 37 ALA B O 1
ATOM 1280 N N . GLU B 1 38 ? 30.782 12.769 39.891 1.00 29.07 38 GLU B N 1
ATOM 1281 C CA . GLU B 1 38 ? 31.141 11.489 39.301 1.00 35.06 38 GLU B CA 1
ATOM 1282 C C . GLU B 1 38 ? 30.984 11.510 37.769 1.00 33.54 38 GLU B C 1
ATOM 1283 O O . GLU B 1 38 ? 31.784 10.908 37.052 1.00 36.04 38 GLU B O 1
ATOM 1289 N N . ALA B 1 39 ? 29.973 12.230 37.263 1.00 27.52 39 ALA B N 1
ATOM 1290 C CA . ALA B 1 39 ? 29.856 12.457 35.824 1.00 26.25 39 ALA B CA 1
ATOM 1291 C C . ALA B 1 39 ? 31.049 13.266 35.243 1.00 27.56 39 ALA B C 1
ATOM 1292 O O . ALA B 1 39 ? 31.567 12.909 34.190 1.00 27.63 39 ALA B O 1
ATOM 1294 N N . TRP B 1 40 ? 31.481 14.336 35.930 1.00 25.57 40 TRP B N 1
ATOM 1295 C CA . TRP B 1 40 ? 32.672 15.094 35.491 1.00 27.07 40 TRP B CA 1
ATOM 1296 C C . TRP B 1 40 ? 33.898 14.216 35.474 1.00 25.13 40 TRP B C 1
ATOM 1297 O O . TRP B 1 40 ? 34.696 14.247 34.551 1.00 29.79 40 TRP B O 1
ATOM 1308 N N . TYR B 1 41 ? 34.039 13.404 36.518 1.00 35.76 41 TYR B N 1
ATOM 1309 C CA . TYR B 1 41 ? 35.152 12.483 36.663 1.00 32.99 41 TYR B CA 1
ATOM 1310 C C . TYR B 1 41 ? 35.158 11.489 35.512 1.00 35.35 41 TYR B C 1
ATOM 1311 O O . TYR B 1 41 ? 36.186 11.267 34.861 1.00 34.25 41 TYR B O 1
ATOM 1320 N N . ASN B 1 42 ? 33.993 10.910 35.223 1.00 34.40 42 ASN B N 1
ATOM 1321 C CA . ASN B 1 42 ? 33.918 9.910 34.160 1.00 35.76 42 ASN B CA 1
ATOM 1322 C C . ASN B 1 42 ? 34.074 10.485 32.762 1.00 30.66 42 ASN B C 1
ATOM 1323 O O . ASN B 1 42 ? 34.628 9.838 31.872 1.00 31.16 42 ASN B O 1
ATOM 1328 N N . LEU B 1 43 ? 33.600 11.715 32.569 1.00 26.79 43 LEU B N 1
ATOM 1329 C CA . LEU B 1 43 ? 33.836 12.421 31.334 1.00 28.67 43 LEU B CA 1
ATOM 1330 C C . LEU B 1 43 ? 35.349 12.546 31.168 1.00 28.25 43 LEU B C 1
ATOM 1331 O O . LEU B 1 43 ? 35.901 12.293 30.083 1.00 31.78 43 LEU B O 1
ATOM 1336 N N . GLY B 1 44 ? 36.019 12.903 32.264 1.00 27.31 44 GLY B N 1
ATOM 1337 C CA . GLY B 1 44 ? 37.462 12.977 32.300 1.00 32.39 44 GLY B CA 1
ATOM 1338 C C . GLY B 1 44 ? 38.133 11.688 31.869 1.00 30.89 44 GLY B C 1
ATOM 1339 O O . GLY B 1 44 ? 39.031 11.688 31.043 1.00 35.48 44 GLY B O 1
ATOM 1340 N N . ASN B 1 45 ? 37.703 10.573 32.451 1.00 33.92 45 ASN B N 1
ATOM 1341 C CA . ASN B 1 45 ? 38.227 9.262 32.064 1.00 35.23 45 ASN B CA 1
ATOM 1342 C C . ASN B 1 45 ? 38.028 8.953 30.584 1.00 34.86 45 ASN B C 1
ATOM 1343 O O . ASN B 1 45 ? 38.920 8.409 29.957 1.00 40.33 45 ASN B O 1
ATOM 1348 N N . ALA B 1 46 ? 36.856 9.287 30.031 1.00 35.87 46 ALA B N 1
ATOM 1349 C CA . ALA B 1 46 ? 36.572 9.016 28.612 1.00 35.82 46 ALA B CA 1
ATOM 1350 C C . ALA B 1 46 ? 37.564 9.744 27.690 1.00 38.91 46 ALA B C 1
ATOM 1351 O O . ALA B 1 46 ? 38.087 9.148 26.727 1.00 44.08 46 ALA B O 1
ATOM 1353 N N . TYR B 1 47 ? 37.833 11.019 28.002 1.00 38.24 47 TYR B N 1
ATOM 1354 C CA . TYR B 1 47 ? 38.854 11.803 27.297 1.00 39.92 47 TYR B CA 1
ATOM 1355 C C . TYR B 1 47 ? 40.278 11.244 27.502 1.00 43.53 47 TYR B C 1
ATOM 1356 O O . TYR B 1 47 ? 41.085 11.175 26.558 1.00 42.04 47 TYR B O 1
ATOM 1365 N N . TYR B 1 48 ? 40.582 10.844 28.743 1.00 46.05 48 TYR B N 1
ATOM 1366 C CA . TYR B 1 48 ? 41.857 10.189 29.075 1.00 50.62 48 TYR B CA 1
ATOM 1367 C C . TYR B 1 48 ? 42.077 8.958 28.200 1.00 52.28 48 TYR B C 1
ATOM 1368 O O . TYR B 1 48 ? 43.142 8.784 27.631 1.00 58.88 48 TYR B O 1
ATOM 1377 N N . LYS B 1 49 ? 41.046 8.114 28.082 1.00 48.87 49 LYS B N 1
ATOM 1378 C CA . LYS B 1 49 ? 41.124 6.893 27.303 1.00 51.39 49 LYS B CA 1
ATOM 1379 C C . LYS B 1 49 ? 41.393 7.176 25.828 1.00 49.78 49 LYS B C 1
ATOM 1380 O O . LYS B 1 49 ? 41.941 6.337 25.148 1.00 56.08 49 LYS B O 1
ATOM 1386 N N . GLN B 1 50 ? 40.964 8.343 25.341 1.00 49.90 50 GLN B N 1
ATOM 1387 C CA . GLN B 1 50 ? 41.223 8.769 23.967 1.00 53.50 50 GLN B CA 1
ATOM 1388 C C . GLN B 1 50 ? 42.544 9.503 23.745 1.00 56.29 50 GLN B C 1
ATOM 1389 O O . GLN B 1 50 ? 42.817 9.944 22.645 1.00 67.29 50 GLN B O 1
ATOM 1395 N N . GLY B 1 51 ? 43.345 9.669 24.796 1.00 63.18 51 GLY B N 1
ATOM 1396 C CA . GLY B 1 51 ? 44.614 10.356 24.676 1.00 62.76 51 GLY B CA 1
ATOM 1397 C C . GLY B 1 51 ? 44.525 11.869 24.773 1.00 63.89 51 GLY B C 1
ATOM 1398 O O . GLY B 1 51 ? 45.538 12.528 24.627 1.00 71.01 51 GLY B O 1
ATOM 1399 N N . ASP B 1 52 ? 43.328 12.407 25.055 1.00 63.31 52 ASP B N 1
ATOM 1400 C CA . ASP B 1 52 ? 43.101 13.855 25.176 1.00 58.63 52 ASP B CA 1
ATOM 1401 C C . ASP B 1 52 ? 43.304 14.312 26.619 1.00 51.93 52 ASP B C 1
ATOM 1402 O O . ASP B 1 52 ? 42.331 14.590 27.342 1.00 43.67 52 ASP B O 1
ATOM 1407 N N . TYR B 1 53 ? 44.574 14.396 27.027 1.00 52.31 53 TYR B N 1
ATOM 1408 C CA . TYR B 1 53 ? 44.931 14.597 28.422 1.00 55.11 53 TYR B CA 1
ATOM 1409 C C . TYR B 1 53 ? 44.598 15.977 28.981 1.00 52.60 53 TYR B C 1
ATOM 1410 O O . TYR B 1 53 ? 44.263 16.105 30.173 1.00 51.69 53 TYR B O 1
ATOM 1419 N N . ASP B 1 54 ? 44.686 17.006 28.125 1.00 52.79 54 ASP B N 1
ATOM 1420 C CA . ASP B 1 54 ? 44.338 18.358 28.522 1.00 54.82 54 ASP B CA 1
ATOM 1421 C C . ASP B 1 54 ? 42.861 18.469 28.881 1.00 50.53 54 ASP B C 1
ATOM 1422 O O . ASP B 1 54 ? 42.500 19.149 29.824 1.00 56.80 54 ASP B O 1
ATOM 1427 N N . GLU B 1 55 ? 42.015 17.778 28.126 1.00 49.65 55 GLU B N 1
ATOM 1428 C CA . GLU B 1 55 ? 40.593 17.784 28.414 1.00 56.23 55 GLU B CA 1
ATOM 1429 C C . GLU B 1 55 ? 40.297 16.977 29.679 1.00 47.68 55 GLU B C 1
ATOM 1430 O O . GLU B 1 55 ? 39.542 17.405 30.554 1.00 50.12 55 GLU B O 1
ATOM 1436 N N . ALA B 1 56 ? 40.929 15.802 29.773 1.00 49.43 56 ALA B N 1
ATOM 1437 C CA . ALA B 1 56 ? 40.850 14.972 30.961 1.00 50.16 56 ALA B CA 1
ATOM 1438 C C . ALA B 1 56 ? 41.188 15.812 32.206 1.00 47.24 56 ALA B C 1
ATOM 1439 O O . ALA B 1 56 ? 40.443 15.827 33.172 1.00 41.01 56 ALA B O 1
ATOM 1441 N N . ILE B 1 57 ? 42.315 16.531 32.157 1.00 46.47 57 ILE B N 1
ATOM 1442 C CA . ILE B 1 57 ? 42.746 17.374 33.258 1.00 42.28 57 ILE B CA 1
ATOM 1443 C C . ILE B 1 57 ? 41.662 18.380 33.639 1.00 43.86 57 ILE B C 1
ATOM 1444 O O . ILE B 1 57 ? 41.298 18.485 34.820 1.00 40.27 57 ILE B O 1
ATOM 1449 N N . GLU B 1 58 ? 41.132 19.095 32.645 1.00 45.67 58 GLU B N 1
ATOM 1450 C CA . GLU B 1 58 ? 40.082 20.066 32.885 1.00 51.17 58 GLU B CA 1
ATOM 1451 C C . GLU B 1 58 ? 38.891 19.469 33.661 1.00 43.69 58 GLU B C 1
ATOM 1452 O O . GLU B 1 58 ? 38.396 20.069 34.623 1.00 43.29 58 GLU B O 1
ATOM 1458 N N . TYR B 1 59 ? 38.448 18.282 33.247 1.00 40.15 59 TYR B N 1
ATOM 1459 C CA . TYR B 1 59 ? 37.271 17.641 33.864 1.00 36.72 59 TYR B CA 1
ATOM 1460 C C . TYR B 1 59 ? 37.535 16.971 35.197 1.00 31.67 59 TYR B C 1
ATOM 1461 O O . TYR B 1 59 ? 36.680 16.990 36.066 1.00 35.17 59 TYR B O 1
ATOM 1470 N N . TYR B 1 60 ? 38.740 16.429 35.375 1.00 36.40 60 TYR B N 1
ATOM 1471 C CA . TYR B 1 60 ? 39.190 15.980 36.689 1.00 37.93 60 TYR B CA 1
ATOM 1472 C C . TYR B 1 60 ? 39.192 17.139 37.670 1.00 38.97 60 TYR B C 1
ATOM 1473 O O . TYR B 1 60 ? 38.780 16.994 38.811 1.00 34.39 60 TYR B O 1
ATOM 1482 N N . GLN B 1 61 ? 39.654 18.304 37.208 1.00 44.25 61 GLN B N 1
ATOM 1483 C CA . GLN B 1 61 ? 39.737 19.482 38.067 1.00 46.29 61 GLN B CA 1
ATOM 1484 C C . GLN B 1 61 ? 38.352 19.886 38.499 1.00 40.53 61 GLN B C 1
ATOM 1485 O O . GLN B 1 61 ? 38.120 20.156 39.638 1.00 47.69 61 GLN B O 1
ATOM 1491 N N . LYS B 1 62 ? 37.416 19.882 37.564 1.00 39.81 62 LYS B N 1
ATOM 1492 C CA . LYS B 1 62 ? 36.026 20.228 37.836 1.00 36.57 62 LYS B CA 1
ATOM 1493 C C . LYS B 1 62 ? 35.401 19.252 38.846 1.00 32.77 62 LYS B C 1
ATOM 1494 O O . LYS B 1 62 ? 34.722 19.649 39.789 1.00 38.28 62 LYS B O 1
ATOM 1500 N N . ALA B 1 63 ? 35.672 17.963 38.655 1.00 31.85 63 ALA B N 1
ATOM 1501 C CA . ALA B 1 63 ? 35.193 16.904 39.532 1.00 34.03 63 ALA B CA 1
ATOM 1502 C C . ALA B 1 63 ? 35.697 17.106 40.974 1.00 32.92 63 ALA B C 1
ATOM 1503 O O . ALA B 1 63 ? 34.937 16.988 41.944 1.00 33.93 63 ALA B O 1
ATOM 1505 N N . LEU B 1 64 ? 36.979 17.439 41.100 1.00 35.58 64 LEU B N 1
ATOM 1506 C CA . LEU B 1 64 ? 37.612 17.732 42.384 1.00 40.73 64 LEU B CA 1
ATOM 1507 C C . LEU B 1 64 ? 37.168 19.038 43.065 1.00 40.05 64 LEU B C 1
ATOM 1508 O O . LEU B 1 64 ? 37.241 19.164 44.248 1.00 47.08 64 LEU B O 1
ATOM 1513 N N . GLU B 1 65 ? 36.733 20.034 42.305 1.00 42.48 65 GLU B N 1
ATOM 1514 C CA . GLU B 1 65 ? 36.137 21.242 42.914 1.00 47.87 65 GLU B CA 1
ATOM 1515 C C . GLU B 1 65 ? 34.874 20.822 43.626 1.00 39.18 65 GLU B C 1
ATOM 1516 O O . GLU B 1 65 ? 34.617 21.248 44.689 1.00 38.92 65 GLU B O 1
ATOM 1522 N N . LEU B 1 66 ? 34.101 19.953 42.980 1.00 44.84 66 LEU B N 1
ATOM 1523 C CA . LEU B 1 66 ? 32.855 19.431 43.510 1.00 41.28 66 LEU B CA 1
ATOM 1524 C C . LEU B 1 66 ? 33.040 18.389 44.616 1.00 43.25 66 LEU B C 1
ATOM 1525 O O . LEU B 1 66 ? 32.286 18.372 45.586 1.00 35.67 66 LEU B O 1
ATOM 1530 N N . ASP B 1 67 ? 34.050 17.518 44.475 1.00 39.20 67 ASP B N 1
ATOM 1531 C CA . ASP B 1 67 ? 34.395 16.537 45.507 1.00 41.12 67 ASP B CA 1
ATOM 1532 C C . ASP B 1 67 ? 35.891 16.495 45.821 1.00 43.70 67 ASP B C 1
ATOM 1533 O O . ASP B 1 67 ? 36.589 15.600 45.371 1.00 42.50 67 ASP B O 1
ATOM 1538 N N . PRO B 1 68 ? 36.428 17.446 46.615 1.00 43.30 68 PRO B N 1
ATOM 1539 C CA . PRO B 1 68 ? 37.868 17.491 46.864 1.00 46.52 68 PRO B CA 1
ATOM 1540 C C . PRO B 1 68 ? 38.391 16.339 47.698 1.00 46.87 68 PRO B C 1
ATOM 1541 O O . PRO B 1 68 ? 39.621 16.080 47.668 1.00 47.14 68 PRO B O 1
ATOM 1545 N N . ASN B 1 69 ? 37.491 15.620 48.391 1.00 48.28 69 ASN B N 1
ATOM 1546 C CA . ASN B 1 69 ? 37.968 14.554 49.279 1.00 53.72 69 ASN B CA 1
ATOM 1547 C C . ASN B 1 69 ? 38.073 13.193 48.567 1.00 51.53 69 ASN B C 1
ATOM 1548 O O . ASN B 1 69 ? 38.097 12.177 49.181 1.00 54.33 69 ASN B O 1
ATOM 1553 N N . ASN B 1 70 ? 38.128 13.220 47.237 1.00 55.32 70 ASN B N 1
ATOM 1554 C CA . ASN B 1 70 ? 37.997 12.020 46.403 1.00 62.48 70 ASN B CA 1
ATOM 1555 C C . ASN B 1 70 ? 39.356 11.599 45.866 1.00 62.53 70 ASN B C 1
ATOM 1556 O O . ASN B 1 70 ? 39.850 12.121 44.822 1.00 61.11 70 ASN B O 1
ATOM 1561 N N . ALA B 1 71 ? 39.972 10.653 46.587 1.00 62.70 71 ALA B N 1
ATOM 1562 C CA . ALA B 1 71 ? 41.356 10.261 46.358 1.00 67.23 71 ALA B CA 1
ATOM 1563 C C . ALA B 1 71 ? 41.610 9.700 44.961 1.00 66.14 71 ALA B C 1
ATOM 1564 O O . ALA B 1 71 ? 42.658 9.919 44.413 1.00 69.32 71 ALA B O 1
ATOM 1566 N N . GLU B 1 72 ? 40.638 8.982 44.400 1.00 61.70 72 GLU B N 1
ATOM 1567 C CA . GLU B 1 72 ? 40.792 8.370 43.089 1.00 66.62 72 GLU B CA 1
ATOM 1568 C C . GLU B 1 72 ? 40.880 9.449 41.985 1.00 60.62 72 GLU B C 1
ATOM 1569 O O . GLU B 1 72 ? 41.581 9.276 40.973 1.00 55.35 72 GLU B O 1
ATOM 1575 N N . ALA B 1 73 ? 40.189 10.576 42.205 1.00 65.20 73 ALA B N 1
ATOM 1576 C CA . ALA B 1 73 ? 40.228 11.670 41.247 1.00 56.74 73 ALA B CA 1
ATOM 1577 C C . ALA B 1 73 ? 41.617 12.331 41.261 1.00 52.93 73 ALA B C 1
ATOM 1578 O O . ALA B 1 73 ? 42.204 12.584 40.201 1.00 47.58 73 ALA B O 1
ATOM 1580 N N . TRP B 1 74 ? 42.145 12.563 42.468 1.00 52.73 74 TRP B N 1
ATOM 1581 C CA . TRP B 1 74 ? 43.504 13.083 42.634 1.00 56.63 74 TRP B CA 1
ATOM 1582 C C . TRP B 1 74 ? 44.526 12.196 41.914 1.00 56.05 74 TRP B C 1
ATOM 1583 O O . TRP B 1 74 ? 45.423 12.695 41.229 1.00 56.78 74 TRP B O 1
ATOM 1594 N N . TYR B 1 75 ? 44.343 10.881 42.065 1.00 56.53 75 TYR B N 1
ATOM 1595 C CA . TYR B 1 75 ? 45.175 9.861 41.434 1.00 61.88 75 TYR B CA 1
ATOM 1596 C C . TYR B 1 75 ? 45.134 9.926 39.893 1.00 55.47 75 TYR B C 1
ATOM 1597 O O . TYR B 1 75 ? 46.179 9.884 39.256 1.00 52.17 75 TYR B O 1
ATOM 1606 N N . ASN B 1 76 ? 43.936 10.041 39.313 1.00 56.01 76 ASN B N 1
ATOM 1607 C CA . ASN B 1 76 ? 43.809 10.119 37.854 1.00 58.28 76 ASN B CA 1
ATOM 1608 C C . ASN B 1 76 ? 44.293 11.440 37.272 1.00 62.83 76 ASN B C 1
ATOM 1609 O O . ASN B 1 76 ? 44.798 11.491 36.144 1.00 65.56 76 ASN B O 1
ATOM 1614 N N . LEU B 1 77 ? 44.139 12.504 38.069 1.00 60.46 77 LEU B N 1
ATOM 1615 C CA . LEU B 1 77 ? 44.707 13.775 37.733 1.00 58.67 77 LEU B CA 1
ATOM 1616 C C . LEU B 1 77 ? 46.242 13.622 37.609 1.00 61.92 77 LEU B C 1
ATOM 1617 O O . LEU B 1 77 ? 46.849 14.075 36.633 1.00 62.54 77 LEU B O 1
ATOM 1622 N N . GLY B 1 78 ? 46.840 12.946 38.597 1.00 60.77 78 GLY B N 1
ATOM 1623 C CA . GLY B 1 78 ? 48.250 12.585 38.582 1.00 63.49 78 GLY B CA 1
ATOM 1624 C C . GLY B 1 78 ? 48.665 11.857 37.309 1.00 65.96 78 GLY B C 1
ATOM 1625 O O . GLY B 1 78 ? 49.661 12.212 36.683 1.00 70.21 78 GLY B O 1
ATOM 1626 N N . ASN B 1 79 ? 47.892 10.834 36.934 1.00 66.80 79 ASN B N 1
ATOM 1627 C CA . ASN B 1 79 ? 48.190 10.018 35.763 1.00 67.74 79 ASN B CA 1
ATOM 1628 C C . ASN B 1 79 ? 48.189 10.870 34.499 1.00 69.32 79 ASN B C 1
ATOM 1629 O O . ASN B 1 79 ? 49.052 10.713 33.631 1.00 80.00 79 ASN B O 1
ATOM 1634 N N . ALA B 1 80 ? 47.204 11.767 34.395 1.00 68.64 80 ALA B N 1
ATOM 1635 C CA . ALA B 1 80 ? 47.055 12.608 33.211 1.00 66.32 80 ALA B CA 1
ATOM 1636 C C . ALA B 1 80 ? 48.243 13.560 33.065 1.00 68.55 80 ALA B C 1
ATOM 1637 O O . ALA B 1 80 ? 48.746 13.781 31.957 1.00 71.61 80 ALA B O 1
ATOM 1639 N N . TYR B 1 81 ? 48.723 14.095 34.190 1.00 65.16 81 TYR B N 1
ATOM 1640 C CA . TYR B 1 81 ? 49.929 14.907 34.169 1.00 72.62 81 TYR B CA 1
ATOM 1641 C C . TYR B 1 81 ? 51.151 14.078 33.824 1.00 80.87 81 TYR B C 1
ATOM 1642 O O . TYR B 1 81 ? 52.022 14.526 33.083 1.00 88.30 81 TYR B O 1
ATOM 1651 N N . TYR B 1 82 ? 51.208 12.858 34.361 1.00 80.79 82 TYR B N 1
ATOM 1652 C CA . TYR B 1 82 ? 52.314 11.943 34.107 1.00 84.37 82 TYR B CA 1
ATOM 1653 C C . TYR B 1 82 ? 52.434 11.628 32.622 1.00 79.69 82 TYR B C 1
ATOM 1654 O O . TYR B 1 82 ? 53.527 11.675 32.073 1.00 82.13 82 TYR B O 1
ATOM 1663 N N . LYS B 1 83 ? 51.296 11.325 31.983 1.00 79.42 83 LYS B N 1
ATOM 1664 C CA . LYS B 1 83 ? 51.251 11.025 30.543 1.00 81.76 83 LYS B CA 1
ATOM 1665 C C . LYS B 1 83 ? 51.682 12.190 29.647 1.00 82.29 83 LYS B C 1
ATOM 1666 O O . LYS B 1 83 ? 51.987 11.965 28.491 1.00 80.04 83 LYS B O 1
ATOM 1672 N N . GLN B 1 84 ? 51.699 13.417 30.182 1.00 86.76 84 GLN B N 1
ATOM 1673 C CA . GLN B 1 84 ? 52.218 14.568 29.458 1.00 86.39 84 GLN B CA 1
ATOM 1674 C C . GLN B 1 84 ? 53.609 14.972 29.913 1.00 89.49 84 GLN B C 1
ATOM 1675 O O . GLN B 1 84 ? 54.102 16.020 29.526 1.00 89.72 84 GLN B O 1
ATOM 1681 N N . GLY B 1 85 ? 54.236 14.155 30.764 1.00 89.64 85 GLY B N 1
ATOM 1682 C CA . GLY B 1 85 ? 55.548 14.460 31.291 1.00 92.90 85 GLY B CA 1
ATOM 1683 C C . GLY B 1 85 ? 55.626 15.669 32.209 1.00 93.87 85 GLY B C 1
ATOM 1684 O O . GLY B 1 85 ? 56.694 16.248 32.361 1.00 103.17 85 GLY B O 1
ATOM 1685 N N . ASP B 1 86 ? 54.502 16.036 32.840 1.00 90.00 86 ASP B N 1
ATOM 1686 C CA . ASP B 1 86 ? 54.454 17.088 33.849 1.00 92.23 86 ASP B CA 1
ATOM 1687 C C . ASP B 1 86 ? 54.637 16.421 35.217 1.00 88.57 86 ASP B C 1
ATOM 1688 O O . ASP B 1 86 ? 53.702 16.300 36.006 1.00 81.52 86 ASP B O 1
ATOM 1693 N N . TYR B 1 87 ? 55.875 15.990 35.487 1.00 93.86 87 TYR B N 1
ATOM 1694 C CA . TYR B 1 87 ? 56.189 15.138 36.614 1.00 93.92 87 TYR B CA 1
ATOM 1695 C C . TYR B 1 87 ? 56.042 15.824 37.948 1.00 95.27 87 TYR B C 1
ATOM 1696 O O . TYR B 1 87 ? 55.608 15.183 38.919 1.00 95.60 87 TYR B O 1
ATOM 1705 N N . ASP B 1 88 ? 56.367 17.123 37.998 1.00 100.79 88 ASP B N 1
ATOM 1706 C CA . ASP B 1 88 ? 56.138 17.950 39.177 1.00 106.73 88 ASP B CA 1
ATOM 1707 C C . ASP B 1 88 ? 54.686 17.859 39.608 1.00 99.91 88 ASP B C 1
ATOM 1708 O O . ASP B 1 88 ? 54.392 17.495 40.742 1.00 103.19 88 ASP B O 1
ATOM 1713 N N . GLU B 1 89 ? 53.784 18.195 38.680 1.00 95.47 89 GLU B N 1
ATOM 1714 C CA . GLU B 1 89 ? 52.355 18.211 38.953 1.00 96.11 89 GLU B CA 1
ATOM 1715 C C . GLU B 1 89 ? 51.845 16.798 39.298 1.00 86.30 89 GLU B C 1
ATOM 1716 O O . GLU B 1 89 ? 51.024 16.631 40.200 1.00 80.58 89 GLU B O 1
ATOM 1722 N N . ALA B 1 90 ? 52.351 15.782 38.593 1.00 83.57 90 ALA B N 1
ATOM 1723 C CA . ALA B 1 90 ? 51.958 14.405 38.859 1.00 89.70 90 ALA B CA 1
ATOM 1724 C C . ALA B 1 90 ? 52.317 14.026 40.302 1.00 97.47 90 ALA B C 1
ATOM 1725 O O . ALA B 1 90 ? 51.501 13.402 41.004 1.00 95.91 90 ALA B O 1
ATOM 1727 N N . ILE B 1 91 ? 53.514 14.430 40.744 1.00 93.33 91 ILE B N 1
ATOM 1728 C CA . ILE B 1 91 ? 53.968 14.153 42.106 1.00 91.92 91 ILE B CA 1
ATOM 1729 C C . ILE B 1 91 ? 53.085 14.819 43.159 1.00 87.12 91 ILE B C 1
ATOM 1730 O O . ILE B 1 91 ? 52.709 14.184 44.142 1.00 86.25 91 ILE B O 1
ATOM 1735 N N . GLU B 1 92 ? 52.732 16.089 42.937 1.00 83.08 92 GLU B N 1
ATOM 1736 C CA . GLU B 1 92 ? 51.843 16.816 43.842 1.00 78.78 92 GLU B CA 1
ATOM 1737 C C . GLU B 1 92 ? 50.513 16.074 44.027 1.00 77.42 92 GLU B C 1
ATOM 1738 O O . GLU B 1 92 ? 50.026 15.943 45.142 1.00 72.84 92 GLU B O 1
ATOM 1744 N N . TYR B 1 93 ? 49.939 15.572 42.932 1.00 77.06 93 TYR B N 1
ATOM 1745 C CA . TYR B 1 93 ? 48.598 15.012 42.974 1.00 74.14 93 TYR B CA 1
ATOM 1746 C C . TYR B 1 93 ? 48.563 13.569 43.445 1.00 79.50 93 TYR B C 1
ATOM 1747 O O . TYR B 1 93 ? 47.639 13.182 44.145 1.00 90.72 93 TYR B O 1
ATOM 1756 N N . TYR B 1 94 ? 49.589 12.789 43.096 1.00 84.15 94 TYR B N 1
ATOM 1757 C CA . TYR B 1 94 ? 49.762 11.466 43.676 1.00 81.46 94 TYR B CA 1
ATOM 1758 C C . TYR B 1 94 ? 49.891 11.577 45.200 1.00 80.96 94 TYR B C 1
ATOM 1759 O O . TYR B 1 94 ? 49.301 10.793 45.955 1.00 84.19 94 TYR B O 1
ATOM 1768 N N . GLN B 1 95 ? 50.661 12.569 45.652 1.00 72.52 95 GLN B N 1
ATOM 1769 C CA . GLN B 1 95 ? 50.838 12.794 47.078 1.00 74.39 95 GLN B CA 1
ATOM 1770 C C . GLN B 1 95 ? 49.540 13.170 47.758 1.00 73.47 95 GLN B C 1
ATOM 1771 O O . GLN B 1 95 ? 49.267 12.696 48.838 1.00 74.20 95 GLN B O 1
ATOM 1777 N N . LYS B 1 96 ? 48.728 14.002 47.105 1.00 81.10 96 LYS B N 1
ATOM 1778 C CA . LYS B 1 96 ? 47.439 14.412 47.633 1.00 78.72 96 LYS B CA 1
ATOM 1779 C C . LYS B 1 96 ? 46.521 13.179 47.709 1.00 80.47 96 LYS B C 1
ATOM 1780 O O . LYS B 1 96 ? 45.840 12.964 48.731 1.00 76.95 96 LYS B O 1
ATOM 1786 N N . ALA B 1 97 ? 46.557 12.354 46.652 1.00 70.60 97 ALA B N 1
ATOM 1787 C CA . ALA B 1 97 ? 45.803 11.111 46.603 1.00 69.06 97 ALA B CA 1
ATOM 1788 C C . ALA B 1 97 ? 46.123 10.215 47.839 1.00 74.50 97 ALA B C 1
ATOM 1789 O O . ALA B 1 97 ? 45.219 9.664 48.493 1.00 64.82 97 ALA B O 1
ATOM 1791 N N . LEU B 1 98 ? 47.416 10.115 48.156 1.00 72.93 98 LEU B N 1
ATOM 1792 C CA . LEU B 1 98 ? 47.896 9.263 49.254 1.00 80.57 98 LEU B CA 1
ATOM 1793 C C . LEU B 1 98 ? 47.627 9.857 50.654 1.00 79.40 98 LEU B C 1
ATOM 1794 O O . LEU B 1 98 ? 47.365 9.125 51.591 1.00 75.63 98 LEU B O 1
ATOM 1799 N N . GLU B 1 99 ? 47.693 11.185 50.777 1.00 83.80 99 GLU B N 1
ATOM 1800 C CA . GLU B 1 99 ? 47.314 11.901 52.004 1.00 77.82 99 GLU B CA 1
ATOM 1801 C C . GLU B 1 99 ? 45.881 11.565 52.359 1.00 75.49 99 GLU B C 1
ATOM 1802 O O . GLU B 1 99 ? 45.577 11.440 53.511 1.00 80.63 99 GLU B O 1
ATOM 1808 N N . LEU B 1 100 ? 45.013 11.425 51.353 1.00 79.12 100 LEU B N 1
ATOM 1809 C CA . LEU B 1 100 ? 43.606 11.033 51.543 1.00 75.44 100 LEU B CA 1
ATOM 1810 C C . LEU B 1 100 ? 43.395 9.511 51.625 1.00 79.73 100 LEU B C 1
ATOM 1811 O O . LEU B 1 100 ? 42.492 9.059 52.310 1.00 83.36 100 LEU B O 1
ATOM 1816 N N . ASP B 1 101 ? 44.186 8.739 50.873 1.00 90.82 101 ASP B N 1
ATOM 1817 C CA . ASP B 1 101 ? 44.045 7.285 50.841 1.00 91.08 101 ASP B CA 1
ATOM 1818 C C . ASP B 1 101 ? 45.403 6.587 50.848 1.00 87.45 101 ASP B C 1
ATOM 1819 O O . ASP B 1 101 ? 45.888 6.152 49.809 1.00 86.90 101 ASP B O 1
ATOM 1824 N N . PRO B 1 102 ? 46.037 6.438 52.032 1.00 89.38 102 PRO B N 1
ATOM 1825 C CA . PRO B 1 102 ? 47.342 5.782 52.140 1.00 92.55 102 PRO B CA 1
ATOM 1826 C C . PRO B 1 102 ? 47.477 4.389 51.550 1.00 92.80 102 PRO B C 1
ATOM 1827 O O . PRO B 1 102 ? 48.601 4.006 51.261 1.00 87.05 102 PRO B O 1
ATOM 1831 N N . ASN B 1 103 ? 46.368 3.674 51.326 1.00 102.24 103 ASN B N 1
ATOM 1832 C CA . ASN B 1 103 ? 46.393 2.401 50.510 1.00 113.46 103 ASN B CA 1
ATOM 1833 C C . ASN B 1 103 ? 46.422 2.663 48.953 1.00 128.33 103 ASN B C 1
ATOM 1834 O O . ASN B 1 103 ? 46.964 3.700 48.519 1.00 117.20 103 ASN B O 1
ATOM 1839 N N . ASN B 1 104 ? 45.856 1.774 48.140 1.00 133.36 104 ASN B N 1
ATOM 1840 C CA . ASN B 1 104 ? 45.801 2.037 46.681 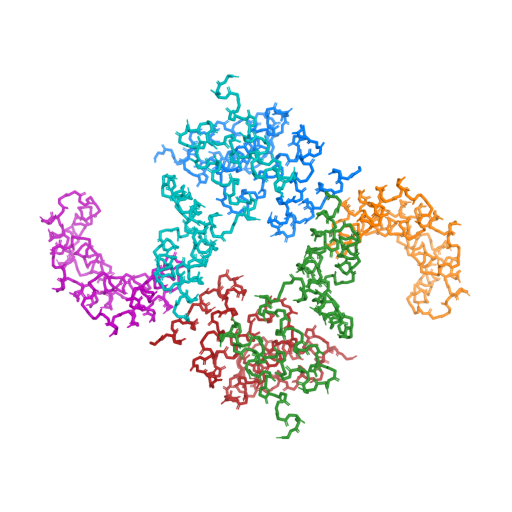1.00 133.70 104 ASN B CA 1
ATOM 1841 C C . ASN B 1 104 ? 47.180 2.231 45.978 1.00 130.07 104 ASN B C 1
ATOM 1842 O O . ASN B 1 104 ? 47.414 3.111 45.126 1.00 153.02 104 ASN B O 1
ATOM 1847 N N . ALA B 1 105 ? 48.100 1.387 46.424 1.00 112.17 105 ALA B N 1
ATOM 1848 C CA . ALA B 1 105 ? 49.233 0.809 45.673 1.00 110.60 105 ALA B CA 1
ATOM 1849 C C . ALA B 1 105 ? 49.623 1.444 44.366 1.00 116.01 105 ALA B C 1
ATOM 1850 O O . ALA B 1 105 ? 50.776 1.675 44.124 1.00 127.72 105 ALA B O 1
ATOM 1852 N N . GLU B 1 106 ? 48.633 1.665 43.505 1.00 127.84 106 GLU B N 1
ATOM 1853 C CA . GLU B 1 106 ? 48.846 2.208 42.157 1.00 126.39 106 GLU B CA 1
ATOM 1854 C C . GLU B 1 106 ? 49.407 3.622 42.192 1.00 109.97 106 GLU B C 1
ATOM 1855 O O . GLU B 1 106 ? 50.318 3.954 41.422 1.00 105.26 106 GLU B O 1
ATOM 1861 N N . ALA B 1 107 ? 48.842 4.456 43.073 1.00 101.99 107 ALA B N 1
ATOM 1862 C CA . ALA B 1 107 ? 49.306 5.829 43.219 1.00 108.50 107 ALA B CA 1
ATOM 1863 C C . ALA B 1 107 ? 50.706 5.847 43.813 1.00 109.71 107 ALA B C 1
ATOM 1864 O O . ALA B 1 107 ? 51.527 6.707 43.465 1.00 115.13 107 ALA B O 1
ATOM 1866 N N . LYS B 1 108 ? 50.964 4.899 44.723 1.00 106.85 108 LYS B N 1
ATOM 1867 C CA . LYS B 1 108 ? 52.281 4.736 45.324 1.00 119.79 108 LYS B CA 1
ATOM 1868 C C . LYS B 1 108 ? 53.331 4.325 44.274 1.00 124.65 108 LYS B C 1
ATOM 1869 O O . LYS B 1 108 ? 54.403 4.916 44.221 1.00 125.38 108 LYS B O 1
ATOM 1875 N N . GLN B 1 109 ? 53.011 3.337 43.429 1.00 125.13 109 GLN B N 1
ATOM 1876 C CA . GLN B 1 109 ? 53.902 2.942 42.339 1.00 125.93 109 GLN B CA 1
ATOM 1877 C C . GLN B 1 109 ? 54.195 4.109 41.392 1.00 121.87 109 GLN B C 1
ATOM 1878 O O . GLN B 1 109 ? 55.348 4.369 41.061 1.00 128.24 109 GLN B O 1
ATOM 1884 N N . ASN B 1 110 ? 53.139 4.812 40.963 1.00 115.19 110 ASN B N 1
ATOM 1885 C CA . ASN B 1 110 ? 53.269 5.910 40.018 1.00 104.58 110 ASN B CA 1
ATOM 1886 C C . ASN B 1 110 ? 54.005 7.113 40.588 1.00 109.69 110 ASN B C 1
ATOM 1887 O O . ASN B 1 110 ? 54.784 7.765 39.868 1.00 129.03 110 ASN B O 1
ATOM 1892 N N . LEU B 1 111 ? 53.767 7.404 41.874 1.00 105.23 111 LEU B N 1
ATOM 1893 C CA . LEU B 1 111 ? 54.529 8.423 42.602 1.00 106.24 111 LEU B CA 1
ATOM 1894 C C . LEU B 1 111 ? 56.032 8.147 42.456 1.00 114.85 111 LEU B C 1
ATOM 1895 O O . LEU B 1 111 ? 56.800 9.038 42.083 1.00 113.19 111 LEU B O 1
ATOM 1900 N N . GLY B 1 112 ? 56.425 6.898 42.739 1.00 124.50 112 GLY B N 1
ATOM 1901 C CA . GLY B 1 112 ? 57.791 6.426 42.607 1.00 130.12 112 GLY B CA 1
ATOM 1902 C C . GLY B 1 112 ? 58.362 6.582 41.209 1.00 131.61 112 GLY B C 1
ATOM 1903 O O . GLY B 1 112 ? 59.500 7.018 41.064 1.00 142.96 112 GLY B O 1
ATOM 1904 N N . ASN B 1 113 ? 57.572 6.213 40.192 1.00 118.09 113 ASN B N 1
ATOM 1905 C CA . ASN B 1 113 ? 57.959 6.402 38.797 1.00 121.94 113 ASN B CA 1
ATOM 1906 C C . ASN B 1 113 ? 58.241 7.880 38.520 1.00 132.72 113 ASN B C 1
ATOM 1907 O O . ASN B 1 113 ? 59.320 8.234 38.034 1.00 142.81 113 ASN B O 1
ATOM 1912 N N . ALA B 1 114 ? 57.264 8.733 38.856 1.00 142.20 114 ALA B N 1
ATOM 1913 C CA . ALA B 1 114 ? 57.352 10.174 38.629 1.00 144.34 114 ALA B CA 1
ATOM 1914 C C . ALA B 1 114 ? 58.561 10.816 39.334 1.00 155.97 114 ALA B C 1
ATOM 1915 O O . ALA B 1 114 ? 59.244 11.658 38.758 1.00 170.43 114 ALA B O 1
ATOM 1917 N N . LYS B 1 115 ? 58.813 10.409 40.583 1.00 148.89 115 LYS B N 1
ATOM 1918 C CA . LYS B 1 115 ? 59.931 10.937 41.373 1.00 138.57 115 LYS B CA 1
ATOM 1919 C C . LYS B 1 115 ? 61.255 10.596 40.715 1.00 140.61 115 LYS B C 1
ATOM 1920 O O . LYS B 1 115 ? 62.182 11.398 40.735 1.00 138.22 115 LYS B O 1
ATOM 1926 N N . GLN B 1 116 ? 61.321 9.405 40.109 1.00 141.09 116 GLN B N 1
ATOM 1927 C CA . GLN B 1 116 ? 62.512 8.937 39.411 1.00 141.77 116 GLN B CA 1
ATOM 1928 C C . GLN B 1 116 ? 62.757 9.733 38.112 1.00 137.65 116 GLN B C 1
ATOM 1929 O O . GLN B 1 116 ? 63.891 9.952 37.742 1.00 150.70 116 GLN B O 1
ATOM 1935 N N . LYS B 1 117 ? 61.676 10.288 37.551 1.00 127.66 117 LYS B N 1
ATOM 1936 C CA . LYS B 1 117 ? 61.721 11.359 36.564 1.00 120.70 117 LYS B CA 1
ATOM 1937 C C . LYS B 1 117 ? 61.416 12.698 37.231 1.00 113.76 117 LYS B C 1
ATOM 1938 O O . LYS B 1 117 ? 62.282 13.322 37.834 1.00 112.15 117 LYS B O 1
ATOM 1944 N N . GLU C 1 1 ? 7.788 5.949 27.470 1.00 85.19 1 GLU C N 1
ATOM 1945 C CA . GLU C 1 1 ? 8.882 6.342 26.494 1.00 84.82 1 GLU C CA 1
ATOM 1946 C C . GLU C 1 1 ? 10.242 6.299 27.199 1.00 78.90 1 GLU C C 1
ATOM 1947 O O . GLU C 1 1 ? 11.111 5.498 26.826 1.00 85.19 1 GLU C O 1
ATOM 1953 N N . GLU C 1 2 ? 10.388 7.087 28.274 1.00 81.18 2 GLU C N 1
ATOM 1954 C CA . GLU C 1 2 ? 11.524 6.961 29.175 1.00 75.76 2 GLU C CA 1
ATOM 1955 C C . GLU C 1 2 ? 11.597 5.551 29.785 1.00 70.50 2 GLU C C 1
ATOM 1956 O O . GLU C 1 2 ? 12.712 4.996 29.946 1.00 62.73 2 GLU C O 1
ATOM 1962 N N . ALA C 1 3 ? 10.432 4.966 30.104 1.00 54.96 3 ALA C N 1
ATOM 1963 C CA . ALA C 1 3 ? 10.401 3.622 30.673 1.00 50.56 3 ALA C CA 1
ATOM 1964 C C . ALA C 1 3 ? 10.980 2.630 29.685 1.00 48.95 3 ALA C C 1
ATOM 1965 O O . ALA C 1 3 ? 11.776 1.747 30.082 1.00 46.37 3 ALA C O 1
ATOM 1967 N N . GLU C 1 4 ? 10.591 2.791 28.404 1.00 48.66 4 GLU C N 1
ATOM 1968 C CA . GLU C 1 4 ? 11.077 1.923 27.348 1.00 48.85 4 GLU C CA 1
ATOM 1969 C C . GLU C 1 4 ? 12.582 2.073 27.113 1.00 43.45 4 GLU C C 1
ATOM 1970 O O . GLU C 1 4 ? 13.287 1.083 26.955 1.00 41.54 4 GLU C O 1
ATOM 1976 N N . LEU C 1 5 ? 13.073 3.316 27.151 1.00 43.16 5 LEU C N 1
ATOM 1977 C CA . LEU C 1 5 ? 14.496 3.587 27.044 1.00 45.87 5 LEU C CA 1
ATOM 1978 C C . LEU C 1 5 ? 15.276 2.917 28.173 1.00 43.19 5 LEU C C 1
ATOM 1979 O O . LEU C 1 5 ? 16.285 2.242 27.923 1.00 38.87 5 LEU C O 1
ATOM 1984 N N . ALA C 1 6 ? 14.796 3.099 29.417 1.00 42.05 6 ALA C N 1
ATOM 1985 C CA . ALA C 1 6 ? 15.413 2.487 30.581 1.00 37.09 6 ALA C CA 1
ATOM 1986 C C . ALA C 1 6 ? 15.454 0.977 30.417 1.00 39.64 6 ALA C C 1
ATOM 1987 O O . ALA C 1 6 ? 16.470 0.328 30.723 1.00 39.72 6 ALA C O 1
ATOM 1989 N N . TYR C 1 7 ? 14.364 0.412 29.891 1.00 36.11 7 TYR C N 1
ATOM 1990 C CA . TYR C 1 7 ? 14.274 -1.035 29.705 1.00 35.61 7 TYR C CA 1
ATOM 1991 C C . TYR C 1 7 ? 15.262 -1.531 28.676 1.00 34.79 7 TYR C C 1
ATOM 1992 O O . TYR C 1 7 ? 15.928 -2.552 28.888 1.00 27.85 7 TYR C O 1
ATOM 2001 N N . LEU C 1 8 ? 15.347 -0.806 27.548 1.00 35.58 8 LEU C N 1
ATOM 2002 C CA . LEU C 1 8 ? 16.253 -1.179 26.485 1.00 35.10 8 LEU C CA 1
ATOM 2003 C C . LEU C 1 8 ? 17.690 -1.132 26.977 1.00 33.61 8 LEU C C 1
ATOM 2004 O O . LEU C 1 8 ? 18.500 -1.981 26.602 1.00 34.71 8 LEU C O 1
ATOM 2009 N N . LEU C 1 9 ? 17.999 -0.147 27.832 1.00 35.09 9 LEU C N 1
ATOM 2010 C CA . LEU C 1 9 ? 19.353 0.045 28.342 1.00 35.27 9 LEU C CA 1
ATOM 2011 C C . LEU C 1 9 ? 19.702 -1.103 29.237 1.00 32.11 9 LEU C C 1
ATOM 2012 O O . LEU C 1 9 ? 20.809 -1.622 29.155 1.00 32.90 9 LEU C O 1
ATOM 2017 N N . GLY C 1 10 ? 18.729 -1.527 30.053 1.00 33.50 10 GLY C N 1
ATOM 2018 C CA . GLY C 1 10 ? 18.885 -2.666 30.961 1.00 36.07 10 GLY C CA 1
ATOM 2019 C C . GLY C 1 10 ? 19.108 -3.973 30.223 1.00 36.21 10 GLY C C 1
ATOM 2020 O O . GLY C 1 10 ? 19.975 -4.756 30.599 1.00 36.05 10 GLY C O 1
ATOM 2021 N N . GLU C 1 11 ? 18.314 -4.214 29.179 1.00 36.85 11 GLU C N 1
ATOM 2022 C CA . GLU C 1 11 ? 18.500 -5.379 28.316 1.00 37.49 11 GLU C CA 1
ATOM 2023 C C . GLU C 1 11 ? 19.874 -5.383 27.698 1.00 36.14 11 GLU C C 1
ATOM 2024 O O . GLU C 1 11 ? 20.558 -6.404 27.726 1.00 31.88 11 GLU C O 1
ATOM 2030 N N . LEU C 1 12 ? 20.258 -4.252 27.084 1.00 37.76 12 LEU C N 1
ATOM 2031 C CA . LEU C 1 12 ? 21.555 -4.156 26.432 1.00 36.56 12 LEU C CA 1
ATOM 2032 C C . LEU C 1 12 ? 22.675 -4.471 27.437 1.00 35.62 12 LEU C C 1
ATOM 2033 O O . LEU C 1 12 ? 23.541 -5.327 27.169 1.00 33.98 12 LEU C O 1
ATOM 2038 N N . ALA C 1 13 ? 22.621 -3.810 28.605 1.00 31.87 13 ALA C N 1
ATOM 2039 C CA . ALA C 1 13 ? 23.619 -3.991 29.634 1.00 29.78 13 ALA C CA 1
ATOM 2040 C C . ALA C 1 13 ? 23.676 -5.456 30.095 1.00 29.06 13 ALA C C 1
ATOM 2041 O O . ALA C 1 13 ? 24.777 -6.014 30.249 1.00 29.63 13 ALA C O 1
ATOM 2043 N N . TYR C 1 14 ? 22.497 -6.055 30.309 1.00 26.34 14 TYR C N 1
ATOM 2044 C CA . TYR C 1 14 ? 22.368 -7.450 30.709 1.00 30.43 14 TYR C CA 1
ATOM 2045 C C . TYR C 1 14 ? 23.020 -8.413 29.731 1.00 33.28 14 TYR C C 1
ATOM 2046 O O . TYR C 1 14 ? 23.886 -9.199 30.113 1.00 43.13 14 TYR C O 1
ATOM 2055 N N . LYS C 1 15 ? 22.631 -8.292 28.458 1.00 39.96 15 LYS C N 1
ATOM 2056 C CA . LYS C 1 15 ? 23.212 -9.068 27.368 1.00 39.53 15 LYS C CA 1
ATOM 2057 C C . LYS C 1 15 ? 24.725 -8.985 27.266 1.00 37.03 15 LYS C C 1
ATOM 2058 O O . LYS C 1 15 ? 25.344 -9.907 26.796 1.00 39.91 15 LYS C O 1
ATOM 2064 N N . LEU C 1 16 ? 25.312 -7.875 27.704 1.00 44.94 16 LEU C N 1
ATOM 2065 C CA . LEU C 1 16 ? 26.759 -7.698 27.640 1.00 42.07 16 LEU C CA 1
ATOM 2066 C C . LEU C 1 16 ? 27.463 -7.979 28.971 1.00 43.95 16 LEU C C 1
ATOM 2067 O O . LEU C 1 16 ? 28.650 -7.766 29.089 1.00 52.69 16 LEU C O 1
ATOM 2072 N N . GLY C 1 17 ? 26.713 -8.448 29.972 1.00 39.62 17 GLY C N 1
ATOM 2073 C CA . GLY C 1 17 ? 27.289 -8.832 31.237 1.00 36.83 17 GLY C CA 1
ATOM 2074 C C . GLY C 1 17 ? 27.593 -7.707 32.193 1.00 41.52 17 GLY C C 1
ATOM 2075 O O . GLY C 1 17 ? 28.369 -7.893 33.122 1.00 43.77 17 GLY C O 1
ATOM 2076 N N . GLU C 1 18 ? 26.967 -6.544 31.970 1.00 42.48 18 GLU C N 1
ATOM 2077 C CA . GLU C 1 18 ? 27.137 -5.363 32.798 1.00 38.09 18 GLU C CA 1
ATOM 2078 C C . GLU C 1 18 ? 25.957 -5.236 33.755 1.00 41.33 18 GLU C C 1
ATOM 2079 O O . GLU C 1 18 ? 25.054 -4.384 33.602 1.00 35.87 18 GLU C O 1
ATOM 2085 N N . TYR C 1 19 ? 25.965 -6.121 34.761 1.00 38.76 19 TYR C N 1
ATOM 2086 C CA . TYR C 1 19 ? 24.783 -6.406 35.566 1.00 36.04 19 TYR C CA 1
ATOM 2087 C C . TYR C 1 19 ? 24.398 -5.273 36.506 1.00 37.11 19 TYR C C 1
ATOM 2088 O O . TYR C 1 19 ? 23.207 -5.032 36.723 1.00 40.60 19 TYR C O 1
ATOM 2097 N N . ARG C 1 20 ? 25.396 -4.550 37.025 1.00 39.39 20 ARG C N 1
ATOM 2098 C CA . ARG C 1 20 ? 25.142 -3.391 37.875 1.00 42.20 20 ARG C CA 1
ATOM 2099 C C . ARG C 1 20 ? 24.394 -2.311 37.112 1.00 39.10 20 ARG C C 1
ATOM 2100 O O . ARG C 1 20 ? 23.416 -1.741 37.626 1.00 38.28 20 ARG C O 1
ATOM 2108 N N . ILE C 1 21 ? 24.837 -2.043 35.876 1.00 34.39 21 ILE C N 1
ATOM 2109 C CA . ILE C 1 21 ? 24.158 -1.093 35.008 1.00 34.60 21 ILE C CA 1
ATOM 2110 C C . ILE C 1 21 ? 22.752 -1.582 34.677 1.00 32.45 21 ILE C C 1
ATOM 2111 O O . ILE C 1 21 ? 21.811 -0.802 34.760 1.00 32.79 21 ILE C O 1
ATOM 2116 N N . ALA C 1 22 ? 22.620 -2.876 34.363 1.00 32.36 22 ALA C N 1
ATOM 2117 C CA . ALA C 1 22 ? 21.304 -3.459 34.087 1.00 33.22 22 ALA C CA 1
ATOM 2118 C C . ALA C 1 22 ? 20.339 -3.232 35.253 1.00 33.85 22 ALA C C 1
ATOM 2119 O O . ALA C 1 22 ? 19.217 -2.805 35.045 1.00 35.09 22 ALA C O 1
ATOM 2121 N N . ILE C 1 23 ? 20.811 -3.486 36.481 1.00 39.57 23 ILE C N 1
ATOM 2122 C CA . ILE C 1 23 ? 19.992 -3.362 37.663 1.00 37.55 23 ILE C CA 1
ATOM 2123 C C . ILE C 1 23 ? 19.493 -1.933 37.801 1.00 35.26 23 ILE C C 1
ATOM 2124 O O . ILE C 1 23 ? 18.293 -1.700 38.022 1.00 36.51 23 ILE C O 1
ATOM 2129 N N . ARG C 1 24 ? 20.419 -0.971 37.675 1.00 35.88 24 ARG C N 1
ATOM 2130 C CA . ARG C 1 24 ? 20.063 0.422 37.879 1.00 35.46 24 ARG C CA 1
ATOM 2131 C C . ARG C 1 24 ? 19.056 0.872 36.820 1.00 34.22 24 ARG C C 1
ATOM 2132 O O . ARG C 1 24 ? 18.097 1.573 37.138 1.00 36.49 24 ARG C O 1
ATOM 2140 N N . ALA C 1 25 ? 19.261 0.440 35.571 1.00 35.23 25 ALA C N 1
ATOM 2141 C CA . ALA C 1 25 ? 18.364 0.772 34.468 1.00 37.12 25 ALA C CA 1
ATOM 2142 C C . ALA C 1 25 ? 16.964 0.157 34.617 1.00 33.94 25 ALA C C 1
ATOM 2143 O O . ALA C 1 25 ? 15.972 0.821 34.375 1.00 32.01 25 ALA C O 1
ATOM 2145 N N . TYR C 1 26 ? 16.899 -1.120 34.980 1.00 33.80 26 TYR C N 1
ATOM 2146 C CA . TYR C 1 26 ? 15.621 -1.799 35.196 1.00 37.96 26 TYR C CA 1
ATOM 2147 C C . TYR C 1 26 ? 14.839 -1.199 36.368 1.00 38.01 26 TYR C C 1
ATOM 2148 O O . TYR C 1 26 ? 13.600 -1.112 36.307 1.00 45.94 26 TYR C O 1
ATOM 2157 N N . ARG C 1 27 ? 15.554 -0.746 37.405 1.00 37.19 27 ARG C N 1
ATOM 2158 C CA . ARG C 1 27 ? 14.921 -0.030 38.514 1.00 43.93 27 ARG C CA 1
ATOM 2159 C C . ARG C 1 27 ? 14.193 1.249 38.038 1.00 45.27 27 ARG C C 1
ATOM 2160 O O . ARG C 1 27 ? 13.087 1.581 38.506 1.00 56.45 27 ARG C O 1
ATOM 2168 N N . ILE C 1 28 ? 14.826 1.968 37.107 1.00 43.42 28 ILE C N 1
ATOM 2169 C CA . ILE C 1 28 ? 14.232 3.170 36.552 1.00 43.15 28 ILE C CA 1
ATOM 2170 C C . ILE C 1 28 ? 13.013 2.815 35.710 1.00 44.28 28 ILE C C 1
ATOM 2171 O O . ILE C 1 28 ? 12.001 3.480 35.783 1.00 44.74 28 ILE C O 1
ATOM 2176 N N . ALA C 1 29 ? 13.124 1.741 34.924 1.00 42.64 29 ALA C N 1
ATOM 2177 C CA . ALA C 1 29 ? 12.033 1.261 34.101 1.00 43.98 29 ALA C CA 1
ATOM 2178 C C . ALA C 1 29 ? 10.841 0.921 34.953 1.00 48.38 29 ALA C C 1
ATOM 2179 O O . ALA C 1 29 ? 9.715 1.301 34.618 1.00 49.19 29 ALA C O 1
ATOM 2181 N N . LEU C 1 30 ? 11.084 0.201 36.056 1.00 49.18 30 LEU C N 1
ATOM 2182 C CA . LEU C 1 30 ? 10.011 -0.242 36.951 1.00 50.56 30 LEU C CA 1
ATOM 2183 C C . LEU C 1 30 ? 9.392 0.869 37.770 1.00 49.02 30 LEU C C 1
ATOM 2184 O O . LEU C 1 30 ? 8.203 0.814 38.110 1.00 58.82 30 LEU C O 1
ATOM 2189 N N . LYS C 1 31 ? 10.201 1.885 38.088 1.00 53.01 31 LYS C N 1
ATOM 2190 C CA . LYS C 1 31 ? 9.683 3.067 38.740 1.00 57.81 31 LYS C CA 1
ATOM 2191 C C . LYS C 1 31 ? 8.623 3.699 37.826 1.00 57.18 31 LYS C C 1
ATOM 2192 O O . LYS C 1 31 ? 7.606 4.147 38.274 1.00 58.49 31 LYS C O 1
ATOM 2198 N N . ARG C 1 32 ? 8.906 3.743 36.527 1.00 59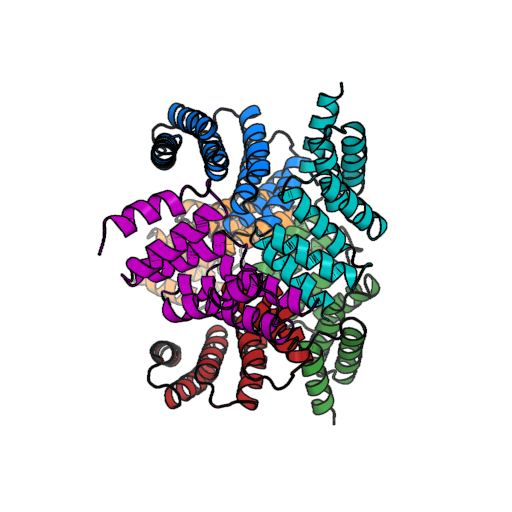.84 32 ARG C N 1
ATOM 2199 C CA . ARG C 1 32 ? 8.016 4.344 35.553 1.00 59.72 32 ARG C CA 1
ATOM 2200 C C . ARG C 1 32 ? 6.870 3.437 35.134 1.00 61.14 32 ARG C C 1
ATOM 2201 O O . ARG C 1 32 ? 5.789 3.916 34.896 1.00 64.78 32 ARG C O 1
ATOM 2209 N N . ASP C 1 33 ? 7.110 2.124 35.082 1.00 51.82 33 ASP C N 1
ATOM 2210 C CA . ASP C 1 33 ? 6.132 1.142 34.636 1.00 56.27 33 ASP C CA 1
ATOM 2211 C C . ASP C 1 33 ? 6.161 -0.068 35.574 1.00 58.30 33 ASP C C 1
ATOM 2212 O O . ASP C 1 33 ? 6.728 -1.115 35.264 1.00 49.66 33 ASP C O 1
ATOM 2217 N N . PRO C 1 34 ? 5.516 0.045 36.759 1.00 52.53 34 PRO C N 1
ATOM 2218 C CA . PRO C 1 34 ? 5.568 -1.003 37.768 1.00 48.75 34 PRO C CA 1
ATOM 2219 C C . PRO C 1 34 ? 4.821 -2.284 37.418 1.00 55.51 34 PRO C C 1
ATOM 2220 O O . PRO C 1 34 ? 5.041 -3.276 38.111 1.00 60.14 34 PRO C O 1
ATOM 2224 N N . ASN C 1 35 ? 3.987 -2.265 36.383 1.00 62.70 35 ASN C N 1
ATOM 2225 C CA . ASN C 1 35 ? 3.268 -3.457 35.944 1.00 63.11 35 ASN C CA 1
ATOM 2226 C C . ASN C 1 35 ? 3.938 -4.265 34.829 1.00 59.45 35 ASN C C 1
ATOM 2227 O O . ASN C 1 35 ? 3.363 -5.229 34.336 1.00 54.29 35 ASN C O 1
ATOM 2232 N N . ASN C 1 36 ? 5.179 -3.893 34.495 1.00 53.92 36 ASN C N 1
ATOM 2233 C CA . ASN C 1 36 ? 5.926 -4.645 33.543 1.00 55.31 36 ASN C CA 1
ATOM 2234 C C . ASN C 1 36 ? 6.550 -5.943 34.135 1.00 52.29 36 ASN C C 1
ATOM 2235 O O . ASN C 1 36 ? 7.646 -5.919 34.688 1.00 52.18 36 ASN C O 1
ATOM 2240 N N . ALA C 1 37 ? 5.844 -7.068 33.984 1.00 54.02 37 ALA C N 1
ATOM 2241 C CA . ALA C 1 37 ? 6.281 -8.377 34.505 1.00 47.87 37 ALA C CA 1
ATOM 2242 C C . ALA C 1 37 ? 7.677 -8.814 34.022 1.00 44.92 37 ALA C C 1
ATOM 2243 O O . ALA C 1 37 ? 8.469 -9.382 34.786 1.00 45.09 37 ALA C O 1
ATOM 2245 N N . GLU C 1 38 ? 7.987 -8.511 32.761 1.00 40.15 38 GLU C N 1
ATOM 2246 C CA . GLU C 1 38 ? 9.248 -8.887 32.159 1.00 41.58 38 GLU C CA 1
ATOM 2247 C C . GLU C 1 38 ? 10.403 -8.057 32.756 1.00 45.96 38 GLU C C 1
ATOM 2248 O O . GLU C 1 38 ? 11.504 -8.563 32.920 1.00 45.00 38 GLU C O 1
ATOM 2254 N N . ALA C 1 39 ? 10.158 -6.778 33.077 1.00 49.12 39 ALA C N 1
ATOM 2255 C CA . ALA C 1 39 ? 11.139 -5.961 33.784 1.00 51.58 39 ALA C CA 1
ATOM 2256 C C . ALA C 1 39 ? 11.449 -6.494 35.191 1.00 47.75 39 ALA C C 1
ATOM 2257 O O . ALA C 1 39 ? 12.635 -6.565 35.559 1.00 43.06 39 ALA C O 1
ATOM 2259 N N . TRP C 1 40 ? 10.418 -6.899 35.960 1.00 38.90 40 TRP C N 1
ATOM 2260 C CA . TRP C 1 40 ? 10.644 -7.504 37.283 1.00 40.78 40 TRP C CA 1
ATOM 2261 C C . TRP C 1 40 ? 11.484 -8.768 37.146 1.00 36.76 40 TRP C C 1
ATOM 2262 O O . TRP C 1 40 ? 12.437 -8.991 37.912 1.00 30.96 40 TRP C O 1
ATO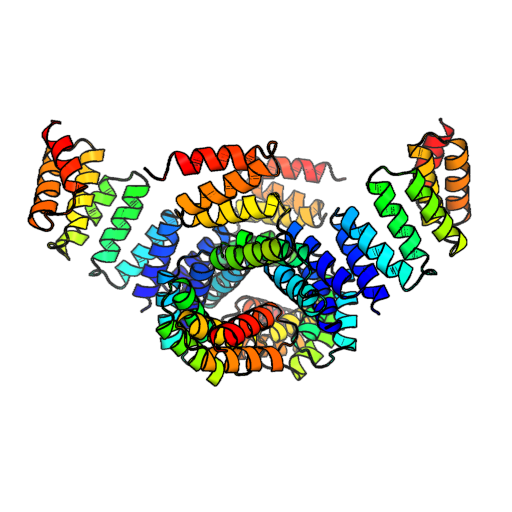M 2273 N N . TYR C 1 41 ? 11.126 -9.582 36.143 1.00 37.90 41 TYR C N 1
ATOM 2274 C CA . TYR C 1 41 ? 11.817 -10.814 35.867 1.00 37.99 41 TYR C CA 1
ATOM 2275 C C . TYR C 1 41 ? 13.279 -10.575 35.554 1.00 34.13 41 TYR C C 1
ATOM 2276 O O . TYR C 1 41 ? 14.190 -11.206 36.135 1.00 37.55 41 TYR C O 1
ATOM 2285 N N . ASN C 1 42 ? 13.525 -9.619 34.671 1.00 42.67 42 ASN C N 1
ATOM 2286 C CA . ASN C 1 42 ? 14.907 -9.341 34.255 1.00 40.62 42 ASN C CA 1
ATOM 2287 C C . ASN C 1 42 ? 15.739 -8.671 35.330 1.00 40.62 42 ASN C C 1
ATOM 2288 O O . ASN C 1 42 ? 16.937 -8.916 35.415 1.00 47.12 42 ASN C O 1
ATOM 2293 N N . LEU C 1 43 ? 15.102 -7.842 36.159 1.00 37.22 43 LEU C N 1
ATOM 2294 C CA . LEU C 1 43 ? 15.782 -7.277 37.314 1.00 47.58 43 LEU C CA 1
ATOM 2295 C C . LEU C 1 43 ? 16.228 -8.461 38.181 1.00 42.76 43 LEU C C 1
ATOM 2296 O O . LEU C 1 43 ? 17.362 -8.506 38.646 1.00 42.87 43 LEU C O 1
ATOM 2301 N N . GLY C 1 44 ? 15.325 -9.428 38.357 1.00 37.60 44 GLY C N 1
ATOM 2302 C CA . GLY C 1 44 ? 15.620 -10.636 39.092 1.00 39.51 44 GLY C CA 1
ATOM 2303 C C . GLY C 1 44 ? 16.854 -11.353 38.549 1.00 34.56 44 GLY C C 1
ATOM 2304 O O . GLY C 1 44 ? 17.770 -11.700 39.320 1.00 36.70 44 GLY C O 1
ATOM 2305 N N . ASN C 1 45 ? 16.874 -11.580 37.233 1.00 28.99 45 ASN C N 1
ATOM 2306 C CA . ASN C 1 45 ? 18.030 -12.199 36.610 1.00 31.49 45 ASN C CA 1
ATOM 2307 C C . ASN C 1 45 ? 19.333 -11.438 36.820 1.00 35.59 45 ASN C C 1
ATOM 2308 O O . ASN C 1 45 ? 20.371 -12.041 37.069 1.00 34.46 45 ASN C O 1
ATOM 2313 N N . ALA C 1 46 ? 19.277 -10.104 36.730 1.00 38.09 46 ALA C N 1
ATOM 2314 C CA . ALA C 1 46 ? 20.479 -9.269 36.888 1.00 37.26 46 ALA C CA 1
ATOM 2315 C C . ALA C 1 46 ? 21.082 -9.436 38.282 1.00 38.34 46 ALA C C 1
ATOM 2316 O O . ALA C 1 46 ? 22.296 -9.580 38.420 1.00 42.80 46 ALA C O 1
ATOM 2318 N N . TYR C 1 47 ? 20.218 -9.433 39.311 1.00 38.07 47 TYR C N 1
ATOM 2319 C CA . TYR C 1 47 ? 20.641 -9.680 40.690 1.00 40.22 47 TYR C CA 1
ATOM 2320 C C . TYR C 1 47 ? 21.152 -11.127 40.886 1.00 44.82 47 TYR C C 1
ATOM 2321 O O . TYR C 1 47 ? 22.172 -11.336 41.578 1.00 38.65 47 TYR C O 1
ATOM 2330 N N . TYR C 1 48 ? 20.464 -12.098 40.266 1.00 34.35 48 TYR C N 1
ATOM 2331 C CA . TYR C 1 48 ? 20.910 -13.484 40.268 1.00 35.47 48 TYR C CA 1
ATOM 2332 C C . TYR C 1 48 ? 22.342 -13.611 39.733 1.00 32.65 48 TYR C C 1
ATOM 2333 O O . TYR C 1 48 ? 23.192 -14.254 40.344 1.00 34.25 48 TYR C O 1
ATOM 2342 N N . LYS C 1 49 ? 22.599 -12.971 38.591 1.00 35.13 49 LYS C N 1
ATOM 2343 C CA . LYS C 1 49 ? 23.905 -13.020 37.955 1.00 39.97 49 LYS C CA 1
ATOM 2344 C C . LYS C 1 49 ? 24.989 -12.409 38.820 1.00 37.92 49 LYS C C 1
ATOM 2345 O O . LYS C 1 49 ? 26.136 -12.770 38.681 1.00 39.56 49 LYS C O 1
ATOM 2351 N N . GLN C 1 50 ? 24.627 -11.476 39.698 1.00 47.48 50 GLN C N 1
ATOM 2352 C CA . GLN C 1 50 ? 25.573 -10.883 40.653 1.00 51.47 50 GLN C CA 1
ATOM 2353 C C . GLN C 1 50 ? 25.721 -11.623 41.975 1.00 44.00 50 GLN C C 1
ATOM 2354 O O . GLN C 1 50 ? 26.434 -11.146 42.851 1.00 46.15 50 GLN C O 1
ATOM 2360 N N . GLY C 1 51 ? 25.009 -12.741 42.150 1.00 39.68 51 GLY C N 1
ATOM 2361 C CA . GLY C 1 51 ? 25.089 -13.475 43.393 1.00 37.58 51 GLY C CA 1
ATOM 2362 C C . GLY C 1 51 ? 24.192 -12.963 44.512 1.00 36.31 51 GLY C C 1
ATOM 2363 O O . GLY C 1 51 ? 24.244 -13.479 45.605 1.00 51.26 51 GLY C O 1
ATOM 2364 N N . ASP C 1 52 ? 23.334 -11.987 44.210 1.00 46.21 52 ASP C N 1
ATOM 2365 C CA . ASP C 1 52 ? 22.393 -11.395 45.181 1.00 44.29 52 ASP C CA 1
ATOM 2366 C C . ASP C 1 52 ? 21.060 -12.126 45.183 1.00 36.73 52 ASP C C 1
ATOM 2367 O O . ASP C 1 52 ? 20.075 -11.650 44.638 1.00 39.40 52 ASP C O 1
ATOM 2372 N N . TYR C 1 53 ? 21.051 -13.312 45.790 1.00 30.56 53 TYR C N 1
ATOM 2373 C CA . TYR C 1 53 ? 19.941 -14.236 45.631 1.00 37.81 53 TYR C CA 1
ATOM 2374 C C . TYR C 1 53 ? 18.642 -13.841 46.332 1.00 43.88 53 TYR C C 1
ATOM 2375 O O . TYR C 1 53 ? 17.531 -14.133 45.818 1.00 42.48 53 TYR C O 1
ATOM 2384 N N . ASP C 1 54 ? 18.774 -13.165 47.477 1.00 40.67 54 ASP C N 1
ATOM 2385 C CA . ASP C 1 54 ? 17.605 -12.684 48.202 1.00 44.97 54 ASP C CA 1
ATOM 2386 C C . ASP C 1 54 ? 16.873 -11.625 47.398 1.00 38.69 54 ASP C C 1
ATOM 2387 O O . ASP C 1 54 ? 15.646 -11.570 47.397 1.00 35.61 54 ASP C O 1
ATOM 2392 N N . GLU C 1 55 ? 17.628 -10.783 46.694 1.00 39.46 55 GLU C N 1
ATOM 2393 C CA . GLU C 1 55 ? 17.018 -9.761 45.848 1.00 42.67 55 GLU C CA 1
ATOM 2394 C C . GLU C 1 55 ? 16.371 -10.422 44.613 1.00 38.67 55 GLU C C 1
ATOM 2395 O O . GLU C 1 55 ? 15.229 -10.120 44.264 1.00 34.73 55 GLU C O 1
ATOM 2401 N N . ALA C 1 56 ? 17.108 -11.346 43.995 1.00 32.21 56 ALA C N 1
ATOM 2402 C CA . ALA C 1 56 ? 16.594 -12.123 42.884 1.00 34.01 56 ALA C CA 1
ATOM 2403 C C . ALA C 1 56 ? 15.241 -12.756 43.268 1.00 35.03 56 ALA C C 1
ATOM 2404 O O . ALA C 1 56 ? 14.260 -12.600 42.536 1.00 41.23 56 ALA C O 1
ATOM 2406 N N . ILE C 1 57 ? 15.198 -13.418 44.436 1.00 32.39 57 ILE C N 1
ATOM 2407 C CA . ILE C 1 57 ? 13.974 -14.035 44.909 1.00 34.43 57 ILE C CA 1
ATOM 2408 C C . ILE C 1 57 ? 12.822 -13.021 44.980 1.00 35.88 57 ILE C C 1
ATOM 2409 O O . ILE C 1 57 ? 11.739 -13.261 44.435 1.00 38.32 57 ILE C O 1
ATOM 2414 N N . GLU C 1 58 ? 13.062 -11.881 45.626 1.00 33.65 58 GLU C N 1
ATOM 2415 C CA . GLU C 1 58 ? 12.048 -10.864 45.781 1.00 36.55 58 GLU C CA 1
ATOM 2416 C C . GLU C 1 58 ? 11.439 -10.459 44.410 1.00 37.01 58 GLU C C 1
ATOM 2417 O O . GLU C 1 58 ? 10.202 -10.333 44.255 1.00 35.44 58 GLU C O 1
ATOM 2423 N N . TYR C 1 59 ? 12.306 -10.250 43.413 1.00 35.37 59 TYR C N 1
ATOM 2424 C CA . TYR C 1 59 ? 11.867 -9.768 42.103 1.00 43.95 59 TYR C CA 1
ATOM 2425 C C . TYR C 1 59 ? 11.243 -10.833 41.214 1.00 38.82 59 TYR C C 1
ATOM 2426 O O . TYR C 1 59 ? 10.279 -10.548 40.493 1.00 40.18 59 TYR C O 1
ATOM 2435 N N . TYR C 1 60 ? 11.746 -12.072 41.328 1.00 35.30 60 TYR C N 1
ATOM 2436 C CA . TYR C 1 60 ? 11.086 -13.210 40.712 1.00 36.49 60 TYR C CA 1
ATOM 2437 C C . TYR C 1 60 ? 9.687 -13.371 41.250 1.00 36.87 60 TYR C C 1
ATOM 2438 O O . TYR C 1 60 ? 8.767 -13.644 40.483 1.00 38.01 60 TYR C O 1
ATOM 2447 N N . GLN C 1 61 ? 9.526 -13.200 42.570 1.00 40.34 61 GLN C N 1
ATOM 2448 C CA . GLN C 1 61 ? 8.240 -13.394 43.201 1.00 40.95 61 GLN C CA 1
ATOM 2449 C C . GLN C 1 61 ? 7.262 -12.401 42.639 1.00 40.06 61 GLN C C 1
ATOM 2450 O O . GLN C 1 61 ? 6.120 -12.801 42.238 1.00 44.67 61 GLN C O 1
ATOM 2456 N N . LYS C 1 62 ? 7.707 -11.140 42.554 1.00 42.33 62 LYS C N 1
ATOM 2457 C CA . LYS C 1 62 ? 6.884 -10.070 42.034 1.00 49.31 62 LYS C CA 1
ATOM 2458 C C . LYS C 1 62 ? 6.454 -10.342 40.585 1.00 39.77 62 LYS C C 1
ATOM 2459 O O . LYS C 1 62 ? 5.272 -10.199 40.224 1.00 34.12 62 LYS C O 1
ATOM 2465 N N . ALA C 1 63 ? 7.436 -10.769 39.780 1.00 37.86 63 ALA C N 1
ATOM 2466 C CA . ALA C 1 63 ? 7.236 -11.097 38.356 1.00 40.58 63 ALA C CA 1
ATOM 2467 C C . ALA C 1 63 ? 6.181 -12.167 38.178 1.00 38.54 63 ALA C C 1
ATOM 2468 O O . ALA C 1 63 ? 5.304 -12.017 37.317 1.00 39.15 63 ALA C O 1
ATOM 2470 N N . LEU C 1 64 ? 6.253 -13.217 39.005 1.00 35.72 64 LEU C N 1
ATOM 2471 C CA . LEU C 1 64 ? 5.322 -14.334 38.937 1.00 41.97 64 LEU C CA 1
ATOM 2472 C C . LEU C 1 64 ? 3.904 -14.033 39.422 1.00 41.00 64 LEU C C 1
ATOM 2473 O O . LEU C 1 64 ? 2.949 -14.680 38.977 1.00 43.70 64 LEU C O 1
ATOM 2478 N N . GLU C 1 65 ? 3.755 -13.070 40.342 1.00 48.55 65 GLU C N 1
ATOM 2479 C CA . GLU C 1 65 ? 2.414 -12.628 40.733 1.00 50.54 65 GLU C CA 1
ATOM 2480 C C . GLU C 1 65 ? 1.758 -12.006 39.517 1.00 49.90 65 GLU C C 1
ATOM 2481 O O . GLU C 1 65 ? 0.613 -12.273 39.238 1.00 43.03 65 GLU C O 1
ATOM 2487 N N . LEU C 1 66 ? 2.533 -11.198 38.784 1.00 48.81 66 LEU C N 1
ATOM 2488 C CA . LEU C 1 66 ? 2.078 -10.517 37.586 1.00 57.70 66 LEU C CA 1
ATOM 2489 C C . LEU C 1 66 ? 1.917 -11.438 36.365 1.00 62.44 66 LEU C C 1
ATOM 2490 O O . LEU C 1 66 ? 1.004 -11.269 35.588 1.00 59.22 66 LEU C O 1
ATOM 2495 N N . ASP C 1 67 ? 2.837 -12.398 36.200 1.00 63.71 67 ASP C N 1
ATOM 2496 C CA . ASP C 1 67 ? 2.774 -13.373 35.111 1.00 56.29 67 ASP C CA 1
ATOM 2497 C C . ASP C 1 67 ? 3.067 -14.792 35.606 1.00 48.36 67 ASP C C 1
ATOM 2498 O O . ASP C 1 67 ? 4.168 -15.310 35.430 1.00 44.65 67 ASP C O 1
ATOM 2503 N N . PRO C 1 68 ? 2.072 -15.493 36.180 1.00 40.65 68 PRO C N 1
ATOM 2504 C CA . PRO C 1 68 ? 2.303 -16.836 36.701 1.00 43.19 68 PRO C CA 1
ATOM 2505 C C . PRO C 1 68 ? 2.604 -17.883 35.637 1.00 43.21 68 PRO C C 1
ATOM 2506 O O . PRO C 1 68 ? 3.101 -18.948 35.977 1.00 56.17 68 PRO C O 1
ATOM 2510 N N . ASN C 1 69 ? 2.347 -17.582 34.378 1.00 55.26 69 ASN C N 1
ATOM 2511 C CA . ASN C 1 69 ? 2.499 -18.572 33.315 1.00 58.20 69 ASN C CA 1
ATOM 2512 C C . ASN C 1 69 ? 3.892 -18.555 32.702 1.00 52.32 69 ASN C C 1
ATOM 2513 O O . ASN C 1 69 ? 4.081 -19.138 31.667 1.00 68.39 69 ASN C O 1
ATOM 2518 N N . ASN C 1 70 ? 4.875 -17.969 33.401 1.00 54.54 70 ASN C N 1
ATOM 2519 C CA . ASN C 1 70 ? 6.253 -17.924 32.925 1.00 45.59 70 ASN C CA 1
ATOM 2520 C C . ASN C 1 70 ? 7.095 -19.047 33.567 1.00 41.53 70 ASN C C 1
ATOM 2521 O O . ASN C 1 70 ? 7.637 -18.877 34.643 1.00 44.58 70 ASN C O 1
ATOM 2526 N N . ALA C 1 71 ? 7.212 -20.173 32.858 1.00 35.87 71 ALA C N 1
ATOM 2527 C CA . ALA C 1 71 ? 7.874 -21.367 33.353 1.00 38.06 71 ALA C CA 1
ATOM 2528 C C . ALA C 1 71 ? 9.323 -21.167 33.733 1.00 37.42 71 ALA C C 1
ATOM 2529 O O . ALA C 1 71 ? 9.818 -21.733 34.739 1.00 43.35 71 ALA C O 1
ATOM 2531 N N . GLU C 1 72 ? 10.015 -20.346 32.940 1.00 36.83 72 GLU C N 1
ATOM 2532 C CA . GLU C 1 72 ? 11.424 -20.088 33.156 1.00 39.62 72 GLU C CA 1
ATOM 2533 C C . GLU C 1 72 ? 11.637 -19.288 34.452 1.00 37.01 72 GLU C C 1
ATOM 2534 O O . GLU C 1 72 ? 12.651 -19.440 35.118 1.00 34.54 72 GLU C O 1
ATOM 2540 N N . ALA C 1 73 ? 10.662 -18.450 34.811 1.00 39.15 73 ALA C N 1
ATOM 2541 C CA . ALA C 1 73 ? 10.728 -17.662 36.034 1.00 42.59 73 ALA C CA 1
ATOM 2542 C C . ALA C 1 73 ? 10.608 -18.590 37.241 1.00 37.64 73 ALA C C 1
ATOM 2543 O O . ALA C 1 73 ? 11.367 -18.468 38.186 1.00 35.81 73 ALA C O 1
ATOM 2545 N N . TRP C 1 74 ? 9.655 -19.523 37.195 1.00 33.37 74 TRP C N 1
ATOM 2546 C CA . TRP C 1 74 ? 9.499 -20.527 38.259 1.00 37.76 74 TRP C CA 1
ATOM 2547 C C . TRP C 1 74 ? 10.810 -21.291 38.471 1.00 32.55 74 TRP C C 1
ATOM 2548 O O . TRP C 1 74 ? 11.233 -21.510 39.617 1.00 30.80 74 TRP C O 1
ATOM 2559 N N . TYR C 1 75 ? 11.449 -21.654 37.353 1.00 32.32 75 TYR C N 1
ATOM 2560 C CA . TYR C 1 75 ? 12.725 -22.353 37.326 1.00 32.27 75 TYR C CA 1
ATOM 2561 C C . TYR C 1 75 ? 13.858 -21.550 37.992 1.00 33.95 75 TYR C C 1
ATOM 2562 O O . TYR C 1 75 ? 14.610 -22.103 38.807 1.00 30.28 75 TYR C O 1
ATOM 2571 N N . ASN C 1 76 ? 13.973 -20.262 37.645 1.00 32.96 76 ASN C N 1
ATOM 2572 C CA . ASN C 1 76 ? 15.011 -19.410 38.222 1.00 36.90 76 ASN C CA 1
ATOM 2573 C C . ASN C 1 76 ? 14.766 -19.071 39.677 1.00 33.44 76 ASN C C 1
ATOM 2574 O O . ASN C 1 76 ? 15.703 -18.877 40.442 1.00 38.96 76 ASN C O 1
ATOM 2579 N N . LEU C 1 77 ? 13.489 -18.989 40.050 1.00 31.15 77 LEU C N 1
ATOM 2580 C CA . LEU C 1 77 ? 13.091 -18.851 41.432 1.00 30.62 77 LEU C CA 1
ATOM 2581 C C . LEU C 1 77 ? 13.635 -20.057 42.207 1.00 30.48 77 LEU C C 1
ATOM 2582 O O . LEU C 1 77 ? 14.243 -19.895 43.247 1.00 31.42 77 LEU C O 1
ATOM 2587 N N . GLY C 1 78 ? 13.417 -21.259 41.658 1.00 30.12 78 GLY C N 1
ATOM 2588 C CA . GLY C 1 78 ? 13.966 -22.491 42.187 1.00 31.79 78 GLY C CA 1
ATOM 2589 C C . GLY C 1 78 ? 15.471 -22.433 42.414 1.00 30.05 78 GLY C C 1
ATOM 2590 O O . GLY C 1 78 ? 15.961 -22.776 43.493 1.00 31.97 78 GLY C O 1
ATOM 2591 N N . ASN C 1 79 ? 16.198 -21.988 41.387 1.00 32.44 79 ASN C N 1
ATOM 2592 C CA . ASN C 1 79 ? 17.653 -21.911 41.437 1.00 37.14 79 ASN C CA 1
ATOM 2593 C C . ASN C 1 79 ? 18.103 -20.979 42.553 1.00 37.79 79 ASN C C 1
ATOM 2594 O O . ASN C 1 79 ? 19.043 -21.291 43.278 1.00 31.08 79 ASN C O 1
ATOM 2599 N N . ALA C 1 80 ? 17.424 -19.834 42.678 1.00 35.42 80 ALA C N 1
ATOM 2600 C CA . ALA C 1 80 ? 17.803 -18.817 43.655 1.00 37.43 80 ALA C CA 1
ATOM 2601 C C . ALA C 1 80 ? 17.588 -19.342 45.067 1.00 36.53 80 ALA C C 1
ATOM 2602 O O . ALA C 1 80 ? 18.410 -19.104 45.942 1.00 41.38 80 ALA C O 1
ATOM 2604 N N . TYR C 1 81 ? 16.499 -20.097 45.289 1.00 34.79 81 TYR C N 1
ATOM 2605 C CA . TYR C 1 81 ? 16.305 -20.747 46.579 1.00 34.26 81 TYR C CA 1
ATOM 2606 C C . TYR C 1 81 ? 17.345 -21.819 46.823 1.00 31.76 81 TYR C C 1
ATOM 2607 O O . TYR C 1 81 ? 17.830 -21.954 47.938 1.00 38.90 81 TYR C O 1
ATOM 2616 N N . TYR C 1 82 ? 17.689 -22.574 45.778 1.00 33.44 82 TYR C N 1
ATOM 2617 C CA . TYR C 1 82 ? 18.673 -23.640 45.871 1.00 38.91 82 TYR C CA 1
ATOM 2618 C C . TYR C 1 82 ? 20.031 -23.077 46.299 1.00 43.42 82 TYR C C 1
ATOM 2619 O O . TYR C 1 82 ? 20.677 -23.629 47.197 1.00 34.15 82 TYR C O 1
ATOM 2628 N N . LYS C 1 83 ? 20.441 -21.974 45.657 1.00 36.59 83 LYS C N 1
ATOM 2629 C CA . LYS C 1 83 ? 21.714 -21.315 45.963 1.00 43.11 83 LYS C CA 1
ATOM 2630 C C . LYS C 1 83 ? 21.800 -20.758 47.388 1.00 38.59 83 LYS C C 1
ATOM 2631 O O . LYS C 1 83 ? 22.869 -20.444 47.834 1.00 42.72 83 LYS C O 1
ATOM 2637 N N . GLN C 1 84 ? 20.664 -20.604 48.066 1.00 38.23 84 GLN C N 1
ATOM 2638 C CA . GLN C 1 84 ? 20.629 -20.208 49.469 1.00 42.76 84 GLN C CA 1
ATOM 2639 C C . GLN C 1 84 ? 20.339 -21.376 50.404 1.00 42.93 84 GLN C C 1
ATOM 2640 O O . GLN C 1 84 ? 20.088 -21.167 51.572 1.00 54.89 84 GLN C O 1
ATOM 2646 N N . GLY C 1 85 ? 20.320 -22.591 49.874 1.00 41.12 85 GLY C N 1
ATOM 2647 C CA . GLY C 1 85 ? 20.001 -23.748 50.678 1.00 44.50 85 GLY C CA 1
ATOM 2648 C C . GLY C 1 85 ? 18.581 -23.862 51.211 1.00 41.80 85 GLY C C 1
ATOM 2649 O O . GLY C 1 85 ? 18.348 -24.562 52.167 1.00 50.78 85 GLY C O 1
ATOM 2650 N N . ASP C 1 86 ? 17.632 -23.198 50.559 1.00 44.18 86 ASP C N 1
ATOM 2651 C CA . ASP C 1 86 ? 16.202 -23.332 50.862 1.00 43.82 86 ASP C CA 1
ATOM 2652 C C . ASP C 1 86 ? 15.605 -24.412 49.960 1.00 38.02 86 ASP C C 1
ATOM 2653 O O . ASP C 1 86 ? 14.873 -24.131 49.017 1.00 44.86 86 ASP C O 1
ATOM 2658 N N . TYR C 1 87 ? 15.946 -25.662 50.261 1.00 40.64 87 TYR C N 1
ATOM 2659 C CA . TYR C 1 87 ? 15.693 -26.797 49.376 1.00 38.38 87 TYR C CA 1
ATOM 2660 C C . TYR C 1 87 ? 14.231 -27.145 49.225 1.00 38.62 87 TYR C C 1
ATOM 2661 O O . TYR C 1 87 ? 13.795 -27.503 48.124 1.00 44.11 87 TYR C O 1
ATOM 2670 N N . ASP C 1 88 ? 13.471 -26.989 50.311 1.00 35.62 88 ASP C N 1
ATOM 2671 C CA . ASP C 1 88 ? 12.015 -27.151 50.261 1.00 40.99 88 ASP C CA 1
ATOM 2672 C C . ASP C 1 88 ? 11.415 -26.233 49.230 1.00 37.60 88 ASP C C 1
ATOM 2673 O O . ASP C 1 88 ? 10.696 -26.682 48.351 1.00 45.28 88 ASP C O 1
ATOM 2678 N N . GLU C 1 89 ? 11.710 -24.937 49.346 1.00 33.43 89 GLU C N 1
ATOM 2679 C CA . GLU C 1 89 ? 11.172 -23.940 48.424 1.00 33.98 89 GLU C CA 1
ATOM 2680 C C . GLU C 1 89 ? 11.648 -24.175 46.979 1.00 34.10 89 GLU C C 1
ATOM 2681 O O . GLU C 1 89 ? 10.856 -24.048 46.030 1.00 26.06 89 GLU C O 1
ATOM 2687 N N . ALA C 1 90 ? 12.921 -24.561 46.834 1.00 34.02 90 ALA C N 1
ATOM 2688 C CA . ALA C 1 90 ? 13.461 -24.870 45.515 1.00 31.79 90 ALA C CA 1
ATOM 2689 C C . ALA C 1 90 ? 12.672 -26.008 44.869 1.00 32.64 90 ALA C C 1
ATOM 2690 O O . ALA C 1 90 ? 12.337 -25.940 43.677 1.00 31.09 90 ALA C O 1
ATOM 2692 N N . ILE C 1 91 ? 12.361 -27.040 45.667 1.00 31.10 91 ILE C N 1
ATOM 2693 C CA . ILE C 1 91 ? 11.608 -28.200 45.183 1.00 32.78 91 ILE C CA 1
ATOM 2694 C C . ILE C 1 91 ? 10.196 -27.813 44.715 1.00 33.86 91 ILE C C 1
ATOM 2695 O O . ILE C 1 91 ? 9.750 -28.239 43.643 1.00 36.29 91 ILE C O 1
ATOM 2700 N N . GLU C 1 92 ? 9.512 -26.988 45.514 1.00 35.19 92 GLU C N 1
ATOM 2701 C CA . GLU C 1 92 ? 8.181 -26.540 45.146 1.00 41.66 92 GLU C CA 1
ATOM 2702 C C . GLU C 1 92 ? 8.183 -25.798 43.785 1.00 39.05 92 GLU C C 1
ATOM 2703 O O . GLU C 1 92 ? 7.311 -26.014 42.956 1.00 37.04 92 GLU C O 1
ATOM 2709 N N . TYR C 1 93 ? 9.192 -24.966 43.545 1.00 36.93 93 TYR C N 1
ATOM 2710 C CA . TYR C 1 93 ? 9.203 -24.106 42.369 1.00 40.15 93 TYR C CA 1
ATOM 2711 C C . TYR C 1 93 ? 9.727 -24.801 41.130 1.00 38.21 93 TYR C C 1
ATOM 2712 O O . TYR C 1 93 ? 9.225 -24.551 40.055 1.00 34.44 93 TYR C O 1
ATOM 2721 N N . TYR C 1 94 ? 10.704 -25.699 41.297 1.00 35.05 94 TYR C N 1
ATOM 2722 C CA . TYR C 1 94 ? 11.108 -26.585 40.224 1.00 34.41 94 TYR C CA 1
ATOM 2723 C C . TYR C 1 94 ? 9.900 -27.411 39.741 1.00 35.13 94 TYR C C 1
ATOM 2724 O O . TYR C 1 94 ? 9.680 -27.595 38.533 1.00 38.36 94 TYR C O 1
ATOM 2733 N N . GLN C 1 95 ? 9.108 -27.900 40.687 1.00 37.42 95 GLN C N 1
ATOM 2734 C CA . GLN C 1 95 ? 7.930 -28.681 40.359 1.00 38.09 95 GLN C CA 1
ATOM 2735 C C . GLN C 1 95 ? 6.891 -27.869 39.595 1.00 42.21 95 GLN C C 1
ATOM 2736 O O . GLN C 1 95 ? 6.298 -28.352 38.625 1.00 46.94 95 GLN C O 1
ATOM 2742 N N . LYS C 1 96 ? 6.708 -26.614 40.014 1.00 37.52 96 LYS C N 1
ATOM 2743 C CA . LYS C 1 96 ? 5.774 -25.724 39.364 1.00 33.91 96 LYS C CA 1
ATOM 2744 C C . LYS C 1 96 ? 6.286 -25.434 37.927 1.00 38.15 96 LYS C C 1
ATOM 2745 O O . LYS C 1 96 ? 5.511 -25.440 36.945 1.00 40.33 96 LYS C O 1
ATOM 2751 N N . ALA C 1 97 ? 7.605 -25.212 37.810 1.00 35.22 97 ALA C N 1
ATOM 2752 C CA . ALA C 1 97 ? 8.252 -24.995 36.531 1.00 31.73 97 ALA C CA 1
ATOM 2753 C C . ALA C 1 97 ? 7.967 -26.147 35.563 1.00 38.05 97 ALA C C 1
ATOM 2754 O O . ALA C 1 97 ? 7.645 -25.900 34.396 1.00 37.78 97 ALA C O 1
ATOM 2756 N N . LEU C 1 98 ? 8.051 -27.393 36.057 1.00 38.14 98 LEU C N 1
ATOM 2757 C CA . LEU C 1 98 ? 7.844 -28.587 35.238 1.00 36.70 98 LEU C CA 1
ATOM 2758 C C . LEU C 1 98 ? 6.373 -28.828 34.879 1.00 34.34 98 LEU C C 1
ATOM 2759 O O . LEU C 1 98 ? 6.085 -29.303 33.784 1.00 40.42 98 LEU C O 1
ATOM 2764 N N . GLU C 1 99 ? 5.458 -28.511 35.804 1.00 37.99 99 GLU C N 1
ATOM 2765 C CA . GLU C 1 99 ? 4.012 -28.554 35.559 1.00 44.39 99 GLU C CA 1
ATOM 2766 C C . GLU C 1 99 ? 3.691 -27.688 34.334 1.00 47.09 99 GLU C C 1
ATOM 2767 O O . GLU C 1 99 ? 2.872 -28.062 33.525 1.00 49.08 99 GLU C O 1
ATOM 2773 N N . LEU C 1 100 ? 4.353 -26.528 34.217 1.00 50.41 100 LEU C N 1
ATOM 2774 C CA . LEU C 1 100 ? 4.195 -25.632 33.080 1.00 47.52 100 LEU C CA 1
ATOM 2775 C C . LEU C 1 100 ? 5.080 -25.930 31.871 1.00 51.50 100 LEU C C 1
ATOM 2776 O O . LEU C 1 100 ? 4.716 -25.629 30.741 1.00 47.77 100 LEU C O 1
ATOM 2781 N N . ASP C 1 101 ? 6.278 -26.471 32.108 1.00 51.94 101 ASP C N 1
ATOM 2782 C CA . ASP C 1 101 ? 7.211 -26.803 31.026 1.00 46.18 101 ASP C CA 1
ATOM 2783 C C . ASP C 1 101 ? 7.881 -28.151 31.270 1.00 44.19 101 ASP C C 1
ATOM 2784 O O . ASP C 1 101 ? 9.030 -28.219 31.704 1.00 46.36 101 ASP C O 1
ATOM 2789 N N . PRO C 1 102 ? 7.192 -29.269 30.962 1.00 42.46 102 PRO C N 1
ATOM 2790 C CA . PRO C 1 102 ? 7.763 -30.607 31.167 1.00 46.03 102 PRO C CA 1
ATOM 2791 C C . PRO C 1 102 ? 9.109 -30.876 30.469 1.00 50.07 102 PRO C C 1
ATOM 2792 O O . PRO C 1 102 ? 9.788 -31.790 30.908 1.00 50.73 102 PRO C O 1
ATOM 2796 N N . ASN C 1 103 ? 9.466 -30.082 29.446 1.00 47.11 103 ASN C N 1
ATOM 2797 C CA . ASN C 1 103 ? 10.714 -30.242 28.722 1.00 44.51 103 ASN C CA 1
ATOM 2798 C C . ASN C 1 103 ? 11.931 -29.564 29.326 1.00 39.06 103 ASN C C 1
ATOM 2799 O O . ASN C 1 103 ? 13.019 -29.674 28.785 1.00 36.43 103 ASN C O 1
ATOM 2804 N N . ASN C 1 104 ? 11.765 -28.868 30.449 1.00 35.16 104 ASN C N 1
ATOM 2805 C CA . ASN C 1 104 ? 12.880 -28.224 31.083 1.00 37.49 104 ASN C CA 1
ATOM 2806 C C . ASN C 1 104 ? 13.732 -29.281 31.826 1.00 36.83 104 ASN C C 1
ATOM 2807 O O . ASN C 1 104 ? 13.542 -29.518 33.011 1.00 31.64 104 ASN C O 1
ATOM 2812 N N . ALA C 1 105 ? 14.632 -29.947 31.097 1.00 35.80 105 ALA C N 1
ATOM 2813 C CA . ALA C 1 105 ? 15.531 -30.932 31.660 1.00 35.29 105 ALA C CA 1
ATOM 2814 C C . ALA C 1 105 ? 16.403 -30.381 32.812 1.00 34.33 105 ALA C C 1
ATOM 2815 O O . ALA C 1 105 ? 16.792 -31.131 33.734 1.00 34.88 105 ALA C O 1
ATOM 2817 N N . GLU C 1 106 ? 16.730 -29.086 32.735 1.00 32.12 106 GLU C N 1
ATOM 2818 C CA . GLU C 1 106 ? 17.556 -28.432 33.738 1.00 31.25 106 GLU C CA 1
ATOM 2819 C C . GLU C 1 106 ? 16.863 -28.374 35.106 1.00 30.32 106 GLU C C 1
ATOM 2820 O O . GLU C 1 106 ? 17.472 -28.575 36.150 1.00 28.95 106 GLU C O 1
ATOM 2826 N N . ALA C 1 107 ? 15.571 -28.062 35.080 1.00 31.28 107 ALA C N 1
ATOM 2827 C CA . ALA C 1 107 ? 14.749 -27.987 36.271 1.00 30.92 107 ALA C CA 1
ATOM 2828 C C . ALA C 1 107 ? 14.588 -29.396 36.856 1.00 37.58 107 ALA C C 1
ATOM 2829 O O . ALA C 1 107 ? 14.548 -29.567 38.066 1.00 41.18 107 ALA C O 1
ATOM 2831 N N . LYS C 1 108 ? 14.500 -30.396 35.981 1.00 35.29 108 LYS C N 1
ATOM 2832 C CA . LYS C 1 108 ? 14.425 -31.792 36.401 1.00 38.80 108 LYS C CA 1
ATOM 2833 C C . LYS C 1 108 ? 15.723 -32.245 37.080 1.00 35.22 108 LYS C C 1
ATOM 2834 O O . LYS C 1 108 ? 15.674 -32.840 38.139 1.00 31.10 108 LYS C O 1
ATOM 2840 N N . GLN C 1 109 ? 16.879 -31.930 36.482 1.00 32.98 109 GLN C N 1
ATOM 2841 C CA . GLN C 1 109 ? 18.158 -32.202 37.126 1.00 35.84 109 GLN C CA 1
ATOM 2842 C C . GLN C 1 109 ? 18.290 -31.533 38.510 1.00 41.35 109 GLN C C 1
ATOM 2843 O O . GLN C 1 109 ? 18.668 -32.164 39.477 1.00 46.49 109 GLN C O 1
ATOM 2849 N N . ASN C 1 110 ? 17.959 -30.240 38.582 1.00 35.04 110 ASN C N 1
ATOM 2850 C CA . ASN C 1 110 ? 18.090 -29.477 39.793 1.00 33.82 110 ASN C CA 1
ATOM 2851 C C . ASN C 1 110 ? 17.090 -29.916 40.897 1.00 34.36 110 ASN C C 1
ATOM 2852 O O . ASN C 1 110 ? 17.421 -29.926 42.102 1.00 30.52 110 ASN C O 1
ATOM 2857 N N . LEU C 1 111 ? 15.880 -30.279 40.476 1.00 32.97 111 LEU C N 1
ATOM 2858 C CA . LEU C 1 111 ? 14.907 -30.881 41.372 1.00 36.66 111 LEU C CA 1
ATOM 2859 C C . LEU C 1 111 ? 15.522 -32.121 42.097 1.00 42.07 111 LEU C C 1
ATOM 2860 O O . LEU C 1 111 ? 15.456 -32.254 43.322 1.00 36.74 111 LEU C O 1
ATOM 2865 N N . GLY C 1 112 ? 16.143 -32.994 41.306 1.00 36.70 112 GLY C N 1
ATOM 2866 C CA . GLY C 1 112 ? 16.843 -34.158 41.790 1.00 36.96 112 GLY C CA 1
ATOM 2867 C C . GLY C 1 112 ? 17.991 -33.842 42.730 1.00 37.86 112 GLY C C 1
ATOM 2868 O O . GLY C 1 112 ? 18.174 -34.526 43.714 1.00 33.91 112 GLY C O 1
ATOM 2869 N N . ASN C 1 113 ? 18.785 -32.818 42.409 1.00 39.06 113 ASN C N 1
ATOM 2870 C CA . ASN C 1 113 ? 19.847 -32.334 43.293 1.00 44.46 113 ASN C CA 1
ATOM 2871 C C . ASN C 1 113 ? 19.254 -31.917 44.632 1.00 45.19 113 ASN C C 1
ATOM 2872 O O . ASN C 1 113 ? 19.700 -32.372 45.664 1.00 41.92 113 ASN C O 1
ATOM 2877 N N . ALA C 1 114 ? 18.236 -31.056 44.589 1.00 40.56 114 ALA C N 1
ATOM 2878 C CA . ALA C 1 114 ? 17.570 -30.542 45.788 1.00 46.83 114 ALA C CA 1
ATOM 2879 C C . ALA C 1 114 ? 16.979 -31.663 46.671 1.00 47.81 114 ALA C C 1
ATOM 2880 O O . ALA C 1 114 ? 17.114 -31.626 47.906 1.00 48.22 114 ALA C O 1
ATOM 2882 N N . LYS C 1 115 ? 16.343 -32.653 46.028 1.00 46.61 115 LYS C N 1
ATOM 2883 C CA . LYS C 1 115 ? 15.741 -33.782 46.739 1.00 43.87 115 LYS C CA 1
ATOM 2884 C C . LYS C 1 115 ? 16.817 -34.583 47.47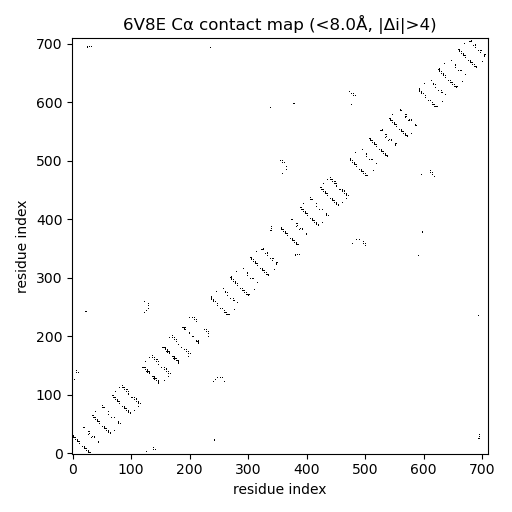0 1.00 40.61 115 LYS C C 1
ATOM 2885 O O . LYS C 1 115 ? 16.593 -35.081 48.557 1.00 40.55 115 LYS C O 1
ATOM 2891 N N . GLN C 1 116 ? 17.997 -34.678 46.858 1.00 40.97 116 GLN C N 1
ATOM 2892 C CA . GLN C 1 116 ? 19.134 -35.383 47.435 1.00 43.77 116 GLN C CA 1
ATOM 2893 C C . GLN C 1 116 ? 19.756 -34.638 48.621 1.00 43.05 116 GLN C C 1
ATOM 2894 O O . GLN C 1 116 ? 20.148 -35.251 49.602 1.00 50.30 116 GLN C O 1
ATOM 2900 N N . LYS C 1 117 ? 19.843 -33.308 48.515 1.00 46.90 117 LYS C N 1
ATOM 2901 C CA . LYS C 1 117 ? 20.414 -32.446 49.541 1.00 53.39 117 LYS C CA 1
ATOM 2902 C C . LYS C 1 117 ? 19.619 -32.561 50.840 1.00 60.38 117 LYS C C 1
ATOM 2903 O O . LYS C 1 117 ? 20.161 -32.398 51.945 1.00 73.62 117 LYS C O 1
ATOM 2909 N N . GLN C 1 118 ? 18.337 -32.876 50.698 1.00 58.60 118 GLN C N 1
ATOM 2910 C CA . GLN C 1 118 ? 17.466 -32.907 51.826 1.00 54.11 118 GLN C CA 1
ATOM 2911 C C . GLN C 1 118 ? 17.104 -34.258 52.390 1.00 49.71 118 GLN C C 1
ATOM 2912 O O . GLN C 1 118 ? 16.507 -34.322 53.439 1.00 83.81 118 GLN C O 1
ATOM 2918 N N . GLY C 1 119 ? 17.514 -35.347 51.739 1.00 50.11 119 GLY C N 1
ATOM 2919 C CA . GLY C 1 119 ? 17.327 -36.698 52.255 1.00 53.95 119 GLY C CA 1
ATOM 2920 C C . GLY C 1 119 ? 16.013 -37.321 51.833 1.00 66.29 119 GLY C C 1
ATOM 2921 O O . GLY C 1 119 ? 15.944 -38.176 50.922 1.00 82.13 119 GLY C O 1
ATOM 2923 N N . GLU D 1 1 ? 14.807 -41.607 16.393 1.00 70.38 1 GLU D N 1
ATOM 2924 C CA . GLU D 1 1 ? 14.123 -41.204 17.629 1.00 66.63 1 GLU D CA 1
ATOM 2925 C C . GLU D 1 1 ? 14.053 -39.663 17.811 1.00 55.17 1 GLU D C 1
ATOM 2926 O O . GLU D 1 1 ? 14.841 -38.847 17.265 1.00 40.32 1 GLU D O 1
ATOM 2932 N N . GLU D 1 2 ? 13.000 -39.279 18.533 1.00 47.99 2 GLU D N 1
ATOM 2933 C CA . GLU D 1 2 ? 12.734 -37.873 18.812 1.00 48.57 2 GLU D CA 1
ATOM 2934 C C . GLU D 1 2 ? 13.893 -37.234 19.603 1.00 40.12 2 GLU D C 1
ATOM 2935 O O . GLU D 1 2 ? 14.249 -36.075 19.374 1.00 39.44 2 GLU D O 1
ATOM 2941 N N . ALA D 1 3 ? 14.476 -37.987 20.532 1.00 36.88 3 ALA D N 1
ATOM 2942 C CA . ALA D 1 3 ? 15.595 -37.501 21.320 1.00 38.56 3 ALA D CA 1
ATOM 2943 C C . ALA D 1 3 ? 16.777 -37.219 20.429 1.00 34.78 3 ALA D C 1
ATOM 2944 O O . ALA D 1 3 ? 17.452 -36.215 20.607 1.00 36.38 3 ALA D O 1
ATOM 2946 N N . GLU D 1 4 ? 17.028 -38.109 19.470 1.00 39.71 4 GLU D N 1
ATOM 2947 C CA . GLU D 1 4 ? 18.123 -37.938 18.498 1.00 45.94 4 GLU D CA 1
ATOM 2948 C C . GLU D 1 4 ? 17.879 -36.710 17.591 1.00 39.24 4 GLU D C 1
ATOM 2949 O O . GLU D 1 4 ? 18.801 -35.949 17.346 1.00 37.92 4 GLU D O 1
ATOM 2955 N N . LEU D 1 5 ? 16.630 -36.514 17.148 1.00 34.53 5 LEU D N 1
ATOM 2956 C CA . LEU D 1 5 ? 16.274 -35.341 16.402 1.00 39.30 5 LEU D CA 1
ATOM 2957 C C . LEU D 1 5 ? 16.526 -34.056 17.197 1.00 37.13 5 LEU D C 1
ATOM 2958 O O . LEU D 1 5 ? 17.127 -33.117 16.691 1.00 37.62 5 LEU D O 1
ATOM 2963 N N . ALA D 1 6 ? 16.058 -34.033 18.441 1.00 36.08 6 ALA D N 1
ATOM 2964 C CA . ALA D 1 6 ? 16.270 -32.914 19.353 1.00 37.25 6 ALA D CA 1
ATOM 2965 C C . ALA D 1 6 ? 17.758 -32.629 19.493 1.00 34.03 6 ALA D C 1
ATOM 2966 O O . ALA D 1 6 ? 18.185 -31.474 19.473 1.00 31.15 6 ALA D O 1
ATOM 2968 N N . TYR D 1 7 ? 18.553 -33.694 19.615 1.00 30.38 7 TYR D N 1
ATOM 2969 C CA . TYR D 1 7 ? 19.987 -33.558 19.786 1.00 30.03 7 TYR D CA 1
ATOM 2970 C C . TYR D 1 7 ? 20.638 -32.961 18.543 1.00 28.62 7 TYR D C 1
ATOM 2971 O O . TYR D 1 7 ? 21.485 -32.065 18.640 1.00 29.54 7 TYR D O 1
ATOM 2980 N N . LEU D 1 8 ? 20.246 -33.480 17.369 1.00 27.94 8 LEU D N 1
ATOM 2981 C CA . LEU D 1 8 ? 20.783 -32.999 16.127 1.00 29.79 8 LEU D CA 1
ATOM 2982 C C . LEU D 1 8 ? 20.438 -31.511 15.928 1.00 31.11 8 LEU D C 1
ATOM 2983 O O . LEU D 1 8 ? 21.236 -30.759 15.402 1.00 30.10 8 LEU D O 1
ATOM 2988 N N . LEU D 1 9 ? 19.241 -31.106 16.368 1.00 32.62 9 LEU D N 1
ATOM 2989 C CA . LEU D 1 9 ? 18.761 -29.750 16.206 1.00 34.10 9 LEU D CA 1
ATOM 2990 C C . LEU D 1 9 ? 19.591 -28.849 17.068 1.00 31.00 9 LEU D C 1
ATOM 2991 O O . LEU D 1 9 ? 19.968 -27.768 16.639 1.00 29.29 9 LEU D O 1
ATOM 2996 N N . GLY D 1 10 ? 19.895 -29.311 18.284 1.00 28.42 10 GLY D N 1
ATOM 2997 C CA . GLY D 1 10 ? 20.735 -28.571 19.207 1.00 28.05 10 GLY D CA 1
ATOM 2998 C C . GLY D 1 10 ? 22.162 -28.378 18.697 1.00 31.26 10 GLY D C 1
ATOM 2999 O O . GLY D 1 10 ? 22.727 -27.297 18.800 1.00 37.48 10 GLY D O 1
ATOM 3000 N N . GLU D 1 11 ? 22.751 -29.455 18.153 1.00 32.16 11 GLU D N 1
ATOM 3001 C CA . GLU D 1 11 ? 24.054 -29.364 17.510 1.00 35.33 11 GLU D CA 1
ATOM 3002 C C . GLU D 1 11 ? 24.041 -28.350 16.352 1.00 36.56 11 GLU D C 1
ATOM 3003 O O . GLU D 1 11 ? 24.921 -27.496 16.257 1.00 36.16 11 GLU D O 1
ATOM 3009 N N . LEU D 1 12 ? 23.052 -28.477 15.456 1.00 30.96 12 LEU D N 1
ATOM 3010 C CA . LEU D 1 12 ? 22.934 -27.581 14.324 1.00 33.31 12 LEU D CA 1
ATOM 3011 C C . LEU D 1 12 ? 22.829 -26.116 14.806 1.00 32.87 12 LEU D C 1
ATOM 3012 O O . LEU D 1 12 ? 23.558 -25.249 14.336 1.00 34.30 12 LEU D O 1
ATOM 3017 N N . ALA D 1 13 ? 21.944 -25.868 15.766 1.00 31.15 13 ALA D N 1
ATOM 3018 C CA . ALA D 1 13 ? 21.726 -24.538 16.307 1.00 35.04 13 ALA D CA 1
ATOM 3019 C C . ALA D 1 13 ? 23.012 -23.984 16.928 1.00 35.21 13 ALA D C 1
ATOM 3020 O O . ALA D 1 13 ? 23.361 -22.817 16.730 1.00 32.98 13 ALA D O 1
ATOM 3022 N N . TYR D 1 14 ? 23.703 -24.834 17.695 1.00 37.65 14 TYR D N 1
ATOM 3023 C CA . TYR D 1 14 ? 24.984 -24.503 18.330 1.00 36.95 14 TYR D CA 1
ATOM 3024 C C . TYR D 1 14 ? 26.038 -24.081 17.293 1.00 36.96 14 TYR D C 1
ATOM 3025 O O . TYR D 1 14 ? 26.620 -23.021 17.406 1.00 39.39 14 TYR D O 1
ATOM 3034 N N . LYS D 1 15 ? 26.240 -24.917 16.274 1.00 37.40 15 LYS D N 1
ATOM 3035 C CA . LYS D 1 15 ? 27.160 -24.637 15.182 1.00 41.37 15 LYS D CA 1
ATOM 3036 C C . LYS D 1 15 ? 26.882 -23.322 14.459 1.00 40.47 15 LYS D C 1
ATOM 3037 O O . LYS D 1 15 ? 27.782 -22.737 13.907 1.00 41.84 15 LYS D O 1
ATOM 3043 N N . LEU D 1 16 ? 25.630 -22.862 14.472 1.00 36.34 16 LEU D N 1
ATOM 3044 C CA . LEU D 1 16 ? 25.260 -21.621 13.834 1.00 37.35 16 LEU D CA 1
ATOM 3045 C C . LEU D 1 16 ? 25.171 -20.432 14.801 1.00 38.79 16 LEU D C 1
ATOM 3046 O O . LEU D 1 16 ? 24.769 -19.358 14.428 1.00 39.66 16 LEU D O 1
ATOM 3051 N N . GLY D 1 17 ? 25.527 -20.654 16.064 1.00 38.09 17 GLY D N 1
ATOM 3052 C CA . GLY D 1 17 ? 25.590 -19.616 17.056 1.00 36.99 17 GLY D CA 1
ATOM 3053 C C . GLY D 1 17 ? 24.279 -19.227 17.674 1.00 40.02 17 GLY D C 1
ATOM 3054 O O . GLY D 1 17 ? 24.195 -18.160 18.276 1.00 42.30 17 GLY D O 1
ATOM 3055 N N . GLU D 1 18 ? 23.265 -20.091 17.546 1.00 38.96 18 GLU D N 1
ATOM 3056 C CA . GLU D 1 18 ? 21.945 -19.864 18.114 1.00 36.43 18 GLU D CA 1
ATOM 3057 C C . GLU D 1 18 ? 21.843 -20.662 19.405 1.00 37.27 18 GLU D C 1
ATOM 3058 O O . GLU D 1 18 ? 21.143 -21.681 19.477 1.00 32.51 18 GLU D O 1
ATOM 3064 N N . TYR D 1 19 ? 22.502 -20.148 20.445 1.00 37.71 19 TYR D N 1
ATOM 3065 C CA . TYR D 1 19 ? 22.734 -20.872 21.689 1.00 35.33 19 TYR D CA 1
ATOM 3066 C C . TYR D 1 19 ? 21.456 -21.088 22.499 1.00 34.02 19 TYR D C 1
ATOM 3067 O O . TYR D 1 19 ? 21.272 -22.143 23.114 1.00 41.50 19 TYR D O 1
ATOM 3076 N N . ARG D 1 20 ? 20.559 -20.103 22.480 1.00 31.61 20 ARG D N 1
ATOM 3077 C CA . ARG D 1 20 ? 19.281 -20.214 23.170 1.00 37.05 20 ARG D CA 1
ATOM 3078 C C . ARG D 1 20 ? 18.437 -21.368 22.573 1.00 37.24 20 ARG D C 1
ATOM 3079 O O . ARG D 1 20 ? 17.863 -22.169 23.309 1.00 34.41 20 ARG D O 1
ATOM 3087 N N . ILE D 1 21 ? 18.398 -21.447 21.238 1.00 33.74 21 ILE D N 1
ATOM 3088 C CA . ILE D 1 21 ? 17.710 -22.512 20.545 1.00 34.16 21 ILE D CA 1
ATOM 3089 C C . ILE D 1 21 ? 18.389 -23.857 20.842 1.00 33.08 21 ILE D C 1
ATOM 3090 O O . ILE D 1 21 ? 17.716 -24.835 21.115 1.00 27.93 21 ILE D O 1
ATOM 3095 N N . ALA D 1 22 ? 19.725 -23.883 20.819 1.00 31.87 22 ALA D N 1
ATOM 3096 C CA . ALA D 1 22 ? 20.478 -25.088 21.167 1.00 31.07 22 ALA D CA 1
ATOM 3097 C C . ALA D 1 22 ? 20.101 -25.594 22.547 1.00 34.83 22 ALA D C 1
ATOM 3098 O O . ALA D 1 22 ? 19.843 -26.768 22.731 1.00 33.89 22 ALA D O 1
ATOM 3100 N N . ILE D 1 23 ? 20.035 -24.686 23.521 1.00 34.26 23 ILE D N 1
ATOM 3101 C CA . ILE D 1 23 ? 19.722 -25.047 24.902 1.00 35.20 23 ILE D CA 1
ATOM 3102 C C . ILE D 1 23 ? 18.327 -25.660 24.973 1.00 33.47 23 ILE D C 1
ATOM 3103 O O . ILE D 1 23 ? 18.137 -26.681 25.579 1.00 33.67 23 ILE D O 1
ATOM 3108 N N . ARG D 1 24 ? 17.355 -25.033 24.328 1.00 35.69 24 ARG D N 1
ATOM 3109 C CA . ARG D 1 24 ? 15.975 -25.532 24.366 1.00 37.26 24 ARG D CA 1
ATOM 3110 C C . ARG D 1 24 ? 15.875 -26.915 23.713 1.00 36.47 24 ARG D C 1
ATOM 3111 O O . ARG D 1 24 ? 15.190 -27.798 24.219 1.00 37.63 24 ARG D O 1
ATOM 3119 N N . ALA D 1 25 ? 16.581 -27.114 22.597 1.00 32.71 25 ALA D N 1
ATOM 3120 C CA . ALA D 1 25 ? 16.618 -28.407 21.913 1.00 31.77 25 ALA D CA 1
ATOM 3121 C C . ALA D 1 25 ? 17.306 -29.515 22.738 1.00 31.26 25 ALA D C 1
ATOM 3122 O O . ALA D 1 25 ? 16.813 -30.648 22.819 1.00 29.94 25 ALA D O 1
ATOM 3124 N N . TYR D 1 26 ? 18.462 -29.196 23.327 1.00 34.71 26 TYR D N 1
ATOM 3125 C CA . TYR D 1 26 ? 19.196 -30.150 24.175 1.00 32.46 26 TYR D CA 1
ATOM 3126 C C . TYR D 1 26 ? 18.387 -30.518 25.431 1.00 32.86 26 TYR D C 1
ATOM 3127 O O . TYR D 1 26 ? 18.426 -31.663 25.877 1.00 27.50 26 TYR D O 1
ATOM 3136 N N . ARG D 1 27 ? 17.617 -29.555 25.968 1.00 30.20 27 ARG D N 1
ATOM 3137 C CA . ARG D 1 27 ? 16.695 -29.833 27.060 1.00 33.34 27 ARG D CA 1
ATOM 3138 C C . ARG D 1 27 ? 15.652 -30.892 26.698 1.00 38.54 27 ARG D C 1
ATOM 3139 O O . ARG D 1 27 ? 15.304 -31.724 27.514 1.00 36.44 27 ARG D O 1
ATOM 3147 N N . ILE D 1 28 ? 15.140 -30.847 25.464 1.00 39.09 28 ILE D N 1
ATOM 3148 C CA . ILE D 1 28 ? 14.174 -31.841 25.016 1.00 37.41 28 ILE D CA 1
ATOM 3149 C C . ILE D 1 28 ? 14.849 -33.208 24.880 1.00 33.03 28 ILE D C 1
ATOM 3150 O O . ILE D 1 28 ? 14.279 -34.212 25.277 1.00 32.87 28 ILE D O 1
ATOM 3155 N N . ALA D 1 29 ? 16.073 -33.217 24.355 1.00 30.92 29 ALA D N 1
ATOM 3156 C CA . ALA D 1 29 ? 16.847 -34.428 24.216 1.00 31.92 29 ALA D CA 1
ATOM 3157 C C . ALA D 1 29 ? 17.063 -35.086 25.593 1.00 41.17 29 ALA D C 1
ATOM 3158 O O . ALA D 1 29 ? 16.864 -36.318 25.774 1.00 42.71 29 ALA D O 1
ATOM 3160 N N . LEU D 1 30 ? 17.461 -34.258 26.566 1.00 39.35 30 LEU D N 1
ATOM 3161 C CA . LEU D 1 30 ? 17.766 -34.715 27.927 1.00 32.53 30 LEU D CA 1
ATOM 3162 C C . LEU D 1 30 ? 16.508 -35.105 28.712 1.00 37.13 30 LEU D C 1
ATOM 3163 O O . LEU D 1 30 ? 16.548 -35.958 29.588 1.00 34.39 30 LEU D O 1
ATOM 3168 N N . LYS D 1 31 ? 15.379 -34.480 28.404 1.00 37.08 31 LYS D N 1
ATOM 3169 C CA . LYS D 1 31 ? 14.129 -34.868 29.002 1.00 43.80 31 LYS D CA 1
ATOM 3170 C C . LYS D 1 31 ? 13.815 -36.293 28.598 1.00 47.67 31 LYS D C 1
ATOM 3171 O O . LYS D 1 31 ? 13.339 -37.070 29.391 1.00 49.80 31 LYS D O 1
ATOM 3177 N N . ARG D 1 32 ? 14.090 -36.635 27.340 1.00 52.13 32 ARG D N 1
ATOM 3178 C CA . ARG D 1 32 ? 13.830 -37.976 26.832 1.00 56.98 32 ARG D CA 1
ATOM 3179 C C . ARG D 1 32 ? 14.905 -38.982 27.225 1.00 50.84 32 ARG D C 1
ATOM 3180 O O . ARG D 1 32 ? 14.599 -40.111 27.471 1.00 48.00 32 ARG D O 1
ATOM 3188 N N . ASP D 1 33 ? 16.159 -38.538 27.300 1.00 53.34 33 ASP D N 1
ATOM 3189 C CA . ASP D 1 33 ? 17.290 -39.403 27.595 1.00 44.90 33 ASP D CA 1
ATOM 3190 C C . ASP D 1 33 ? 18.220 -38.713 28.593 1.00 40.38 33 ASP D C 1
ATOM 3191 O O . ASP D 1 33 ? 19.244 -38.154 28.215 1.00 33.92 33 ASP D O 1
ATOM 3196 N N . PRO D 1 34 ? 17.880 -38.737 29.899 1.00 39.04 34 PRO D N 1
ATOM 3197 C CA . PRO D 1 34 ? 18.603 -37.960 30.903 1.00 39.85 34 PRO D CA 1
ATOM 3198 C C . PRO D 1 34 ? 20.010 -38.370 31.174 1.00 38.67 34 PRO D C 1
ATOM 3199 O O . PRO D 1 34 ? 20.737 -37.605 31.780 1.00 36.16 34 PRO D O 1
ATOM 3203 N N . ASN D 1 35 ? 20.377 -39.596 30.782 1.00 42.80 35 ASN D N 1
ATOM 3204 C CA . ASN D 1 35 ? 21.750 -40.081 30.983 1.00 40.12 35 ASN D CA 1
ATOM 3205 C C . ASN D 1 35 ? 22.618 -40.025 29.756 1.00 36.83 35 ASN D C 1
ATOM 3206 O O . ASN D 1 35 ? 23.638 -40.690 29.652 1.00 44.25 35 ASN D O 1
ATOM 3211 N N . ASN D 1 36 ? 22.244 -39.191 28.793 1.00 41.42 36 ASN D N 1
ATOM 3212 C CA . ASN D 1 36 ? 23.093 -38.950 27.616 1.00 39.63 36 ASN D CA 1
ATOM 3213 C C . ASN D 1 36 ? 24.240 -37.983 27.933 1.00 32.75 36 ASN D C 1
ATOM 3214 O O . ASN D 1 36 ? 24.059 -36.765 27.897 1.00 34.84 36 ASN D O 1
ATOM 3219 N N . ALA D 1 37 ? 25.414 -38.549 28.230 1.00 38.08 37 ALA D N 1
ATOM 3220 C CA . ALA D 1 37 ? 26.641 -37.791 28.560 1.00 41.41 37 ALA D CA 1
ATOM 3221 C C . ALA D 1 37 ? 26.998 -36.683 27.538 1.00 33.14 37 ALA D C 1
ATOM 3222 O O . ALA D 1 37 ? 27.392 -35.587 27.883 1.00 35.03 37 ALA D O 1
ATOM 3224 N N . GLU D 1 38 ? 26.838 -37.001 26.260 1.00 35.81 38 GLU D N 1
ATOM 3225 C CA . GLU D 1 38 ? 27.209 -36.082 25.203 1.00 38.04 38 GLU D CA 1
ATOM 3226 C C . GLU D 1 38 ? 26.219 -34.897 25.100 1.00 33.41 38 GLU D C 1
ATOM 3227 O O . GLU D 1 38 ? 26.622 -33.764 24.816 1.00 36.54 38 GLU D O 1
ATOM 3233 N N . ALA D 1 39 ? 24.934 -35.156 25.375 1.00 29.62 39 ALA D N 1
ATOM 3234 C CA . ALA D 1 39 ? 23.956 -34.075 25.484 1.00 31.64 39 ALA D CA 1
ATOM 3235 C C . ALA D 1 39 ? 24.279 -33.097 26.656 1.00 43.34 39 ALA D C 1
ATOM 3236 O O . ALA D 1 39 ? 24.200 -31.881 26.495 1.00 34.02 39 ALA D O 1
ATOM 3238 N N . TRP D 1 40 ? 24.638 -33.637 27.826 1.00 37.22 40 TRP D N 1
ATOM 3239 C CA . TRP D 1 40 ? 25.070 -32.795 28.951 1.00 32.33 40 TRP D CA 1
ATOM 3240 C C . TRP D 1 40 ? 26.284 -31.972 28.608 1.00 29.65 40 TRP D C 1
ATOM 3241 O O . TRP D 1 40 ? 26.352 -30.786 28.915 1.00 25.10 40 TRP D O 1
ATOM 3252 N N . TYR D 1 41 ? 27.236 -32.601 27.933 1.00 28.07 41 TYR D N 1
ATOM 3253 C CA . TYR D 1 41 ? 28.457 -31.946 27.501 1.00 29.34 41 TYR D CA 1
ATOM 3254 C C . TYR D 1 41 ? 28.112 -30.765 26.575 1.00 30.35 41 TYR D C 1
ATOM 3255 O O . TYR D 1 41 ? 28.596 -29.626 26.738 1.00 34.82 41 TYR D O 1
ATOM 3264 N N . ASN D 1 42 ? 27.241 -31.033 25.601 1.00 28.91 42 ASN D N 1
ATOM 3265 C CA . ASN D 1 42 ? 26.916 -30.020 24.635 1.00 33.13 42 ASN D CA 1
ATOM 3266 C C . ASN D 1 42 ? 26.054 -28.857 25.205 1.00 29.18 42 ASN D C 1
ATOM 3267 O O . ASN D 1 42 ? 26.177 -27.679 24.813 1.00 23.95 42 ASN D O 1
ATOM 3272 N N . LEU D 1 43 ? 25.183 -29.211 26.149 1.00 26.41 43 LEU D N 1
ATOM 3273 C CA . LEU D 1 43 ? 24.432 -28.219 26.871 1.00 29.09 43 LEU D CA 1
ATOM 3274 C C . LEU D 1 43 ? 25.442 -27.298 27.584 1.00 31.63 43 LEU D C 1
ATOM 3275 O O . LEU D 1 43 ? 25.327 -26.052 27.554 1.00 30.57 43 LEU D O 1
ATOM 3280 N N . GLY D 1 44 ? 26.462 -27.927 28.177 1.00 30.46 44 GLY D N 1
ATOM 3281 C CA . GLY D 1 44 ? 27.554 -27.222 28.805 1.00 32.20 44 GLY D CA 1
ATOM 3282 C C . GLY D 1 44 ? 28.226 -26.235 27.880 1.00 35.35 44 GLY D C 1
ATOM 3283 O O . GLY D 1 44 ? 28.438 -25.074 28.249 1.00 36.95 44 GLY D O 1
ATOM 3284 N N . ASN D 1 45 ? 28.588 -26.694 26.682 1.00 35.84 45 ASN D N 1
ATOM 3285 C CA . ASN D 1 45 ? 29.189 -25.809 25.695 1.00 37.28 45 ASN D CA 1
ATOM 3286 C C . ASN D 1 45 ? 28.310 -24.618 25.338 1.00 37.98 45 ASN D C 1
ATOM 3287 O O . ASN D 1 45 ? 28.828 -23.494 25.188 1.00 40.20 45 ASN D O 1
ATOM 3292 N N . ALA D 1 46 ? 26.995 -24.854 25.187 1.00 32.45 46 ALA D N 1
ATOM 3293 C CA . ALA D 1 46 ? 26.081 -23.777 24.809 1.00 33.63 46 ALA D CA 1
ATOM 3294 C C . ALA D 1 46 ? 26.084 -22.634 25.863 1.00 36.80 46 ALA D C 1
ATOM 3295 O O . ALA D 1 46 ? 26.134 -21.428 25.522 1.00 36.88 46 ALA D O 1
ATOM 3297 N N . TYR D 1 47 ? 26.048 -23.033 27.136 1.00 33.95 47 TYR D N 1
ATOM 3298 C CA . TYR D 1 47 ? 26.160 -22.105 28.254 1.00 34.34 47 TYR D CA 1
ATOM 3299 C C . TYR D 1 47 ? 27.531 -21.411 28.324 1.00 34.45 47 TYR D C 1
ATOM 3300 O O . TYR D 1 47 ? 27.618 -20.181 28.579 1.00 34.18 47 TYR D O 1
ATOM 3309 N N . TYR D 1 48 ? 28.594 -22.192 28.089 1.00 32.28 48 TYR D N 1
ATOM 3310 C CA . TYR D 1 48 ? 29.958 -21.658 27.991 1.00 38.65 48 TYR D CA 1
ATOM 3311 C C . TYR D 1 48 ? 30.038 -20.530 26.959 1.00 40.37 48 TYR D C 1
ATOM 3312 O O . TYR D 1 48 ? 30.582 -19.463 27.237 1.00 44.05 48 TYR D O 1
ATOM 3321 N N . LYS D 1 49 ? 29.481 -20.777 25.772 1.00 40.01 49 LYS D N 1
ATOM 3322 C CA . LYS D 1 49 ? 29.511 -19.805 24.700 1.00 41.29 49 LYS D CA 1
ATOM 3323 C C . LYS D 1 49 ? 28.786 -18.525 25.045 1.00 41.55 49 LYS D C 1
ATOM 3324 O O . LYS D 1 49 ? 29.103 -17.486 24.490 1.00 42.00 49 LYS D O 1
ATOM 3330 N N . GLN D 1 50 ? 27.797 -18.607 25.941 1.00 42.37 50 GLN D N 1
ATOM 3331 C CA . GLN D 1 50 ? 27.072 -17.424 26.417 1.00 44.54 50 GLN D CA 1
ATOM 3332 C C . GLN D 1 50 ? 27.703 -16.726 27.626 1.00 45.37 50 GLN D C 1
ATOM 3333 O O . GLN D 1 50 ? 27.158 -15.770 28.137 1.00 48.73 50 GLN D O 1
ATOM 3339 N N . GLY D 1 51 ? 28.842 -17.224 28.106 1.00 47.71 51 GLY D N 1
ATOM 3340 C CA . GLY D 1 51 ? 29.507 -16.638 29.250 1.00 52.21 51 GLY D CA 1
ATOM 3341 C C . GLY D 1 51 ? 28.986 -17.091 30.598 1.00 47.99 51 GLY D C 1
ATOM 3342 O O . GLY D 1 51 ? 29.422 -16.577 31.614 1.00 55.49 51 GLY D O 1
ATOM 3343 N N . ASP D 1 52 ? 28.066 -18.063 30.608 1.00 46.21 52 ASP D N 1
ATOM 3344 C CA . ASP D 1 52 ? 27.477 -18.604 31.848 1.00 44.95 52 ASP D CA 1
ATOM 3345 C C . ASP D 1 52 ? 28.316 -19.795 32.338 1.00 44.15 52 ASP D C 1
ATOM 3346 O O . ASP D 1 52 ? 27.927 -20.980 32.178 1.00 35.35 52 ASP D O 1
ATOM 3351 N N . TYR D 1 53 ? 29.462 -19.475 32.946 1.00 42.89 53 TYR D N 1
ATOM 3352 C CA . TYR D 1 53 ? 30.467 -20.467 33.283 1.00 46.85 53 TYR D CA 1
ATOM 3353 C C . TYR D 1 53 ? 30.072 -21.431 34.406 1.00 51.50 53 TYR D C 1
ATOM 3354 O O . TYR D 1 53 ? 30.473 -22.616 34.396 1.00 42.53 53 TYR D O 1
ATOM 3363 N N . ASP D 1 54 ? 29.282 -20.928 35.359 1.00 55.37 54 ASP D N 1
ATOM 3364 C CA . ASP D 1 54 ? 28.799 -21.741 36.466 1.00 60.35 54 ASP D CA 1
ATOM 3365 C C . ASP D 1 54 ? 27.872 -22.832 35.956 1.00 51.39 54 ASP D C 1
ATOM 3366 O O . ASP D 1 54 ? 27.919 -23.956 36.442 1.00 46.98 54 ASP D O 1
ATOM 3371 N N . GLU D 1 55 ? 27.040 -22.508 34.964 1.00 49.32 55 GLU D N 1
ATOM 3372 C CA . GLU D 1 55 ? 26.145 -23.500 34.388 1.00 55.04 55 GLU D CA 1
ATOM 3373 C C . GLU D 1 55 ? 26.948 -24.496 33.559 1.00 50.87 55 GLU D C 1
ATOM 3374 O O . GLU D 1 55 ? 26.757 -25.713 33.677 1.00 45.95 55 GLU D O 1
ATOM 3380 N N . ALA D 1 56 ? 27.862 -23.971 32.730 1.00 40.88 56 ALA D N 1
ATOM 3381 C CA . ALA D 1 56 ? 28.777 -24.805 31.978 1.00 39.69 56 ALA D CA 1
ATOM 3382 C C . ALA D 1 56 ? 29.453 -25.832 32.908 1.00 38.33 56 ALA D C 1
ATOM 3383 O O . ALA D 1 56 ? 29.446 -27.022 32.634 1.00 33.63 56 ALA D O 1
ATOM 3385 N N . ILE D 1 57 ? 30.027 -25.356 34.013 1.00 44.58 57 ILE D N 1
ATOM 3386 C CA . ILE D 1 57 ? 30.695 -26.227 34.971 1.00 43.69 57 ILE D CA 1
ATOM 3387 C C . ILE D 1 57 ? 29.769 -27.345 35.454 1.00 40.21 57 ILE D C 1
ATOM 3388 O O . ILE D 1 57 ? 30.134 -28.523 35.384 1.00 39.39 57 ILE D O 1
ATOM 3393 N N . GLU D 1 58 ? 28.567 -26.973 35.897 1.00 39.81 58 GLU D N 1
ATOM 3394 C CA . GLU D 1 58 ? 27.600 -27.952 36.371 1.00 45.36 58 GLU D CA 1
ATOM 3395 C C . GLU D 1 58 ? 27.349 -29.064 35.337 1.00 46.12 58 GLU D C 1
ATOM 3396 O O . GLU D 1 58 ? 27.343 -30.233 35.693 1.00 54.41 58 GLU D O 1
ATOM 3402 N N . TYR D 1 59 ? 27.164 -28.689 34.063 1.00 46.70 59 TYR D N 1
ATOM 3403 C CA . TYR D 1 59 ? 26.823 -29.658 33.015 1.00 37.47 59 TYR D CA 1
ATOM 3404 C C . TYR D 1 59 ? 28.013 -30.463 32.503 1.00 38.52 59 TYR D C 1
ATOM 3405 O O . TYR D 1 59 ? 27.861 -31.652 32.202 1.00 33.65 59 TYR D O 1
ATOM 3414 N N . TYR D 1 60 ? 29.199 -29.850 32.477 1.00 34.85 60 TYR D N 1
ATOM 3415 C CA . TYR D 1 60 ? 30.426 -30.590 32.235 1.00 38.63 60 TYR D CA 1
ATOM 3416 C C . TYR D 1 60 ? 30.615 -31.673 33.296 1.00 41.23 60 TYR D C 1
ATOM 3417 O O . TYR D 1 60 ? 30.968 -32.826 32.981 1.00 35.99 60 TYR D O 1
ATOM 3426 N N . GLN D 1 61 ? 30.346 -31.299 34.555 1.00 40.83 61 GLN D N 1
ATOM 3427 C CA . GLN D 1 61 ? 30.545 -32.210 35.663 1.00 43.56 61 GLN D CA 1
ATOM 3428 C C . GLN D 1 61 ? 29.606 -33.387 35.511 1.00 40.81 61 GLN D C 1
ATOM 3429 O O . GLN D 1 61 ? 30.012 -34.506 35.656 1.00 37.96 61 GLN D O 1
ATOM 3435 N N . LYS D 1 62 ? 28.347 -33.106 35.174 1.00 35.86 62 LYS D N 1
ATOM 3436 C CA . LYS D 1 62 ? 27.324 -34.118 34.986 1.00 33.38 62 LYS D CA 1
ATOM 3437 C C . LYS D 1 62 ? 27.709 -35.077 33.855 1.00 32.28 62 LYS D C 1
ATOM 3438 O O . LYS D 1 62 ? 27.605 -36.294 34.008 1.00 34.31 62 LYS D O 1
ATOM 3444 N N . ALA D 1 63 ? 28.201 -34.517 32.745 1.00 30.22 63 ALA D N 1
ATOM 3445 C CA . ALA D 1 63 ? 28.646 -35.292 31.601 1.00 34.03 63 ALA D CA 1
ATOM 3446 C C . ALA D 1 63 ? 29.778 -36.277 31.978 1.00 39.16 63 ALA D C 1
ATOM 3447 O O . ALA D 1 63 ? 29.739 -37.456 31.613 1.00 42.29 63 ALA D O 1
ATOM 3449 N N . LEU D 1 64 ? 30.746 -35.766 32.741 1.00 38.10 64 LEU D N 1
ATOM 3450 C CA . LEU D 1 64 ? 31.901 -36.536 33.211 1.00 37.77 64 LEU D CA 1
ATOM 3451 C C . LEU D 1 64 ? 31.553 -37.619 34.273 1.00 38.89 64 LEU D C 1
ATOM 3452 O O . LEU D 1 64 ? 32.252 -38.633 34.361 1.00 38.72 64 LEU D O 1
ATOM 3457 N N . GLU D 1 65 ? 30.504 -37.400 35.073 1.00 40.73 65 GLU D N 1
ATOM 3458 C CA . GLU D 1 65 ? 30.022 -38.434 35.995 1.00 42.74 65 GLU D CA 1
ATOM 3459 C C . GLU D 1 65 ? 29.542 -39.598 35.197 1.00 38.12 65 GLU D C 1
ATOM 3460 O O . GLU D 1 65 ? 29.835 -40.711 35.518 1.00 45.48 65 GLU D O 1
ATOM 3466 N N . LEU D 1 66 ? 28.823 -39.312 34.123 1.00 38.60 66 LEU D N 1
ATOM 3467 C CA . LEU D 1 66 ? 28.274 -40.318 33.212 1.00 41.02 66 LEU D CA 1
ATOM 3468 C C . LEU D 1 66 ? 29.364 -40.965 32.319 1.00 38.94 66 LEU D C 1
ATOM 3469 O O . LEU D 1 66 ? 29.340 -42.189 32.123 1.00 39.30 66 LEU D O 1
ATOM 3474 N N . ASP D 1 67 ? 30.283 -40.156 31.799 1.00 38.30 67 ASP D N 1
ATOM 3475 C CA . ASP D 1 67 ? 31.358 -40.681 30.985 1.00 42.71 67 ASP D CA 1
ATOM 3476 C C . ASP D 1 67 ? 32.672 -39.957 31.232 1.00 41.19 67 ASP D C 1
ATOM 3477 O O . ASP D 1 67 ? 33.016 -38.983 30.555 1.00 46.74 67 ASP D O 1
ATOM 3482 N N . PRO D 1 68 ? 33.463 -40.406 32.221 1.00 40.82 68 PRO D N 1
ATOM 3483 C CA . PRO D 1 68 ? 34.703 -39.721 32.569 1.00 42.61 68 PRO D CA 1
ATOM 3484 C C . PRO D 1 68 ? 35.783 -39.739 31.468 1.00 44.94 68 PRO D C 1
ATOM 3485 O O . PRO D 1 68 ? 36.731 -38.991 31.533 1.00 46.82 68 PRO D O 1
ATOM 3489 N N . ASN D 1 69 ? 35.615 -40.587 30.452 1.00 42.94 69 ASN D N 1
ATOM 3490 C CA . ASN D 1 69 ? 36.565 -40.740 29.382 1.00 45.48 69 ASN D CA 1
ATOM 3491 C C . ASN D 1 69 ? 36.386 -39.730 28.237 1.00 44.69 69 ASN D C 1
ATOM 3492 O O . ASN D 1 69 ? 36.815 -39.947 27.125 1.00 61.54 69 ASN D O 1
ATOM 3497 N N . ASN D 1 70 ? 35.790 -38.579 28.537 1.00 43.03 70 ASN D N 1
ATOM 3498 C CA . ASN D 1 70 ? 35.630 -37.499 27.586 1.00 38.96 70 ASN D CA 1
ATOM 3499 C C . ASN D 1 70 ? 36.677 -36.411 27.762 1.00 37.79 70 ASN D C 1
ATOM 3500 O O . ASN D 1 70 ? 36.474 -35.491 28.521 1.00 35.09 70 ASN D O 1
ATOM 3505 N N . ALA D 1 71 ? 37.776 -36.507 27.023 1.00 40.29 71 ALA D N 1
ATOM 3506 C CA . ALA D 1 71 ? 38.930 -35.606 27.177 1.00 44.07 71 ALA D CA 1
ATOM 3507 C C . ALA D 1 71 ? 38.584 -34.140 26.931 1.00 51.50 71 ALA D C 1
ATOM 3508 O O . ALA D 1 71 ? 39.093 -33.239 27.626 1.00 56.55 71 ALA D O 1
ATOM 3510 N N . GLU D 1 72 ? 37.710 -33.904 25.949 1.00 50.90 72 GLU D N 1
ATOM 3511 C CA . GLU D 1 72 ? 37.319 -32.564 25.580 1.00 57.52 72 GLU D CA 1
ATOM 3512 C C . GLU D 1 72 ? 36.491 -31.904 26.699 1.00 51.84 72 GLU D C 1
ATOM 3513 O O . GLU D 1 72 ? 36.562 -30.705 26.893 1.00 48.68 72 GLU D O 1
ATOM 3519 N N . ALA D 1 73 ? 35.739 -32.711 27.445 1.00 45.84 73 ALA D N 1
ATOM 3520 C CA . ALA D 1 73 ? 34.940 -32.224 28.565 1.00 45.29 73 ALA D CA 1
ATOM 3521 C C . ALA D 1 73 ? 35.851 -31.762 29.687 1.00 47.12 73 ALA D C 1
ATOM 3522 O O . ALA D 1 73 ? 35.655 -30.668 30.221 1.00 40.68 73 ALA D O 1
ATOM 3524 N N . TRP D 1 74 ? 36.873 -32.568 30.006 1.00 45.37 74 TRP D N 1
ATOM 3525 C CA . TRP D 1 74 ? 37.871 -32.192 31.005 1.00 52.99 74 TRP D CA 1
ATOM 3526 C C . TRP D 1 74 ? 38.513 -30.854 30.642 1.00 61.60 74 TRP D C 1
ATOM 3527 O O . TRP D 1 74 ? 38.681 -29.973 31.507 1.00 51.80 74 TRP D O 1
ATOM 3538 N N . TYR D 1 75 ? 38.838 -30.705 29.351 1.00 57.93 75 TYR D N 1
ATOM 3539 C CA . TYR D 1 75 ? 39.459 -29.507 28.794 1.00 54.59 75 TYR D CA 1
ATOM 3540 C C . TYR D 1 75 ? 38.576 -28.271 28.943 1.00 52.87 75 TYR D C 1
ATOM 3541 O O . TYR D 1 75 ? 39.037 -27.222 29.362 1.00 51.04 75 TYR D O 1
ATOM 3550 N N . ASN D 1 76 ? 37.288 -28.398 28.600 1.00 45.82 76 ASN D N 1
ATOM 3551 C CA . ASN D 1 76 ? 36.359 -27.286 28.702 1.00 45.38 76 ASN D CA 1
ATOM 3552 C C . ASN D 1 76 ? 35.994 -26.941 30.112 1.00 45.23 76 ASN D C 1
ATOM 3553 O O . ASN D 1 76 ? 35.686 -25.807 30.428 1.00 49.05 76 ASN D O 1
ATOM 3558 N N . LEU D 1 77 ? 35.993 -27.942 30.979 1.00 46.49 77 LEU D N 1
ATOM 3559 C CA . LEU D 1 77 ? 35.842 -27.733 32.405 1.00 48.39 77 LEU D CA 1
ATOM 3560 C C . LEU D 1 77 ? 36.981 -26.849 32.885 1.00 53.32 77 LEU D C 1
ATOM 3561 O O . LEU D 1 77 ? 36.741 -25.867 33.593 1.00 52.15 77 LEU D O 1
ATOM 3566 N N . GLY D 1 78 ? 38.211 -27.175 32.460 1.00 50.77 78 GLY D N 1
ATOM 3567 C CA . GLY D 1 78 ? 39.385 -26.356 32.695 1.00 56.95 78 GLY D CA 1
ATOM 3568 C C . GLY D 1 78 ? 39.196 -24.910 32.276 1.00 55.35 78 GLY D C 1
ATOM 3569 O O . GLY D 1 78 ? 39.480 -23.993 33.035 1.00 56.31 78 GLY D O 1
ATOM 3570 N N . ASN D 1 79 ? 38.715 -24.713 31.046 1.00 53.29 79 ASN D N 1
ATOM 3571 C CA . ASN D 1 79 ? 38.525 -23.388 30.475 1.00 51.87 79 ASN D CA 1
ATOM 3572 C C . ASN D 1 79 ? 37.539 -22.586 31.305 1.00 52.60 79 ASN D C 1
ATOM 3573 O O . ASN D 1 79 ? 37.757 -21.407 31.555 1.00 60.11 79 ASN D O 1
ATOM 3578 N N . ALA D 1 80 ? 36.451 -23.231 31.730 1.00 50.45 80 ALA D N 1
ATOM 3579 C CA . ALA D 1 80 ? 35.398 -22.563 32.482 1.00 50.84 80 ALA D CA 1
ATOM 3580 C C . ALA D 1 80 ? 35.915 -22.107 33.847 1.00 56.97 80 ALA D C 1
ATOM 3581 O O . ALA D 1 80 ? 35.611 -20.998 34.288 1.00 72.25 80 ALA D O 1
ATOM 3583 N N . TYR D 1 81 ? 36.753 -22.928 34.479 1.00 60.61 81 TYR D N 1
ATOM 3584 C CA . TYR D 1 81 ? 37.403 -22.518 35.720 1.00 61.98 81 TYR D CA 1
ATOM 3585 C C . TYR D 1 81 ? 38.400 -21.403 35.478 1.00 68.78 81 TYR D C 1
ATOM 3586 O O . TYR D 1 81 ? 38.499 -20.484 36.278 1.00 80.79 81 TYR D O 1
ATOM 3595 N N . TYR D 1 82 ? 39.135 -21.488 34.367 1.00 67.85 82 TYR D N 1
ATOM 3596 C CA . TYR D 1 82 ? 40.122 -20.483 34.001 1.00 76.89 82 TYR D CA 1
ATOM 3597 C C . TYR D 1 82 ? 39.470 -19.121 33.825 1.00 78.47 82 TYR D C 1
ATOM 3598 O O . TYR D 1 82 ? 39.976 -18.126 34.343 1.00 82.73 82 TYR D O 1
ATOM 3607 N N . LYS D 1 83 ? 38.338 -19.090 33.114 1.00 71.47 83 LYS D N 1
ATOM 3608 C CA . LYS D 1 83 ? 37.595 -17.849 32.860 1.00 76.39 83 LYS D CA 1
ATOM 3609 C C . LYS D 1 83 ? 37.047 -17.198 34.134 1.00 74.90 83 LYS D C 1
ATOM 3610 O O . LYS D 1 83 ? 36.697 -16.032 34.105 1.00 77.79 83 LYS D O 1
ATOM 3616 N N . GLN D 1 84 ? 36.965 -17.951 35.235 1.00 70.63 84 GLN D N 1
ATOM 3617 C CA . GLN D 1 84 ? 36.577 -17.409 36.528 1.00 70.47 84 GLN D CA 1
ATOM 3618 C C . GLN D 1 84 ? 37.757 -17.211 37.461 1.00 77.45 84 GLN D C 1
ATOM 3619 O O . GLN D 1 84 ? 37.576 -16.941 38.632 1.00 82.23 84 GLN D O 1
ATOM 3625 N N . GLY D 1 85 ? 38.977 -17.367 36.947 1.00 80.11 85 GLY D N 1
ATOM 3626 C CA . GLY D 1 85 ? 40.177 -17.231 37.748 1.00 80.26 85 GLY D CA 1
ATOM 3627 C C . GLY D 1 85 ? 40.386 -18.278 38.838 1.00 82.16 85 GLY D C 1
ATOM 3628 O O . GLY D 1 85 ? 41.094 -18.025 39.795 1.00 90.15 85 GLY D O 1
ATOM 3629 N N . ASP D 1 86 ? 39.777 -19.457 38.685 1.00 82.60 86 ASP D N 1
ATOM 3630 C CA . ASP D 1 86 ? 40.006 -20.604 39.564 1.00 85.09 86 ASP D CA 1
ATOM 3631 C C . ASP D 1 86 ? 41.129 -21.455 38.972 1.00 82.85 86 ASP D C 1
ATOM 3632 O O . ASP D 1 86 ? 40.895 -22.541 38.442 1.00 81.72 86 ASP D O 1
ATOM 3637 N N . TYR D 1 87 ? 42.355 -20.944 39.085 1.00 88.26 87 TYR D N 1
ATOM 3638 C CA . TYR D 1 87 ? 43.512 -21.485 38.381 1.00 90.68 87 TYR D CA 1
ATOM 3639 C C . TYR D 1 87 ? 43.936 -22.853 38.869 1.00 90.90 87 TYR D C 1
ATOM 3640 O O . TYR D 1 87 ? 44.346 -23.680 38.060 1.00 90.00 87 TYR D O 1
ATOM 3649 N N . ASP D 1 88 ? 43.798 -23.091 40.181 1.00 93.79 88 ASP D N 1
ATOM 3650 C CA . ASP D 1 88 ? 44.027 -24.404 40.772 1.00 94.66 88 ASP D CA 1
ATOM 3651 C C . ASP D 1 88 ? 43.198 -25.451 40.063 1.00 87.84 88 ASP D C 1
ATOM 3652 O O . ASP D 1 88 ? 43.728 -26.438 39.550 1.00 89.37 88 ASP D O 1
ATOM 3657 N N . GLU D 1 89 ? 41.883 -25.225 40.036 1.00 81.94 89 GLU D N 1
ATOM 3658 C CA . GLU D 1 89 ? 40.938 -26.168 39.460 1.00 87.11 89 GLU D CA 1
ATOM 3659 C C . GLU D 1 89 ? 41.185 -26.318 37.949 1.00 82.57 89 GLU D C 1
ATOM 3660 O O . GLU D 1 89 ? 41.129 -27.435 37.406 1.00 81.03 89 GLU D O 1
ATOM 3666 N N . ALA D 1 90 ? 41.489 -25.201 37.274 1.00 81.41 90 ALA D N 1
ATOM 3667 C CA . ALA D 1 90 ? 41.778 -25.236 35.852 1.00 82.84 90 ALA D CA 1
ATOM 3668 C C . ALA D 1 90 ? 42.979 -26.142 35.569 1.00 80.49 90 ALA D C 1
ATOM 3669 O O . ALA D 1 90 ? 42.953 -26.944 34.628 1.00 74.30 90 ALA D O 1
ATOM 3671 N N . ILE D 1 91 ? 44.017 -26.027 36.407 1.00 85.97 91 ILE D N 1
ATOM 3672 C CA . ILE D 1 91 ? 45.227 -26.836 36.261 1.00 89.43 91 ILE D CA 1
ATOM 3673 C C . ILE D 1 91 ? 44.944 -28.332 36.431 1.00 86.53 91 ILE D C 1
ATOM 3674 O O . ILE D 1 91 ? 45.419 -29.149 35.633 1.00 82.16 91 ILE D O 1
ATOM 3679 N N . GLU D 1 92 ? 44.152 -28.683 37.451 1.00 82.54 92 GLU D N 1
ATOM 3680 C CA . GLU D 1 92 ? 43.770 -30.069 37.681 1.00 85.08 92 GLU D CA 1
ATOM 3681 C C . GLU D 1 92 ? 43.100 -30.681 36.440 1.00 73.76 92 GLU D C 1
ATOM 3682 O O . GLU D 1 92 ? 43.421 -31.807 36.034 1.00 76.51 92 GLU D O 1
ATOM 3688 N N . TYR D 1 93 ? 42.193 -29.924 35.822 1.00 67.17 93 TYR D N 1
ATOM 3689 C CA . TYR D 1 93 ? 41.368 -30.464 34.756 1.00 63.89 93 TYR D CA 1
ATOM 3690 C C . TYR D 1 93 ? 42.059 -30.455 33.402 1.00 65.69 93 TYR D C 1
ATOM 3691 O O . TYR D 1 93 ? 41.869 -31.368 32.625 1.00 70.63 93 TYR D O 1
ATOM 3700 N N . TYR D 1 94 ? 42.875 -29.437 33.138 1.00 70.49 94 TYR D N 1
ATOM 3701 C CA . TYR D 1 94 ? 43.744 -29.447 31.977 1.00 74.44 94 TYR D CA 1
ATOM 3702 C C . TYR D 1 94 ? 44.672 -30.663 32.015 1.00 76.97 94 TYR D C 1
ATOM 3703 O O . TYR D 1 94 ? 44.889 -31.339 30.989 1.00 72.41 94 TYR D O 1
ATOM 3712 N N . GLN D 1 95 ? 45.216 -30.944 33.206 1.00 76.81 95 GLN D N 1
ATOM 3713 C CA . GLN D 1 95 ? 46.101 -32.083 33.365 1.00 77.63 95 GLN D CA 1
ATOM 3714 C C . GLN D 1 95 ? 45.376 -33.402 33.095 1.00 73.12 95 GLN D C 1
ATOM 3715 O O . GLN D 1 95 ? 45.918 -34.295 32.445 1.00 72.27 95 GLN D O 1
ATOM 3721 N N . LYS D 1 96 ? 44.137 -33.499 33.580 1.00 68.75 96 LYS D N 1
ATOM 3722 C CA . LYS D 1 96 ? 43.327 -34.680 33.377 1.00 74.32 96 LYS D CA 1
ATOM 3723 C C . LYS D 1 96 ? 43.017 -34.839 31.876 1.00 76.68 96 LYS D C 1
ATOM 3724 O O . LYS D 1 96 ? 43.104 -35.945 31.304 1.00 77.79 96 LYS D O 1
ATOM 3730 N N . ALA D 1 97 ? 42.697 -33.712 31.232 1.00 71.98 97 ALA D N 1
ATOM 3731 C CA . ALA D 1 97 ? 42.450 -33.669 29.799 1.00 62.52 97 ALA D CA 1
ATOM 3732 C C . ALA D 1 97 ? 43.638 -34.231 29.009 1.00 68.55 97 ALA D C 1
ATOM 3733 O O . ALA D 1 97 ? 43.444 -35.030 28.080 1.00 73.65 97 ALA D O 1
ATOM 3735 N N . LEU D 1 98 ? 44.864 -33.850 29.406 1.00 69.48 98 LEU D N 1
ATOM 3736 C CA . LEU D 1 98 ? 46.079 -34.280 28.717 1.00 77.68 98 LEU D CA 1
ATOM 3737 C C . LEU D 1 98 ? 46.454 -35.739 29.002 1.00 79.47 98 LEU D C 1
ATOM 3738 O O . LEU D 1 98 ? 46.976 -36.412 28.108 1.00 83.45 98 LEU D O 1
ATOM 3743 N N . GLU D 1 99 ? 46.194 -36.208 30.239 1.00 81.12 99 GLU D N 1
ATOM 3744 C CA . GLU D 1 99 ? 46.368 -37.603 30.602 1.00 85.19 99 GLU D CA 1
ATOM 3745 C C . GLU D 1 99 ? 45.551 -38.483 29.659 1.00 81.39 99 GLU D C 1
ATOM 3746 O O . GLU D 1 99 ? 46.000 -39.541 29.272 1.00 97.51 99 GLU D O 1
ATOM 3752 N N . LEU D 1 100 ? 44.350 -38.030 29.295 1.00 75.80 100 LEU D N 1
ATOM 3753 C CA . LEU D 1 100 ? 43.481 -38.729 28.342 1.00 73.17 100 LEU D CA 1
ATOM 3754 C C . LEU D 1 100 ? 43.758 -38.419 26.865 1.00 78.15 100 LEU D C 1
ATOM 3755 O O . LEU D 1 100 ? 43.541 -39.261 26.007 1.00 90.36 100 LEU D O 1
ATOM 3760 N N . ASP D 1 101 ? 44.186 -37.189 26.568 1.00 84.21 101 ASP D N 1
ATOM 3761 C CA . ASP D 1 101 ? 44.454 -36.770 25.192 1.00 81.35 101 ASP D CA 1
ATOM 3762 C C . ASP D 1 101 ? 45.726 -35.930 25.097 1.00 84.91 101 ASP D C 1
ATOM 3763 O O . ASP D 1 101 ? 45.679 -34.705 24.992 1.00 89.82 101 ASP D O 1
ATOM 3768 N N . PRO D 1 102 ? 46.910 -36.578 25.081 1.00 89.67 102 PRO D N 1
ATOM 3769 C CA . PRO D 1 102 ? 48.181 -35.856 24.972 1.00 94.06 102 PRO D CA 1
ATOM 3770 C C . PRO D 1 102 ? 48.323 -34.930 23.747 1.00 96.88 102 PRO D C 1
ATOM 3771 O O . PRO D 1 102 ? 49.164 -34.047 23.798 1.00 107.91 102 PRO D O 1
ATOM 3775 N N . ASN D 1 103 ? 47.516 -35.135 22.700 1.00 101.88 103 ASN D N 1
ATOM 3776 C CA . ASN D 1 103 ? 47.574 -34.335 21.488 1.00 98.84 103 ASN D CA 1
ATOM 3777 C C . ASN D 1 103 ? 46.749 -33.062 21.496 1.00 100.09 103 ASN D C 1
ATOM 3778 O O . ASN D 1 103 ? 46.728 -32.363 20.487 1.00 107.19 103 ASN D O 1
ATOM 3783 N N . ASN D 1 104 ? 46.070 -32.741 22.603 1.00 95.64 104 ASN D N 1
ATOM 3784 C CA . ASN D 1 104 ? 45.176 -31.586 22.609 1.00 91.03 104 ASN D CA 1
ATOM 3785 C C . ASN D 1 104 ? 45.821 -30.213 22.235 1.00 104.17 104 ASN D C 1
ATOM 3786 O O . ASN D 1 104 ? 45.186 -29.374 21.615 1.00 123.07 104 ASN D O 1
ATOM 3791 N N . ALA D 1 105 ? 47.105 -30.013 22.541 1.00 114.22 105 ALA D N 1
ATOM 3792 C CA . ALA D 1 105 ? 47.834 -28.795 22.155 1.00 122.97 105 ALA D CA 1
ATOM 3793 C C . ALA D 1 105 ? 47.265 -27.728 23.101 1.00 114.98 105 ALA D C 1
ATOM 3794 O O . ALA D 1 105 ? 47.392 -27.895 24.270 1.00 106.98 105 ALA D O 1
ATOM 3796 N N . GLU D 1 106 ? 46.603 -26.682 22.626 1.00 106.51 106 GLU D N 1
ATOM 3797 C CA . GLU D 1 106 ? 45.424 -26.099 23.327 1.00 104.11 106 GLU D CA 1
ATOM 3798 C C . GLU D 1 106 ? 45.167 -26.277 24.857 1.00 102.99 106 GLU D C 1
ATOM 3799 O O . GLU D 1 106 ? 45.303 -25.293 25.558 1.00 99.33 106 GLU D O 1
ATOM 3805 N N . ALA D 1 107 ? 44.925 -27.495 25.369 1.00 107.71 107 ALA D N 1
ATOM 3806 C CA . ALA D 1 107 ? 44.929 -27.747 26.790 1.00 99.11 107 ALA D CA 1
ATOM 3807 C C . ALA D 1 107 ? 46.335 -27.558 27.362 1.00 95.14 107 ALA D C 1
ATOM 3808 O O . ALA D 1 107 ? 46.497 -27.093 28.487 1.00 102.71 107 ALA D O 1
ATOM 3810 N N . LYS D 1 108 ? 47.348 -27.921 26.566 1.00 93.93 108 LYS D N 1
ATOM 3811 C CA . LYS D 1 108 ? 48.737 -27.718 26.953 1.00 97.47 108 LYS D CA 1
ATOM 3812 C C . LYS D 1 108 ? 49.096 -26.233 27.048 1.00 97.96 108 LYS D C 1
ATOM 3813 O O . LYS D 1 108 ? 49.690 -25.799 28.010 1.00 88.81 108 LYS D O 1
ATOM 3819 N N . GLN D 1 109 ? 48.696 -25.449 26.044 1.00 96.57 109 GLN D N 1
ATOM 3820 C CA . GLN D 1 109 ? 48.869 -23.998 26.096 1.00 96.24 109 GLN D CA 1
ATOM 3821 C C . GLN D 1 109 ? 48.177 -23.364 27.299 1.00 92.22 109 GLN D C 1
ATOM 3822 O O . GLN D 1 109 ? 48.777 -22.581 28.012 1.00 93.40 109 GLN D O 1
ATOM 3828 N N . ASN D 1 110 ? 46.914 -23.722 27.519 1.00 86.97 110 ASN D N 1
ATOM 3829 C CA . ASN D 1 110 ? 46.123 -23.173 28.618 1.00 84.50 110 ASN D CA 1
ATOM 3830 C C . ASN D 1 110 ? 46.631 -23.585 30.005 1.00 89.80 110 ASN D C 1
ATOM 3831 O O . ASN D 1 110 ? 46.612 -22.777 30.951 1.00 85.81 110 ASN D O 1
ATOM 3836 N N . LEU D 1 111 ? 47.087 -24.838 30.116 1.00 89.59 111 LEU D N 1
ATOM 3837 C CA . LEU D 1 111 ? 47.759 -25.318 31.320 1.00 90.65 111 LEU D CA 1
ATOM 3838 C C . LEU D 1 111 ? 48.920 -24.370 31.688 1.00 102.72 111 LEU D C 1
ATOM 3839 O O . LEU D 1 111 ? 49.035 -23.913 32.830 1.00 122.00 111 LEU D O 1
ATOM 3844 N N . GLY D 1 112 ? 49.766 -24.078 30.692 1.00 111.41 112 GLY D N 1
ATOM 3845 C CA . GLY D 1 112 ? 50.882 -23.155 30.821 1.00 114.86 112 GLY D CA 1
ATOM 3846 C C . GLY D 1 112 ? 50.475 -21.752 31.234 1.00 111.46 112 GLY D C 1
ATOM 3847 O O . GLY D 1 112 ? 51.123 -21.158 32.067 1.00 109.24 112 GLY D O 1
ATOM 3848 N N . ASN D 1 113 ? 49.406 -21.225 30.630 1.00 112.31 113 ASN D N 1
ATOM 3849 C CA . ASN D 1 113 ? 48.843 -19.930 31.016 1.00 110.58 113 ASN D CA 1
ATOM 3850 C C . ASN D 1 113 ? 48.452 -19.945 32.490 1.00 115.28 113 ASN D C 1
ATOM 3851 O O . ASN D 1 113 ? 48.880 -19.085 33.252 1.00 121.30 113 ASN D O 1
ATOM 3856 N N . ALA D 1 114 ? 47.645 -20.943 32.875 1.00 109.23 114 ALA D N 1
ATOM 3857 C CA . ALA D 1 114 ? 47.151 -21.087 34.245 1.00 103.56 114 ALA D CA 1
ATOM 3858 C C . ALA D 1 114 ? 48.288 -21.207 35.279 1.00 109.93 114 ALA D C 1
ATOM 3859 O O . ALA D 1 114 ? 48.229 -20.591 36.348 1.00 107.22 114 ALA D O 1
ATOM 3861 N N . LYS D 1 115 ? 49.321 -21.992 34.945 1.00 116.86 115 LYS D N 1
ATOM 3862 C CA . LYS D 1 115 ? 50.468 -22.189 35.829 1.00 118.34 115 LYS D CA 1
ATOM 3863 C C . LYS D 1 115 ? 51.206 -20.883 36.050 1.00 123.64 115 LYS D C 1
ATOM 3864 O O . LYS D 1 115 ? 51.702 -20.635 37.136 1.00 133.59 115 LYS D O 1
ATOM 3870 N N . GLN D 1 116 ? 51.256 -20.046 35.011 1.00 122.40 116 GLN D N 1
ATOM 3871 C CA . GLN D 1 116 ? 51.908 -18.739 35.064 1.00 127.43 116 GLN D CA 1
ATOM 3872 C C . GLN D 1 116 ? 51.115 -17.745 35.927 1.00 133.51 116 GLN D C 1
ATOM 3873 O O . GLN D 1 116 ? 51.703 -16.961 36.684 1.00 167.64 116 GLN D O 1
ATOM 3879 N N . LYS D 1 117 ? 49.784 -17.770 35.796 1.00 121.73 117 LYS D N 1
ATOM 3880 C CA . LYS D 1 117 ? 48.897 -16.947 36.607 1.00 116.85 117 LYS D CA 1
ATOM 3881 C C . LYS D 1 117 ? 49.012 -17.386 38.084 1.00 114.45 117 LYS D C 1
ATOM 3882 O O . LYS D 1 117 ? 48.115 -18.056 38.608 1.00 109.35 117 LYS D O 1
ATOM 3888 N N . GLN D 1 118 ? 50.140 -17.050 38.748 1.00 124.72 118 GLN D N 1
ATOM 3889 C CA . GLN D 1 118 ? 50.383 -17.262 40.214 1.00 120.61 118 GLN D CA 1
ATOM 3890 C C . GLN D 1 118 ? 51.488 -16.324 40.728 1.00 121.77 118 GLN D C 1
ATOM 3891 O O . GLN D 1 118 ? 51.206 -15.243 41.227 1.00 120.54 118 GLN D O 1
ATOM 3897 N N . GLU E 1 1 ? 5.030 -37.503 10.201 1.00 46.55 1 GLU E N 1
ATOM 3898 C CA . GLU E 1 1 ? 5.095 -36.230 10.999 1.00 55.75 1 GLU E CA 1
ATOM 3899 C C . GLU E 1 1 ? 6.470 -36.065 11.680 1.00 55.65 1 GLU E C 1
ATOM 3900 O O . GLU E 1 1 ? 7.212 -35.133 11.359 1.00 49.60 1 GLU E O 1
ATOM 3906 N N . GLU E 1 2 ? 6.872 -37.031 12.511 1.00 54.96 2 GLU E N 1
ATOM 3907 C CA . GLU E 1 2 ? 8.264 -37.122 12.951 1.00 57.18 2 GLU E CA 1
ATOM 3908 C C . GLU E 1 2 ? 9.226 -37.305 11.742 1.00 48.05 2 GLU E C 1
ATOM 3909 O O . GLU E 1 2 ? 10.339 -36.732 11.699 1.00 39.64 2 GLU E O 1
ATOM 3915 N N . ALA E 1 3 ? 8.783 -38.098 10.758 1.00 40.72 3 ALA E N 1
ATOM 3916 C CA . ALA E 1 3 ? 9.570 -38.329 9.552 1.00 38.75 3 ALA E CA 1
ATOM 3917 C C . ALA E 1 3 ? 9.770 -37.024 8.799 1.00 38.34 3 ALA E C 1
ATOM 3918 O O . ALA E 1 3 ? 10.880 -36.744 8.323 1.00 34.48 3 ALA E O 1
ATOM 3920 N N . GLU E 1 4 ? 8.699 -36.227 8.719 1.00 40.13 4 GLU E N 1
ATOM 3921 C CA . GLU E 1 4 ? 8.744 -34.910 8.083 1.00 42.74 4 GLU E CA 1
ATOM 3922 C C . GLU E 1 4 ? 9.670 -33.943 8.818 1.00 37.27 4 GLU E C 1
ATOM 3923 O O . GLU E 1 4 ? 10.427 -33.236 8.189 1.00 31.35 4 GLU E O 1
ATOM 3929 N N . LEU E 1 5 ? 9.627 -33.953 10.152 1.00 39.08 5 LEU E N 1
ATOM 3930 C CA . LEU E 1 5 ? 10.519 -33.137 10.965 1.00 38.55 5 LEU E CA 1
ATOM 3931 C C . LEU E 1 5 ? 11.973 -33.514 10.703 1.00 33.29 5 LEU E C 1
ATOM 3932 O O . LEU E 1 5 ? 12.815 -32.623 10.495 1.00 31.56 5 LEU E O 1
ATOM 3937 N N . ALA E 1 6 ? 12.265 -34.822 10.723 1.00 30.12 6 ALA E N 1
ATOM 3938 C CA . ALA E 1 6 ? 13.598 -35.314 10.452 1.00 29.88 6 ALA E CA 1
ATOM 3939 C C . ALA E 1 6 ? 14.071 -34.847 9.083 1.00 30.28 6 ALA E C 1
ATOM 3940 O O . ALA E 1 6 ? 15.220 -34.413 8.911 1.00 29.77 6 AL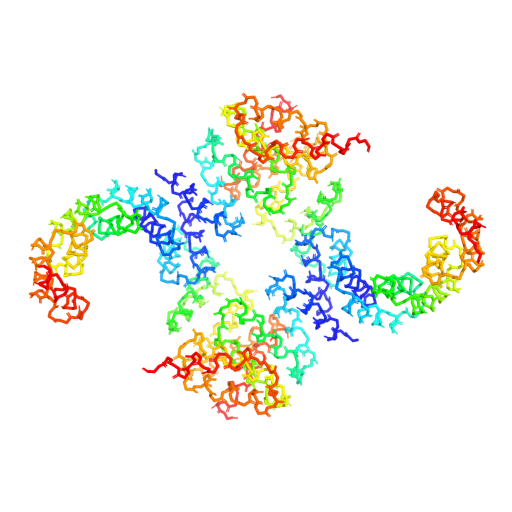A E O 1
ATOM 3942 N N . TYR E 1 7 ? 13.161 -34.909 8.106 1.00 33.85 7 TYR E N 1
ATOM 3943 C CA . TYR E 1 7 ? 13.472 -34.501 6.735 1.00 30.42 7 TYR E CA 1
ATOM 3944 C C . TYR E 1 7 ? 13.779 -33.014 6.660 1.00 27.44 7 TYR E C 1
ATOM 3945 O O . TYR E 1 7 ? 14.729 -32.610 5.998 1.00 27.80 7 TYR E O 1
ATOM 3954 N N . LEU E 1 8 ? 12.954 -32.203 7.325 1.00 25.42 8 LEU E N 1
ATOM 3955 C CA . LEU E 1 8 ? 13.135 -30.775 7.310 1.00 28.55 8 LEU E CA 1
ATOM 3956 C C . LEU E 1 8 ? 14.464 -30.405 7.954 1.00 34.11 8 LEU E C 1
ATOM 3957 O O . LEU E 1 8 ? 15.119 -29.465 7.517 1.00 41.72 8 LEU E O 1
ATOM 3962 N N . LEU E 1 9 ? 14.864 -31.149 8.998 1.00 33.94 9 LEU E N 1
ATOM 3963 C CA . LEU E 1 9 ? 16.094 -30.866 9.729 1.00 31.20 9 LEU E CA 1
ATOM 3964 C C . LEU E 1 9 ? 17.263 -31.165 8.814 1.00 31.42 9 LEU E C 1
ATOM 3965 O O . LEU E 1 9 ? 18.229 -30.409 8.779 1.00 32.47 9 LEU E O 1
ATOM 3970 N N . GLY E 1 10 ? 17.148 -32.259 8.056 1.00 30.60 10 GLY E N 1
ATOM 3971 C CA . GLY E 1 10 ? 18.151 -32.646 7.078 1.00 31.80 10 GLY E CA 1
ATOM 3972 C C . GLY E 1 10 ? 18.324 -31.640 5.944 1.00 32.24 10 GLY E C 1
ATOM 3973 O O . GLY E 1 10 ? 19.426 -31.309 5.554 1.00 29.82 10 GLY E O 1
ATOM 3974 N N . GLU E 1 11 ? 17.206 -31.154 5.408 1.00 32.53 11 GLU E N 1
ATOM 3975 C CA . GLU E 1 11 ? 17.219 -30.086 4.420 1.00 36.39 11 GLU E CA 1
ATOM 3976 C C . GLU E 1 11 ? 17.868 -28.833 4.974 1.00 39.59 11 GLU E C 1
ATOM 3977 O O . GLU E 1 11 ? 18.709 -28.249 4.318 1.00 37.94 11 GLU E O 1
ATOM 3983 N N . LEU E 1 12 ? 17.451 -28.391 6.169 1.00 33.36 12 LEU E N 1
ATOM 3984 C CA . LEU E 1 12 ? 18.035 -27.207 6.788 1.00 34.21 12 LEU E CA 1
ATOM 3985 C C . LEU E 1 12 ? 19.553 -27.377 6.934 1.00 34.47 12 LEU E C 1
ATOM 3986 O O . LEU E 1 12 ? 20.316 -26.511 6.530 1.00 36.84 12 LEU E O 1
ATOM 3991 N N . ALA E 1 13 ? 19.979 -28.520 7.471 1.00 33.70 13 ALA E N 1
ATOM 3992 C CA . ALA E 1 13 ? 21.389 -28.795 7.679 1.00 36.07 13 ALA E CA 1
ATOM 3993 C C . ALA E 1 13 ? 22.160 -28.797 6.367 1.00 33.05 13 ALA E C 1
ATOM 3994 O O . ALA E 1 13 ? 23.250 -28.241 6.273 1.00 31.75 13 ALA E O 1
ATOM 3996 N N . TYR E 1 14 ? 21.571 -29.427 5.347 1.00 37.61 14 TYR E N 1
ATOM 3997 C CA . TYR E 1 14 ? 22.121 -29.482 3.975 1.00 37.97 14 TYR E CA 1
ATOM 3998 C C . TYR E 1 14 ? 22.314 -28.091 3.392 1.00 41.61 14 TYR E C 1
ATOM 3999 O O . TYR E 1 14 ? 23.378 -27.753 2.962 1.00 45.52 14 TYR E O 1
ATOM 4008 N N . LYS E 1 15 ? 21.264 -27.268 3.425 1.00 39.82 15 LYS E N 1
ATOM 4009 C CA . LYS E 1 15 ? 21.294 -25.888 2.954 1.00 42.30 15 LYS E CA 1
ATOM 4010 C C . LYS E 1 15 ? 22.342 -25.051 3.624 1.00 40.99 15 LYS E C 1
ATOM 4011 O O . LYS E 1 15 ? 22.822 -24.102 3.022 1.00 43.92 15 LYS E O 1
ATOM 4017 N N . LEU E 1 16 ? 22.729 -25.405 4.856 1.00 39.12 16 LEU E N 1
ATOM 4018 C CA . LEU E 1 16 ? 23.757 -24.664 5.582 1.00 40.82 16 LEU E CA 1
ATOM 4019 C C . LEU E 1 16 ? 25.129 -25.312 5.518 1.00 39.14 16 LEU E C 1
ATOM 4020 O O . LEU E 1 16 ? 26.057 -24.857 6.151 1.00 39.84 16 LEU E O 1
ATOM 4025 N N . GLY E 1 17 ? 25.258 -26.381 4.732 1.00 38.74 17 GLY E N 1
ATOM 4026 C CA . GLY E 1 17 ? 26.523 -27.045 4.506 1.00 44.18 17 GLY E CA 1
ATOM 4027 C C . GLY E 1 17 ? 26.997 -27.953 5.613 1.00 42.82 17 GLY E C 1
ATOM 4028 O O . GLY E 1 17 ? 28.171 -28.280 5.641 1.00 47.02 17 GLY E O 1
ATOM 4029 N N . GLU E 1 18 ? 26.077 -28.375 6.492 1.00 40.75 18 GLU E N 1
ATOM 4030 C CA . GLU E 1 18 ? 26.373 -29.255 7.606 1.00 40.48 18 GLU E CA 1
ATOM 4031 C C . GLU E 1 18 ? 25.958 -30.671 7.260 1.00 37.64 18 GLU E C 1
ATOM 4032 O O . GLU E 1 18 ? 24.934 -31.197 7.763 1.00 46.03 18 GLU E O 1
ATOM 4038 N N . TYR E 1 19 ? 26.757 -31.288 6.377 1.00 37.16 19 TYR E N 1
ATOM 4039 C CA . TYR E 1 19 ? 26.368 -32.494 5.674 1.00 41.89 19 TYR E CA 1
ATOM 4040 C C . TYR E 1 19 ? 26.290 -33.724 6.577 1.00 37.62 19 TYR E C 1
ATOM 4041 O O . TYR E 1 19 ? 25.430 -34.576 6.383 1.00 34.43 19 TYR E O 1
ATOM 4050 N N . ARG E 1 20 ? 27.161 -33.802 7.581 1.00 39.56 20 ARG E N 1
ATOM 4051 C CA . ARG E 1 20 ? 27.132 -34.886 8.572 1.00 40.94 20 ARG E CA 1
ATOM 4052 C C . ARG E 1 20 ? 25.795 -34.909 9.326 1.00 39.74 20 ARG E C 1
ATOM 4053 O O . ARG E 1 20 ? 25.172 -35.962 9.469 1.00 37.34 20 ARG E O 1
ATOM 4061 N N . ILE E 1 21 ? 25.355 -33.725 9.777 1.00 43.72 21 ILE E N 1
ATOM 4062 C CA . ILE E 1 21 ? 24.081 -33.582 10.462 1.00 36.20 21 ILE E CA 1
ATOM 4063 C C . ILE E 1 21 ? 22.943 -33.902 9.497 1.00 35.91 21 ILE E C 1
ATOM 4064 O O . ILE E 1 21 ? 22.011 -34.614 9.865 1.00 38.01 21 ILE E O 1
ATOM 4069 N N . ALA E 1 22 ? 23.030 -33.404 8.255 1.00 35.67 22 ALA E N 1
ATOM 4070 C CA . ALA E 1 22 ? 22.019 -33.721 7.238 1.00 35.10 22 ALA E CA 1
ATOM 4071 C C . ALA E 1 22 ? 21.853 -35.222 7.054 1.00 33.71 22 ALA E C 1
ATOM 4072 O O . ALA E 1 22 ? 20.748 -35.730 7.047 1.00 32.41 22 ALA E O 1
ATOM 4074 N N . ILE E 1 23 ? 22.978 -35.937 6.941 1.00 34.70 23 ILE E N 1
ATOM 4075 C CA . ILE E 1 23 ? 22.971 -37.366 6.706 1.00 32.80 23 ILE E CA 1
ATOM 4076 C C . ILE E 1 23 ? 22.289 -38.069 7.881 1.00 41.97 23 ILE E C 1
ATOM 4077 O O . ILE E 1 23 ? 21.436 -38.928 7.680 1.00 41.12 23 ILE E O 1
ATOM 4082 N N . ARG E 1 24 ? 22.661 -37.703 9.110 1.00 36.51 24 ARG E N 1
ATOM 4083 C CA . ARG E 1 24 ? 22.079 -38.335 10.288 1.00 37.94 24 ARG E CA 1
ATOM 4084 C C . ARG E 1 24 ? 20.567 -38.098 10.356 1.00 33.50 24 ARG E C 1
ATOM 4085 O O . ARG E 1 24 ? 19.817 -38.998 10.664 1.00 36.74 24 ARG E O 1
ATOM 4093 N N . ALA E 1 25 ? 20.131 -36.876 10.048 1.00 31.25 25 ALA E N 1
ATOM 4094 C CA . ALA E 1 25 ? 18.715 -36.528 10.047 1.00 32.65 25 ALA E CA 1
ATOM 4095 C C . ALA E 1 25 ? 17.915 -37.249 8.949 1.00 29.06 25 ALA E C 1
ATOM 4096 O O . ALA E 1 25 ? 16.810 -37.739 9.206 1.00 34.88 25 ALA E O 1
ATOM 4098 N N . TYR E 1 26 ? 18.458 -37.302 7.729 1.00 30.19 26 TYR E N 1
ATOM 4099 C CA . TYR E 1 26 ? 17.813 -38.018 6.630 1.00 32.72 26 TYR E CA 1
ATOM 4100 C C . TYR E 1 26 ? 17.703 -39.531 6.926 1.00 28.89 26 TYR E C 1
ATOM 4101 O O . TYR E 1 26 ? 16.728 -40.169 6.574 1.00 28.42 26 TYR E O 1
ATOM 4110 N N . ARG E 1 27 ? 18.708 -40.083 7.589 1.00 30.24 27 ARG E N 1
ATOM 4111 C CA . ARG E 1 27 ? 18.669 -41.492 8.025 1.00 32.48 27 ARG E CA 1
ATOM 4112 C C . ARG E 1 27 ? 17.522 -41.763 9.011 1.00 32.18 27 ARG E C 1
ATOM 4113 O O . ARG E 1 27 ? 16.897 -42.805 8.954 1.00 33.62 27 ARG E O 1
ATOM 4121 N N . ILE E 1 28 ? 17.222 -40.803 9.888 1.00 30.94 28 ILE E N 1
ATOM 4122 C CA . ILE E 1 28 ? 16.089 -40.936 10.784 1.00 29.00 28 ILE E CA 1
ATOM 4123 C C . ILE E 1 28 ? 14.787 -40.873 10.021 1.00 29.34 28 ILE E C 1
ATOM 4124 O O . ILE E 1 28 ? 13.882 -41.641 10.280 1.00 29.57 28 ILE E O 1
ATOM 4129 N N . ALA E 1 29 ? 14.713 -39.965 9.051 1.00 31.07 29 ALA E N 1
ATOM 4130 C CA . ALA E 1 29 ? 13.548 -39.828 8.185 1.00 30.45 29 ALA E CA 1
ATOM 4131 C C . ALA E 1 29 ? 13.277 -41.123 7.475 1.00 27.97 29 ALA E C 1
ATOM 4132 O O . ALA E 1 29 ? 12.140 -41.595 7.432 1.00 27.11 29 ALA E O 1
ATOM 4134 N N . LEU E 1 30 ? 14.336 -41.708 6.907 1.00 28.60 30 LEU E N 1
ATOM 4135 C CA . LEU E 1 30 ? 14.241 -42.936 6.113 1.00 28.67 30 LEU E CA 1
ATOM 4136 C C . LEU E 1 30 ? 13.966 -44.181 6.952 1.00 29.11 30 LEU E C 1
ATOM 4137 O O . LEU E 1 30 ? 13.329 -45.118 6.494 1.00 30.14 30 LEU E O 1
ATOM 4142 N N . LYS E 1 31 ? 14.439 -44.178 8.200 1.00 30.62 31 LYS E N 1
ATOM 4143 C CA . LYS E 1 31 ? 14.107 -45.225 9.123 1.00 33.23 31 LYS E CA 1
ATOM 4144 C C . LYS E 1 31 ? 12.614 -45.246 9.344 1.00 34.47 31 LYS E C 1
ATOM 4145 O O . LYS E 1 31 ? 12.016 -46.282 9.410 1.00 43.74 31 LYS E O 1
ATOM 4151 N N . ARG E 1 32 ? 12.009 -44.068 9.467 1.00 39.33 32 ARG E N 1
ATOM 4152 C CA . ARG E 1 32 ? 10.578 -43.946 9.707 1.00 38.83 32 ARG E CA 1
ATOM 4153 C C . ARG E 1 32 ? 9.753 -44.110 8.438 1.00 39.35 32 ARG E C 1
ATOM 4154 O O . ARG E 1 32 ? 8.675 -44.665 8.501 1.00 38.37 32 ARG E O 1
ATOM 4162 N N . ASP E 1 33 ? 10.278 -43.641 7.300 1.00 39.77 33 ASP E N 1
ATOM 4163 C CA . ASP E 1 33 ? 9.566 -43.652 6.040 1.00 41.50 33 ASP E CA 1
ATOM 4164 C C . ASP E 1 33 ? 10.512 -44.091 4.929 1.00 42.07 33 ASP E C 1
ATOM 4165 O O . ASP E 1 33 ? 11.027 -43.270 4.171 1.00 43.17 33 ASP E O 1
ATOM 4170 N N . PRO E 1 34 ? 10.757 -45.415 4.788 1.00 39.50 34 PRO E N 1
ATOM 4171 C CA . PRO E 1 34 ? 11.742 -45.913 3.827 1.00 35.42 34 PRO E CA 1
ATOM 4172 C C . PRO E 1 34 ? 11.348 -45.751 2.359 1.00 34.44 34 PRO E C 1
ATOM 4173 O O . PRO E 1 34 ? 12.220 -45.913 1.505 1.00 31.25 34 PRO E O 1
ATOM 4177 N N . ASN E 1 35 ? 10.083 -45.435 2.082 1.00 34.79 35 ASN E N 1
ATOM 4178 C CA . ASN E 1 35 ? 9.606 -45.201 0.730 1.00 38.86 35 ASN E CA 1
ATOM 4179 C C . ASN E 1 35 ? 9.595 -43.724 0.283 1.00 43.24 35 ASN E C 1
ATOM 4180 O O . ASN E 1 35 ? 9.068 -43.402 -0.763 1.00 46.97 35 ASN E O 1
ATOM 4185 N N . ASN E 1 36 ? 10.233 -42.853 1.061 1.00 40.58 36 ASN E N 1
ATOM 4186 C CA . ASN E 1 36 ? 10.330 -41.469 0.692 1.00 34.43 36 ASN E CA 1
ATOM 4187 C C . ASN E 1 36 ? 11.465 -41.228 -0.316 1.00 33.39 36 ASN E C 1
ATOM 4188 O O . ASN E 1 36 ? 12.633 -41.032 0.065 1.00 29.79 36 ASN E O 1
ATOM 4193 N N . ALA E 1 37 ? 11.113 -41.209 -1.613 1.00 34.59 37 ALA E N 1
ATOM 4194 C CA . ALA E 1 37 ? 12.075 -41.037 -2.705 1.00 30.15 37 ALA E CA 1
ATOM 4195 C C . ALA E 1 37 ? 12.888 -39.745 -2.593 1.00 30.32 37 ALA E C 1
ATOM 4196 O O . ALA E 1 37 ? 14.075 -39.733 -2.907 1.00 30.02 37 ALA E O 1
ATOM 4198 N N . GLU E 1 38 ? 12.268 -38.667 -2.116 1.00 32.41 38 GLU E N 1
ATOM 4199 C CA . GLU E 1 38 ? 12.928 -37.382 -1.978 1.00 36.99 38 GLU E CA 1
ATOM 4200 C C . GLU E 1 38 ? 13.999 -37.413 -0.863 1.00 37.27 38 GLU E C 1
ATOM 4201 O O . GLU E 1 38 ? 15.059 -36.798 -1.001 1.00 32.83 38 GLU E O 1
ATOM 4207 N N . ALA E 1 39 ? 13.724 -38.134 0.231 1.00 29.40 39 ALA E N 1
ATOM 4208 C CA . ALA E 1 39 ? 14.737 -38.342 1.271 1.00 24.79 39 ALA E CA 1
ATOM 4209 C C . ALA E 1 39 ? 15.957 -39.138 0.767 1.00 25.36 39 ALA E C 1
ATOM 4210 O O . ALA E 1 39 ? 17.099 -38.769 1.065 1.00 22.09 39 ALA E O 1
ATOM 4212 N N . TRP E 1 40 ? 15.726 -40.215 -0.006 1.00 24.32 40 TRP E N 1
ATOM 4213 C CA . TRP E 1 40 ? 16.843 -40.974 -0.606 1.00 24.01 40 TRP E CA 1
ATOM 4214 C C . TRP E 1 40 ? 17.655 -40.094 -1.533 1.00 23.80 40 TRP E C 1
ATOM 4215 O O . TRP E 1 40 ? 18.879 -40.111 -1.529 1.00 27.73 40 TRP E O 1
ATOM 4226 N N . TYR E 1 41 ? 16.950 -39.307 -2.335 1.00 30.46 41 TYR E N 1
ATOM 4227 C CA . TYR E 1 41 ? 17.567 -38.382 -3.279 1.00 32.30 41 TYR E CA 1
ATOM 4228 C C . TYR E 1 41 ? 18.429 -37.373 -2.540 1.00 29.83 41 TYR E C 1
ATOM 4229 O O . TYR E 1 41 ? 19.582 -37.145 -2.895 1.00 26.69 41 TYR E O 1
ATOM 4238 N N . ASN E 1 42 ? 17.887 -36.794 -1.472 1.00 29.83 42 ASN E N 1
ATOM 4239 C CA . ASN E 1 42 ? 18.641 -35.775 -0.727 1.00 32.94 42 ASN E CA 1
ATOM 4240 C C . ASN E 1 42 ? 19.798 -36.333 0.085 1.00 29.22 42 ASN E C 1
ATOM 4241 O O . ASN E 1 42 ? 20.824 -35.682 0.244 1.00 26.86 42 ASN E O 1
ATOM 4246 N N . LEU E 1 43 ? 19.648 -37.560 0.571 1.00 27.04 43 LEU E N 1
ATOM 4247 C CA . LEU E 1 43 ? 20.753 -38.250 1.191 1.00 30.62 43 LEU E CA 1
ATOM 4248 C C . LEU E 1 43 ? 21.866 -38.374 0.149 1.00 31.51 43 LEU E C 1
ATOM 4249 O O . LEU E 1 43 ? 23.047 -38.090 0.423 1.00 33.42 43 LEU E O 1
ATOM 4254 N N . GLY E 1 44 ? 21.470 -38.745 -1.066 1.00 32.35 44 GLY E N 1
ATOM 4255 C CA . GLY E 1 44 ? 22.375 -38.807 -2.194 1.00 35.24 44 GLY E CA 1
ATOM 4256 C C . GLY E 1 44 ? 23.107 -37.506 -2.442 1.00 38.70 44 GLY E C 1
ATOM 4257 O O . GLY E 1 44 ? 24.318 -37.485 -2.586 1.00 40.41 44 GLY E O 1
ATOM 4258 N N . ASN E 1 45 ? 22.364 -36.401 -2.503 1.00 36.78 45 ASN E N 1
ATOM 4259 C CA . ASN E 1 45 ? 22.972 -35.082 -2.652 1.00 31.78 45 ASN E CA 1
ATOM 4260 C C . ASN E 1 45 ? 23.959 -34.748 -1.548 1.00 34.65 45 ASN E C 1
ATOM 4261 O O . ASN E 1 45 ? 25.001 -34.165 -1.839 1.00 33.97 45 ASN E O 1
ATOM 4266 N N . ALA E 1 46 ? 23.646 -35.095 -0.294 1.00 31.63 46 ALA E N 1
ATOM 4267 C CA . ALA E 1 46 ? 24.553 -34.798 0.836 1.00 35.91 46 ALA E CA 1
ATOM 4268 C C . ALA E 1 46 ? 25.906 -35.466 0.660 1.00 38.84 46 ALA E C 1
ATOM 4269 O O . ALA E 1 46 ? 26.962 -34.838 0.860 1.00 36.61 46 ALA E O 1
ATOM 4271 N N . TYR E 1 47 ? 25.870 -36.744 0.261 1.00 38.80 47 TYR E N 1
ATOM 4272 C CA . TYR E 1 47 ? 27.083 -37.502 -0.051 1.00 38.57 47 TYR E CA 1
ATOM 4273 C C . TYR E 1 47 ? 27.815 -36.924 -1.299 1.00 40.38 47 TYR E C 1
ATOM 4274 O O . TYR E 1 47 ? 29.047 -36.804 -1.329 1.00 38.62 47 TYR E O 1
ATOM 4283 N N . TYR E 1 48 ? 27.043 -36.574 -2.329 1.00 36.90 48 TYR E N 1
ATOM 4284 C CA . TYR E 1 48 ? 27.581 -35.911 -3.529 1.00 43.37 48 TYR E CA 1
ATOM 4285 C C . TYR E 1 48 ? 28.357 -34.630 -3.172 1.00 45.60 48 TYR E C 1
ATOM 4286 O O . TYR E 1 48 ? 29.472 -34.434 -3.634 1.00 46.21 48 TYR E O 1
ATOM 4295 N N . LYS E 1 49 ? 27.765 -33.794 -2.316 1.00 42.51 49 LYS E N 1
ATOM 4296 C CA . LYS E 1 49 ? 28.401 -32.561 -1.868 1.00 50.20 49 LYS E CA 1
ATOM 4297 C C . LYS E 1 49 ? 29.702 -32.791 -1.143 1.00 47.53 49 LYS E C 1
ATOM 4298 O O . LYS E 1 49 ? 30.561 -31.921 -1.151 1.00 52.01 49 LYS E O 1
ATOM 4304 N N . GLN E 1 50 ? 29.835 -33.950 -0.492 1.00 47.92 50 GLN E N 1
ATOM 4305 C CA . GLN E 1 50 ? 31.069 -34.323 0.201 1.00 50.66 50 GLN E CA 1
ATOM 4306 C C . GLN E 1 50 ? 32.102 -35.041 -0.675 1.00 49.70 50 GLN E C 1
ATOM 4307 O O . GLN E 1 50 ? 33.139 -35.429 -0.200 1.00 49.34 50 GLN E O 1
ATOM 4313 N N . GLY E 1 51 ? 31.805 -35.231 -1.962 1.00 47.00 51 GLY E N 1
ATOM 4314 C CA . GLY E 1 51 ? 32.710 -35.905 -2.877 1.00 50.73 51 GLY E CA 1
ATOM 4315 C C . GLY E 1 51 ? 32.625 -37.427 -2.828 1.00 50.85 51 GLY E C 1
ATOM 4316 O O . GLY E 1 51 ? 33.410 -38.075 -3.486 1.00 52.62 51 GLY E O 1
ATOM 4317 N N . ASP E 1 52 ? 31.661 -37.978 -2.075 1.00 55.99 52 ASP E N 1
ATOM 4318 C CA . ASP E 1 52 ? 31.460 -39.428 -1.942 1.00 51.12 52 ASP E CA 1
ATOM 4319 C C . ASP E 1 52 ? 30.498 -39.944 -3.007 1.00 48.57 52 ASP E C 1
ATOM 4320 O O . ASP E 1 52 ? 29.314 -40.250 -2.719 1.00 38.09 52 ASP E O 1
ATOM 4325 N N . TYR E 1 53 ? 31.015 -40.060 -4.235 1.00 48.86 53 TYR E N 1
ATOM 4326 C CA . TYR E 1 53 ? 30.177 -40.316 -5.402 1.00 51.93 53 TYR E CA 1
ATOM 4327 C C . TYR E 1 53 ? 29.561 -41.719 -5.462 1.00 47.68 53 TYR E C 1
ATOM 4328 O O . TYR E 1 53 ? 28.438 -41.877 -5.966 1.00 44.57 53 TYR E O 1
ATOM 4337 N N . ASP E 1 54 ? 30.281 -42.708 -4.935 1.00 42.47 54 ASP E N 1
ATOM 4338 C CA . ASP E 1 54 ? 29.790 -44.077 -4.897 1.00 45.74 54 ASP E CA 1
ATOM 4339 C C . ASP E 1 54 ? 28.567 -44.192 -3.995 1.00 41.96 54 ASP E C 1
ATOM 4340 O O . ASP E 1 54 ? 27.617 -44.909 -4.304 1.00 45.41 54 ASP E O 1
ATOM 4345 N N . GLU E 1 55 ? 28.580 -43.464 -2.878 1.00 41.32 55 GLU E N 1
ATOM 4346 C CA . GLU E 1 55 ? 27.447 -43.482 -1.979 1.00 42.06 55 GLU E CA 1
ATOM 4347 C C . GLU E 1 55 ? 26.271 -42.719 -2.597 1.00 37.25 55 GLU E C 1
ATOM 4348 O O . GLU E 1 55 ? 25.113 -43.189 -2.575 1.00 39.67 55 GLU E O 1
ATOM 4354 N N . ALA E 1 56 ? 26.583 -41.545 -3.169 1.00 39.14 56 ALA E N 1
ATOM 4355 C CA . ALA E 1 56 ? 25.610 -40.762 -3.904 1.00 35.69 56 ALA E CA 1
ATOM 4356 C C . ALA E 1 56 ? 24.901 -41.643 -4.942 1.00 32.81 56 ALA E C 1
ATOM 4357 O O . ALA E 1 56 ? 23.681 -41.685 -5.004 1.00 31.66 56 ALA E O 1
ATOM 4359 N N . ILE E 1 57 ? 25.683 -42.363 -5.747 1.00 30.78 57 ILE E N 1
ATOM 4360 C CA . ILE E 1 57 ? 25.138 -43.250 -6.767 1.00 32.24 57 ILE E CA 1
ATOM 4361 C C . ILE E 1 57 ? 24.155 -44.253 -6.166 1.00 33.13 57 ILE E C 1
ATOM 4362 O O . ILE E 1 57 ? 23.032 -44.383 -6.645 1.00 28.02 57 ILE E O 1
ATOM 4367 N N . GLU E 1 58 ? 24.572 -44.933 -5.095 1.00 38.90 58 GLU E N 1
ATOM 4368 C CA . GLU E 1 58 ? 23.722 -45.914 -4.441 1.00 36.48 58 GLU E CA 1
ATOM 4369 C C . GLU E 1 58 ? 22.351 -45.330 -4.041 1.00 35.67 58 GLU E C 1
ATOM 4370 O O . GLU E 1 58 ? 21.301 -45.948 -4.267 1.00 27.84 58 GLU E O 1
ATOM 4376 N N . TYR E 1 59 ? 22.364 -44.128 -3.461 1.00 34.72 59 TYR E N 1
ATOM 4377 C CA . TYR E 1 59 ? 21.124 -43.489 -2.987 1.00 32.96 59 TYR E CA 1
ATOM 4378 C C . TYR E 1 59 ? 20.275 -42.850 -4.071 1.00 31.64 59 TYR E C 1
ATOM 4379 O O . TYR E 1 59 ? 19.049 -42.884 -3.993 1.00 33.95 59 TYR E O 1
ATOM 4388 N N . TYR E 1 60 ? 20.919 -42.323 -5.111 1.00 30.34 60 TYR E N 1
ATOM 4389 C CA . TYR E 1 60 ? 20.204 -41.911 -6.316 1.00 32.31 60 TYR E CA 1
ATOM 4390 C C . TYR E 1 60 ? 19.487 -43.095 -6.932 1.00 32.26 60 TYR E C 1
ATOM 4391 O O . TYR E 1 60 ? 18.350 -42.971 -7.361 1.00 30.19 60 TYR E O 1
ATOM 4400 N N . GLN E 1 61 ? 20.157 -44.253 -6.963 1.00 31.85 61 GLN E N 1
ATOM 4401 C CA A GLN E 1 61 ? 19.580 -45.447 -7.560 0.57 33.15 61 GLN E CA 1
ATOM 4402 C CA B GLN E 1 61 ? 19.590 -45.464 -7.553 0.43 33.30 61 GLN E CA 1
ATOM 4403 C C . GLN E 1 61 ? 18.342 -45.844 -6.780 1.00 31.84 61 GLN E C 1
ATOM 4404 O O . GLN E 1 61 ? 17.326 -46.141 -7.346 1.00 40.38 61 GLN E O 1
ATOM 4415 N N . LYS E 1 62 ? 18.442 -45.818 -5.459 1.00 33.34 62 LYS E N 1
ATOM 4416 C CA . LYS E 1 62 ? 17.328 -46.148 -4.580 1.00 33.48 62 LYS E CA 1
ATOM 4417 C C . LYS E 1 62 ? 16.137 -45.196 -4.803 1.00 34.23 62 LYS E C 1
ATOM 4418 O O . LYS E 1 62 ? 14.975 -45.620 -4.917 1.00 37.75 62 LYS E O 1
ATOM 4424 N N . ALA E 1 63 ? 16.447 -43.901 -4.903 1.00 31.80 63 ALA E N 1
ATOM 4425 C CA . ALA E 1 63 ? 15.451 -42.858 -5.133 1.00 30.90 63 ALA E CA 1
ATOM 4426 C C . ALA E 1 63 ? 14.701 -43.098 -6.465 1.00 31.68 63 ALA E C 1
ATOM 4427 O O . ALA E 1 63 ? 13.482 -42.991 -6.534 1.00 29.36 63 ALA E O 1
ATOM 4429 N N . LEU E 1 64 ? 15.455 -43.442 -7.507 1.00 32.07 64 LEU E N 1
ATOM 4430 C CA . LEU E 1 64 ? 14.916 -43.776 -8.823 1.00 35.50 64 LEU E CA 1
ATOM 4431 C C . LEU E 1 64 ? 14.121 -45.082 -8.914 1.00 36.74 64 LEU E C 1
ATOM 4432 O O . LEU E 1 64 ? 13.276 -45.227 -9.751 1.00 42.61 64 LEU E O 1
ATOM 4437 N N . GLU E 1 65 ? 14.410 -46.062 -8.066 1.00 35.46 65 GLU E N 1
ATOM 4438 C CA . GLU E 1 65 ? 13.563 -47.274 -8.003 1.00 38.19 65 GLU E CA 1
ATOM 4439 C C . GLU E 1 65 ? 12.190 -46.846 -7.536 1.00 33.19 65 GLU E C 1
ATOM 4440 O O . GLU E 1 65 ? 11.219 -47.279 -8.046 1.00 34.14 65 GLU E O 1
ATOM 4446 N N . LEU E 1 66 ? 12.159 -45.963 -6.539 1.00 37.67 66 LEU E N 1
ATOM 4447 C CA . LEU E 1 66 ? 10.936 -45.439 -5.971 1.00 38.19 66 LEU E CA 1
ATOM 4448 C C . LEU E 1 66 ? 10.221 -44.409 -6.847 1.00 41.32 66 LEU E C 1
ATOM 4449 O O . LEU E 1 66 ? 8.999 -44.389 -6.907 1.00 40.51 66 LEU E O 1
ATOM 4454 N N . ASP E 1 67 ? 10.989 -43.549 -7.527 1.00 36.54 67 ASP E N 1
ATOM 4455 C CA . ASP E 1 67 ? 10.446 -42.584 -8.476 1.00 43.55 67 ASP E CA 1
ATOM 4456 C C . ASP E 1 67 ? 11.195 -42.564 -9.807 1.00 43.19 67 ASP E C 1
ATOM 4457 O O . ASP E 1 67 ? 11.991 -41.670 -10.051 1.00 37.95 67 ASP E O 1
ATOM 4462 N N . PRO E 1 68 ? 10.949 -43.533 -10.719 1.00 39.99 68 PRO E N 1
ATOM 4463 C CA . PRO E 1 68 ? 11.714 -43.604 -11.961 1.00 39.27 68 PRO E CA 1
ATOM 4464 C C . PRO E 1 68 ? 11.433 -42.472 -12.919 1.00 37.95 68 PRO E C 1
ATOM 4465 O O . PRO E 1 68 ? 12.222 -42.243 -13.845 1.00 38.73 68 PRO E O 1
ATOM 4469 N N . ASN E 1 69 ? 10.322 -41.754 -12.717 1.00 40.36 69 ASN E N 1
ATOM 4470 C CA . ASN E 1 69 ? 9.941 -40.717 -13.679 1.00 42.65 69 ASN E CA 1
ATOM 4471 C C . ASN E 1 69 ? 10.543 -39.349 -13.343 1.00 45.76 69 ASN E C 1
ATOM 4472 O O . ASN E 1 69 ? 10.092 -38.358 -13.797 1.00 65.51 69 ASN E O 1
ATOM 4477 N N . ASN E 1 70 ? 11.577 -39.348 -12.508 1.00 52.62 70 ASN E N 1
ATOM 4478 C CA . ASN E 1 70 ? 12.107 -38.137 -11.872 1.00 55.26 70 ASN E CA 1
ATOM 4479 C C . ASN E 1 70 ? 13.395 -37.715 -12.557 1.00 46.36 70 ASN E C 1
ATOM 4480 O O . ASN E 1 70 ? 14.502 -38.220 -12.242 1.00 41.85 70 ASN E O 1
ATOM 4485 N N . ALA E 1 71 ? 13.246 -36.780 -13.506 1.00 41.06 71 ALA E N 1
ATOM 4486 C CA . ALA E 1 71 ? 14.301 -36.388 -14.412 1.00 47.18 71 ALA E CA 1
ATOM 4487 C C . ALA E 1 71 ? 15.522 -35.817 -13.707 1.00 47.70 71 ALA E C 1
ATOM 4488 O O . ALA E 1 71 ? 16.619 -36.050 -14.151 1.00 52.71 71 ALA E O 1
ATOM 4490 N N . GLU E 1 72 ? 15.316 -35.085 -12.609 1.00 43.58 72 GLU E N 1
ATOM 4491 C CA . GLU E 1 72 ? 16.401 -34.455 -11.895 1.00 48.43 72 GLU E CA 1
ATOM 4492 C C . GLU E 1 72 ? 17.305 -35.513 -11.227 1.00 41.25 72 GLU E C 1
ATOM 4493 O O . GLU E 1 72 ? 18.532 -35.331 -11.109 1.00 37.57 72 GLU E O 1
ATOM 4499 N N . ALA E 1 73 ? 16.699 -36.629 -10.815 1.00 40.21 73 ALA E N 1
ATOM 4500 C CA . ALA E 1 73 ? 17.455 -37.701 -10.195 1.00 40.17 73 ALA E CA 1
ATOM 4501 C C . ALA E 1 73 ? 18.345 -38.382 -11.246 1.00 38.14 73 ALA E C 1
ATOM 4502 O O . ALA E 1 73 ? 19.536 -38.634 -10.996 1.00 32.97 73 ALA E O 1
ATOM 4504 N N . TRP E 1 74 ? 17.770 -38.651 -12.424 1.00 32.96 74 TRP E N 1
ATOM 4505 C CA . TRP E 1 74 ? 18.528 -39.205 -13.540 1.00 35.99 74 TRP E CA 1
ATOM 4506 C C . TRP E 1 74 ? 19.726 -38.329 -13.887 1.00 37.66 74 TRP E C 1
ATOM 4507 O O . TRP E 1 74 ? 20.832 -38.825 -14.122 1.00 42.84 74 TRP E O 1
ATOM 4518 N N . TYR E 1 75 ? 19.489 -37.015 -13.878 1.00 43.06 75 TYR E N 1
ATOM 4519 C CA . TYR E 1 75 ? 20.504 -36.001 -14.134 1.00 47.90 75 TYR E CA 1
ATOM 4520 C C . TYR E 1 75 ? 21.645 -36.024 -13.107 1.00 43.07 75 TYR E C 1
ATOM 4521 O O . TYR E 1 75 ? 22.804 -35.994 -13.503 1.00 43.72 75 TYR E O 1
ATOM 4530 N N . ASN E 1 76 ? 21.313 -36.092 -11.813 1.00 44.91 76 ASN E N 1
ATOM 4531 C CA . ASN E 1 76 ? 22.347 -36.131 -10.765 1.00 45.94 76 ASN E CA 1
ATOM 4532 C C . ASN E 1 76 ? 23.112 -37.452 -10.724 1.00 47.99 76 ASN E C 1
ATOM 4533 O O . ASN E 1 76 ? 24.301 -37.478 -10.379 1.00 41.49 76 ASN E O 1
ATOM 4538 N N . LEU E 1 77 ? 22.411 -38.533 -11.095 1.00 41.00 77 LEU E N 1
ATOM 4539 C CA . LEU E 1 77 ? 23.038 -39.801 -11.263 1.00 40.17 77 LEU E CA 1
ATOM 4540 C C . LEU E 1 77 ? 24.114 -39.686 -12.354 1.00 41.91 77 LEU E C 1
ATOM 4541 O O . LEU E 1 77 ? 25.251 -40.132 -12.176 1.00 41.16 77 LEU E O 1
ATOM 4546 N N . GLY E 1 78 ? 23.744 -39.052 -13.474 1.00 42.27 78 GLY E N 1
ATOM 4547 C CA . GLY E 1 78 ? 24.661 -38.747 -14.566 1.00 42.22 78 GLY E CA 1
ATOM 4548 C C . GLY E 1 78 ? 25.893 -37.988 -14.086 1.00 42.16 78 GLY E C 1
ATOM 4549 O O . GLY E 1 78 ? 27.016 -38.357 -14.436 1.00 42.93 78 GLY E O 1
ATOM 4550 N N . ASN E 1 79 ? 25.679 -36.927 -13.297 1.00 38.59 79 ASN E N 1
ATOM 4551 C CA . ASN E 1 79 ? 26.762 -36.094 -12.817 1.00 40.17 79 ASN E CA 1
ATOM 4552 C C . ASN E 1 79 ? 27.729 -36.908 -11.953 1.00 38.85 79 ASN E C 1
ATOM 4553 O O . ASN E 1 79 ? 28.945 -36.760 -12.059 1.00 42.34 79 ASN E O 1
ATOM 4558 N N . ALA E 1 80 ? 27.183 -37.768 -11.100 1.00 41.72 80 ALA E N 1
ATOM 4559 C CA . ALA E 1 80 ? 27.992 -38.583 -10.190 1.00 42.95 80 ALA E CA 1
ATOM 4560 C C . ALA E 1 80 ? 28.872 -39.558 -10.959 1.00 41.33 80 ALA E C 1
ATOM 4561 O O . ALA E 1 80 ? 30.047 -39.751 -10.620 1.00 45.71 80 ALA E O 1
ATOM 4563 N N . TYR E 1 81 ? 28.327 -40.138 -12.027 1.00 38.58 81 TYR E N 1
ATOM 4564 C CA . TYR E 1 81 ? 29.128 -40.982 -12.899 1.00 42.66 81 TYR E CA 1
ATOM 4565 C C . TYR E 1 81 ? 30.173 -40.183 -13.640 1.00 45.19 81 TYR E C 1
ATOM 4566 O O . TYR E 1 81 ? 31.310 -40.629 -13.804 1.00 50.92 81 TYR E O 1
ATOM 4575 N N . TYR E 1 82 ? 29.787 -38.986 -14.090 1.00 48.45 82 TYR E N 1
ATOM 4576 C CA . TYR E 1 82 ? 30.684 -38.102 -14.818 1.00 47.15 82 TYR E CA 1
ATOM 4577 C C . TYR E 1 82 ? 31.890 -37.730 -13.968 1.00 46.37 82 TYR E C 1
ATOM 4578 O O . TYR E 1 82 ? 33.024 -37.798 -14.461 1.00 47.61 82 TYR E O 1
ATOM 4587 N N . LYS E 1 83 ? 31.641 -37.370 -12.700 1.00 43.12 83 LYS E N 1
ATOM 4588 C CA . LYS E 1 83 ? 32.708 -37.017 -11.755 1.00 48.72 83 LYS E CA 1
ATOM 4589 C C . LYS E 1 83 ? 33.695 -38.130 -11.468 1.00 49.83 83 LYS E C 1
ATOM 4590 O O . LYS E 1 83 ? 34.784 -37.864 -10.972 1.00 46.31 83 LYS E O 1
ATOM 4596 N N . GLN E 1 84 ? 33.312 -39.380 -11.757 1.00 52.75 84 GLN E N 1
ATOM 4597 C CA . GLN E 1 84 ? 34.221 -40.521 -11.632 1.00 53.79 84 GLN E CA 1
ATOM 4598 C C . GLN E 1 84 ? 34.768 -40.990 -12.956 1.00 52.72 84 GLN E C 1
ATOM 4599 O O . GLN E 1 84 ? 35.381 -42.037 -13.027 1.00 58.11 84 GLN E O 1
ATOM 4605 N N . GLY E 1 85 ? 34.517 -40.232 -14.022 1.00 52.32 85 GLY E N 1
ATOM 4606 C CA . GLY E 1 85 ? 34.969 -40.597 -15.358 1.00 54.09 85 GLY E CA 1
ATOM 4607 C C . GLY E 1 85 ? 34.307 -41.840 -15.951 1.00 50.17 85 GLY E C 1
ATOM 4608 O O . GLY E 1 85 ? 34.874 -42.461 -16.824 1.00 52.63 85 GLY E O 1
ATOM 4609 N N . ASP E 1 86 ? 33.102 -42.188 -15.485 1.00 48.52 86 ASP E N 1
ATOM 4610 C CA . ASP E 1 86 ? 32.291 -43.251 -16.072 1.00 51.96 86 ASP E CA 1
ATOM 4611 C C . ASP E 1 86 ? 31.363 -42.625 -17.114 1.00 51.93 86 ASP E C 1
ATOM 4612 O O . ASP E 1 86 ? 30.152 -42.503 -16.917 1.00 56.21 86 ASP E O 1
ATOM 4617 N N . TYR E 1 87 ? 31.953 -42.229 -18.238 1.00 54.67 87 TYR E N 1
ATOM 4618 C CA . TYR E 1 87 ? 31.297 -41.415 -19.253 1.00 56.93 87 TYR E CA 1
ATOM 4619 C C . TYR E 1 87 ? 30.179 -42.139 -19.974 1.00 55.89 87 TYR E C 1
ATOM 4620 O O . TYR E 1 87 ? 29.163 -41.522 -20.293 1.00 55.44 87 TYR E O 1
ATOM 4629 N N . ASP E 1 88 ? 30.358 -43.446 -20.205 1.00 59.68 88 ASP E N 1
ATOM 4630 C CA . ASP E 1 88 ? 29.327 -44.305 -20.765 1.00 62.10 88 ASP E CA 1
ATOM 4631 C C . ASP E 1 88 ? 28.059 -44.200 -19.941 1.00 66.31 88 ASP E C 1
ATOM 4632 O O . ASP E 1 88 ? 26.990 -43.884 -20.463 1.00 63.46 88 ASP E O 1
ATOM 4637 N N . GLU E 1 89 ? 28.183 -44.475 -18.638 1.00 65.35 89 GLU E N 1
ATOM 4638 C CA . GLU E 1 89 ? 27.048 -44.477 -17.725 1.00 61.20 89 GLU E CA 1
ATOM 4639 C C . GLU E 1 89 ? 26.442 -43.063 -17.622 1.00 53.70 89 GLU E C 1
ATOM 4640 O O . GLU E 1 89 ? 25.220 -42.904 -17.581 1.00 52.62 89 GLU E O 1
ATOM 4646 N N . ALA E 1 90 ? 27.297 -42.036 -17.592 1.00 45.90 90 ALA E N 1
ATOM 4647 C CA . ALA E 1 90 ? 26.824 -40.667 -17.522 1.00 50.40 90 ALA E CA 1
ATOM 4648 C C . ALA E 1 90 ? 25.948 -40.352 -18.754 1.00 50.68 90 ALA E C 1
ATOM 4649 O O . ALA E 1 90 ? 24.881 -39.733 -18.605 1.00 50.81 90 ALA E O 1
ATOM 4651 N N . ILE E 1 91 ? 26.387 -40.800 -19.941 1.00 49.71 91 ILE E N 1
ATOM 4652 C CA . ILE E 1 91 ? 25.641 -40.579 -21.176 1.00 50.83 91 ILE E CA 1
ATOM 4653 C C . ILE E 1 91 ? 24.252 -41.272 -21.136 1.00 53.76 91 ILE E C 1
ATOM 4654 O O . ILE E 1 91 ? 23.245 -40.667 -21.504 1.00 49.42 91 ILE E O 1
ATOM 4659 N N . GLU E 1 92 ? 24.209 -42.522 -20.659 1.00 56.50 92 GLU E N 1
ATOM 4660 C CA . GLU E 1 92 ? 22.956 -43.244 -20.511 1.00 55.12 92 GLU E CA 1
ATOM 4661 C C . GLU E 1 92 ? 21.938 -42.464 -19.656 1.00 51.24 92 GLU E C 1
ATOM 4662 O O . GLU E 1 92 ? 20.764 -42.349 -20.001 1.00 62.09 92 GLU E O 1
ATOM 4668 N N . TYR E 1 93 ? 22.410 -41.909 -18.544 1.00 49.11 93 TYR E N 1
ATOM 4669 C CA . TYR E 1 93 ? 21.513 -41.307 -17.565 1.00 48.00 93 TYR E CA 1
ATOM 4670 C C . TYR E 1 93 ? 21.120 -39.877 -17.911 1.00 47.08 93 TYR E C 1
ATOM 4671 O O . TYR E 1 93 ? 19.997 -39.475 -17.675 1.00 42.40 93 TYR E O 1
ATOM 4680 N N . TYR E 1 94 ? 22.047 -39.124 -18.506 1.00 50.39 94 TYR E N 1
ATOM 4681 C CA . TYR E 1 94 ? 21.717 -37.827 -19.067 1.00 50.97 94 TYR E CA 1
ATOM 4682 C C . TYR E 1 94 ? 20.638 -37.985 -20.150 1.00 57.61 94 TYR E C 1
ATOM 4683 O O . TYR E 1 94 ? 19.686 -37.190 -20.223 1.00 56.24 94 TYR E O 1
ATOM 4692 N N . GLN E 1 95 ? 20.782 -39.020 -20.984 1.00 53.52 95 GLN E N 1
ATOM 4693 C CA . GLN E 1 95 ? 19.805 -39.289 -22.028 1.00 55.44 95 GLN E CA 1
ATOM 4694 C C . GLN E 1 95 ? 18.439 -39.614 -21.449 1.00 60.71 95 GLN E C 1
ATOM 4695 O O . GLN E 1 95 ? 17.423 -39.150 -21.957 1.00 63.62 95 GLN E O 1
ATOM 4701 N N . LYS E 1 96 ? 18.421 -40.401 -20.369 1.00 57.89 96 LYS E N 1
ATOM 4702 C CA . LYS E 1 96 ? 17.187 -40.763 -19.707 1.00 51.44 96 LYS E CA 1
ATOM 4703 C C . LYS E 1 96 ? 16.544 -39.498 -19.100 1.00 54.25 96 LYS E C 1
ATOM 4704 O O . LYS E 1 96 ? 15.323 -39.273 -19.234 1.00 57.19 96 LYS E O 1
ATOM 4710 N N . ALA E 1 97 ? 17.386 -38.657 -18.491 1.00 51.32 97 ALA E N 1
ATOM 4711 C CA . ALA E 1 97 ? 16.956 -37.386 -17.927 1.00 53.27 97 ALA E CA 1
ATOM 4712 C C . ALA E 1 97 ? 16.222 -36.526 -18.998 1.00 57.70 97 ALA E C 1
ATOM 4713 O O . ALA E 1 97 ? 15.157 -35.938 -18.734 1.00 49.54 97 ALA E O 1
ATOM 4715 N N . LEU E 1 98 ? 16.807 -36.477 -20.201 1.00 60.39 98 LEU E N 1
ATOM 4716 C CA . LEU E 1 98 ? 16.267 -35.681 -21.309 1.00 64.62 98 LEU E CA 1
ATOM 4717 C C . LEU E 1 98 ? 15.013 -36.279 -21.957 1.00 63.59 98 LEU E C 1
ATOM 4718 O O . LEU E 1 98 ? 14.139 -35.544 -22.386 1.00 74.42 98 LEU E O 1
ATOM 4723 N N . GLU E 1 99 ? 14.942 -37.614 -22.027 1.00 65.26 99 GLU E N 1
ATOM 4724 C CA . GLU E 1 99 ? 13.741 -38.337 -22.482 1.00 64.47 99 GLU E CA 1
ATOM 4725 C C . GLU E 1 99 ? 12.557 -37.914 -21.624 1.00 61.57 99 GLU E C 1
ATOM 4726 O O . GLU E 1 99 ? 11.475 -37.779 -22.137 1.00 67.01 99 GLU E O 1
ATOM 4732 N N . LEU E 1 100 ? 12.781 -37.725 -20.320 1.00 56.31 100 LEU E N 1
ATOM 4733 C CA . LEU E 1 100 ? 11.758 -37.265 -19.384 1.00 62.19 100 LEU E CA 1
ATOM 4734 C C . LEU E 1 100 ? 11.584 -35.739 -19.337 1.00 67.06 100 LEU E C 1
ATOM 4735 O O . LEU E 1 100 ? 10.487 -35.256 -19.091 1.00 87.91 100 LEU E O 1
ATOM 4740 N N . ASP E 1 101 ? 12.679 -34.995 -19.504 1.00 77.04 101 ASP E N 1
ATOM 4741 C CA . ASP E 1 101 ? 12.641 -33.537 -19.442 1.00 79.46 101 ASP E CA 1
ATOM 4742 C C . ASP E 1 101 ? 13.514 -32.903 -20.523 1.00 71.21 101 ASP E C 1
ATOM 4743 O O . ASP E 1 101 ? 14.630 -32.469 -20.256 1.00 68.26 101 ASP E O 1
ATOM 4748 N N . PRO E 1 102 ? 13.014 -32.801 -21.770 1.00 69.88 102 PRO E N 1
ATOM 4749 C CA . PRO E 1 102 ? 13.785 -32.204 -22.868 1.00 72.33 102 PRO E CA 1
ATOM 4750 C C . PRO E 1 102 ? 14.324 -30.783 -22.626 1.00 68.73 102 PRO E C 1
ATOM 4751 O O . PRO E 1 102 ? 15.231 -30.381 -23.308 1.00 64.59 102 PRO E O 1
ATOM 4755 N N . ASN E 1 103 ? 13.738 -30.036 -21.684 1.00 72.88 103 ASN E N 1
ATOM 4756 C CA . ASN E 1 103 ? 14.173 -28.680 -21.360 1.00 79.45 103 ASN E CA 1
ATOM 4757 C C . ASN E 1 103 ? 15.283 -28.548 -20.331 1.00 89.48 103 ASN E C 1
ATOM 4758 O O . ASN E 1 103 ? 15.591 -27.423 -19.931 1.00 100.16 103 ASN E O 1
ATOM 4763 N N . ASN E 1 104 ? 15.841 -29.659 -19.841 1.00 76.58 104 ASN E N 1
ATOM 4764 C CA . ASN E 1 104 ? 16.802 -29.561 -18.719 1.00 75.09 104 ASN E CA 1
ATOM 4765 C C . ASN E 1 104 ? 18.047 -28.638 -18.924 1.00 87.10 104 ASN E C 1
ATOM 4766 O O . ASN E 1 104 ? 18.458 -27.953 -17.978 1.00 122.88 104 ASN E O 1
ATOM 4771 N N . ALA E 1 105 ? 18.535 -28.498 -20.152 1.00 89.74 105 ALA E N 1
ATOM 4772 C CA . ALA E 1 105 ? 19.580 -27.516 -20.456 1.00 86.34 105 ALA E CA 1
ATOM 4773 C C . ALA E 1 105 ? 20.866 -27.941 -19.817 1.00 80.96 105 ALA E C 1
ATOM 4774 O O . ALA E 1 105 ? 21.826 -28.139 -20.534 1.00 81.47 105 ALA E O 1
ATOM 4776 N N . GLU E 1 106 ? 20.890 -28.103 -18.486 1.00 78.25 106 GLU E N 1
ATOM 4777 C CA . GLU E 1 106 ? 22.069 -28.552 -17.767 1.00 83.96 106 GLU E CA 1
ATOM 4778 C C . GLU E 1 106 ? 22.477 -29.983 -18.184 1.00 86.80 106 GLU E C 1
ATOM 4779 O O . GLU E 1 106 ? 23.673 -30.296 -18.401 1.00 91.34 106 GLU E O 1
ATOM 4785 N N . ALA E 1 107 ? 21.472 -30.860 -18.270 1.00 90.00 107 ALA E N 1
ATOM 4786 C CA . ALA E 1 107 ? 21.707 -32.247 -18.659 1.00 85.48 107 ALA E CA 1
ATOM 4787 C C . ALA E 1 107 ? 22.097 -32.305 -20.123 1.00 80.04 107 ALA E C 1
ATOM 4788 O O . ALA E 1 107 ? 22.882 -33.146 -20.508 1.00 71.54 107 ALA E O 1
ATOM 4790 N N . LYS E 1 108 ? 21.543 -31.404 -20.932 1.00 66.84 108 LYS E N 1
ATOM 4791 C CA . LYS E 1 108 ? 21.915 -31.262 -22.339 1.00 76.69 108 LYS E CA 1
ATOM 4792 C C . LYS E 1 108 ? 23.364 -30.841 -22.521 1.00 75.36 108 LYS E C 1
ATOM 4793 O O . LYS E 1 108 ? 24.080 -31.447 -23.302 1.00 68.31 108 LYS E O 1
ATOM 4799 N N . GLN E 1 109 ? 23.801 -29.818 -21.780 1.00 75.95 109 GLN E N 1
ATOM 4800 C CA . GLN E 1 109 ? 25.210 -29.406 -21.803 1.00 77.10 109 GLN E CA 1
ATOM 4801 C C . GLN E 1 109 ? 26.146 -30.567 -21.394 1.00 74.95 109 GLN E C 1
ATOM 4802 O O . GLN E 1 109 ? 27.150 -30.877 -22.117 1.00 76.64 109 GLN E O 1
ATOM 4808 N N . ASN E 1 110 ? 25.815 -31.216 -20.265 1.00 62.88 110 ASN E N 1
ATOM 4809 C CA . ASN E 1 110 ? 26.642 -32.280 -19.732 1.00 60.69 110 ASN E CA 1
ATOM 4810 C C . ASN E 1 110 ? 26.675 -33.529 -20.620 1.00 59.81 110 ASN E C 1
ATOM 4811 O O . ASN E 1 110 ? 27.706 -34.179 -20.757 1.00 62.28 110 ASN E O 1
ATOM 4816 N N . LEU E 1 111 ? 25.522 -33.855 -21.212 1.00 59.07 111 LEU E N 1
ATOM 4817 C CA . LEU E 1 111 ? 25.401 -34.923 -22.208 1.00 60.40 111 LEU E CA 1
ATOM 4818 C C . LEU E 1 111 ? 26.424 -34.711 -23.307 1.00 66.84 111 LEU E C 1
ATOM 4819 O O . LEU E 1 111 ? 27.160 -35.650 -23.623 1.00 64.03 111 LEU E O 1
ATOM 4824 N N . GLY E 1 112 ? 26.479 -33.489 -23.863 1.00 67.48 112 GLY E N 1
ATOM 4825 C CA . GLY E 1 112 ? 27.425 -33.109 -24.888 1.00 70.70 112 GLY E CA 1
ATOM 4826 C C . GLY E 1 112 ? 28.884 -33.324 -24.486 1.00 75.66 112 GLY E C 1
ATOM 4827 O O . GLY E 1 112 ? 29.699 -33.918 -25.281 1.00 77.94 112 GLY E O 1
ATOM 4828 N N . ASN E 1 113 ? 29.214 -32.864 -23.265 1.00 72.84 113 ASN E N 1
ATOM 4829 C CA . ASN E 1 113 ? 30.537 -33.058 -22.717 1.00 71.53 113 ASN E CA 1
ATOM 4830 C C . ASN E 1 113 ? 30.890 -34.568 -22.652 1.00 66.56 113 ASN E C 1
ATOM 4831 O O . ASN E 1 113 ? 31.928 -35.028 -23.175 1.00 67.95 113 ASN E O 1
ATOM 4836 N N . ALA E 1 114 ? 29.993 -35.325 -22.011 1.00 62.76 114 ALA E N 1
ATOM 4837 C CA . ALA E 1 114 ? 30.158 -36.758 -21.794 1.00 61.20 114 ALA E CA 1
ATOM 4838 C C . ALA E 1 114 ? 30.304 -37.536 -23.093 1.00 64.57 114 ALA E C 1
ATOM 4839 O O . ALA E 1 114 ? 31.122 -38.441 -23.184 1.00 69.02 114 ALA E O 1
ATOM 4841 N N . LYS E 1 115 ? 29.494 -37.197 -24.106 1.00 68.04 115 LYS E N 1
ATOM 4842 C CA . LYS E 1 115 ? 29.527 -37.882 -25.402 1.00 64.36 115 LYS E CA 1
ATOM 4843 C C . LYS E 1 115 ? 30.845 -37.674 -26.070 1.00 64.14 115 LYS E C 1
ATOM 4844 O O . LYS E 1 115 ? 31.348 -38.591 -26.724 1.00 68.15 115 LYS E O 1
ATOM 4850 N N . GLN E 1 116 ? 31.438 -36.488 -25.878 1.00 62.83 116 GLN E N 1
ATOM 4851 C CA . GLN E 1 116 ? 32.745 -36.166 -26.440 1.00 65.18 116 GLN E CA 1
ATOM 4852 C C . GLN E 1 116 ? 33.884 -36.942 -25.747 1.00 64.24 116 GLN E C 1
ATOM 4853 O O . GLN E 1 116 ? 34.831 -37.368 -26.380 1.00 64.13 116 GLN E O 1
ATOM 4859 N N . LYS E 1 117 ? 33.787 -37.095 -24.424 1.00 64.34 117 LYS E N 1
ATOM 4860 C CA . LYS E 1 117 ? 34.689 -37.942 -23.624 1.00 65.28 117 LYS E CA 1
ATOM 4861 C C . LYS E 1 117 ? 34.445 -39.476 -23.795 1.00 72.18 117 LYS E C 1
ATOM 4862 O O . LYS E 1 117 ? 33.331 -39.874 -24.081 1.00 66.24 117 LYS E O 1
ATOM 4868 N N . GLN E 1 118 ? 35.488 -40.295 -23.551 1.00 93.68 118 GLN E N 1
ATOM 4869 C CA . GLN E 1 118 ? 35.442 -41.794 -23.517 1.00 95.65 118 GLN E CA 1
ATOM 4870 C C . GLN E 1 118 ? 36.492 -42.432 -22.558 1.00 88.13 118 GLN E C 1
ATOM 4871 O O . GLN E 1 118 ? 37.681 -42.569 -22.871 1.00 76.25 118 GLN E O 1
ATOM 4877 N N . GLU F 1 1 ? 5.781 -31.721 22.903 1.00 86.69 1 GLU F N 1
ATOM 4878 C CA . GLU F 1 1 ? 7.214 -32.183 22.825 1.00 88.50 1 GLU F CA 1
ATOM 4879 C C . GLU F 1 1 ? 7.707 -32.229 21.369 1.00 84.49 1 GLU F C 1
ATOM 4880 O O . GLU F 1 1 ? 8.614 -31.453 20.997 1.00 69.45 1 GLU F O 1
ATOM 4886 N N . GLU F 1 2 ? 7.036 -33.025 20.517 1.00 75.22 2 GLU F N 1
ATOM 4887 C CA . GLU F 1 2 ? 7.231 -32.913 19.070 1.00 69.16 2 GLU F CA 1
ATOM 4888 C C . GLU F 1 2 ? 6.845 -31.498 18.578 1.00 69.36 2 GLU F C 1
ATOM 4889 O O . GLU F 1 2 ? 7.490 -30.948 17.684 1.00 51.89 2 GLU F O 1
ATOM 4895 N N . ALA F 1 3 ? 5.798 -30.909 19.170 1.00 57.98 3 ALA F N 1
ATOM 4896 C CA . ALA F 1 3 ? 5.363 -29.570 18.851 1.00 46.59 3 ALA F CA 1
ATOM 4897 C C . ALA F 1 3 ? 6.464 -28.576 19.123 1.00 44.03 3 ALA F C 1
ATOM 4898 O O . ALA F 1 3 ? 6.720 -27.693 18.295 1.00 43.48 3 ALA F O 1
ATOM 4900 N N . GLU F 1 4 ? 7.126 -28.734 20.279 1.00 43.62 4 GLU F N 1
ATOM 4901 C CA . GLU F 1 4 ? 8.221 -27.867 20.679 1.00 50.86 4 GLU F CA 1
ATOM 4902 C C . GLU F 1 4 ? 9.427 -28.013 19.741 1.00 44.16 4 GLU F C 1
ATOM 4903 O O . GLU F 1 4 ? 10.033 -27.013 19.342 1.00 49.40 4 GLU F O 1
ATOM 4909 N N . LEU F 1 5 ? 9.744 -29.259 19.365 1.00 43.86 5 LEU F N 1
ATOM 4910 C CA . LEU F 1 5 ? 10.801 -29.521 18.408 1.00 44.03 5 LEU F CA 1
ATOM 4911 C C . LEU F 1 5 ? 10.518 -28.843 17.055 1.00 37.93 5 LEU F C 1
ATOM 4912 O O . LEU F 1 5 ? 11.385 -28.170 16.495 1.00 32.27 5 LEU F O 1
ATOM 4917 N N . ALA F 1 6 ? 9.293 -29.028 16.549 1.00 35.54 6 ALA F N 1
ATOM 4918 C CA . ALA F 1 6 ? 8.856 -28.423 15.307 1.00 33.72 6 ALA F CA 1
ATOM 4919 C C . ALA F 1 6 ? 8.981 -26.918 15.384 1.00 36.38 6 ALA F C 1
ATOM 4920 O O . ALA F 1 6 ? 9.445 -26.272 14.439 1.00 35.47 6 ALA F O 1
ATOM 4922 N N . TYR F 1 7 ? 8.617 -26.351 16.536 1.00 39.21 7 TYR F N 1
ATOM 4923 C CA . TYR F 1 7 ? 8.676 -24.902 16.736 1.00 35.22 7 TYR F CA 1
ATOM 4924 C C . TYR F 1 7 ? 10.110 -24.408 16.713 1.00 31.41 7 TYR F C 1
ATOM 4925 O O . TYR F 1 7 ? 10.406 -23.379 16.077 1.00 27.06 7 TYR F O 1
ATOM 4934 N N . LEU F 1 8 ? 10.993 -25.124 17.419 1.00 28.97 8 LEU F N 1
ATOM 4935 C CA . LEU F 1 8 ? 12.375 -24.740 17.464 1.00 31.56 8 LEU F CA 1
ATOM 4936 C C . LEU F 1 8 ? 13.005 -24.787 16.085 1.00 32.95 8 LEU F C 1
ATOM 4937 O O . LEU F 1 8 ? 13.838 -23.940 15.752 1.00 31.00 8 LEU F O 1
ATOM 4942 N N . LEU F 1 9 ? 12.593 -25.777 15.282 1.00 37.27 9 LEU F N 1
ATOM 4943 C CA . LEU F 1 9 ? 13.142 -25.972 13.943 1.00 34.74 9 LEU F CA 1
ATOM 4944 C C . LEU F 1 9 ? 12.731 -24.826 13.080 1.00 29.34 9 LEU F C 1
ATOM 4945 O O . LEU F 1 9 ? 13.539 -24.308 12.321 1.00 28.43 9 LEU F O 1
ATOM 4950 N N . GLY F 1 10 ? 11.465 -24.403 13.233 1.00 32.35 10 GLY F N 1
ATOM 4951 C CA . GLY F 1 10 ? 10.892 -23.274 12.498 1.00 30.76 10 GLY F CA 1
ATOM 4952 C C . GLY F 1 10 ? 11.590 -21.971 12.838 1.00 31.79 10 GLY F C 1
ATOM 4953 O O . GLY F 1 10 ? 11.899 -21.192 11.939 1.00 35.76 10 GLY F O 1
ATOM 4954 N N . GLU F 1 11 ? 11.812 -21.723 14.131 1.00 34.35 11 GLU F N 1
ATOM 4955 C CA . GLU F 1 11 ? 12.577 -20.553 14.577 1.00 33.50 11 GLU F CA 1
ATOM 4956 C C . GLU F 1 11 ? 13.965 -20.543 13.992 1.00 31.60 11 GLU F C 1
ATOM 4957 O O . GLU F 1 11 ? 14.401 -19.528 13.462 1.00 37.37 11 GLU F O 1
ATOM 4963 N N . LEU F 1 12 ? 14.681 -21.664 14.135 1.00 31.25 12 LEU F N 1
ATOM 4964 C CA . LEU F 1 12 ? 16.036 -21.762 13.623 1.00 31.86 12 LEU F CA 1
ATOM 4965 C C . LEU F 1 12 ? 16.056 -21.457 12.103 1.00 35.83 12 LEU F C 1
ATOM 4966 O O . LEU F 1 12 ? 16.835 -20.615 11.646 1.00 34.21 12 LEU F O 1
ATOM 4971 N N . ALA F 1 13 ? 15.162 -22.123 11.356 1.00 30.15 13 ALA F N 1
ATOM 4972 C CA . ALA F 1 13 ? 15.088 -21.955 9.919 1.00 30.44 13 ALA F CA 1
ATOM 4973 C C . ALA F 1 13 ? 14.772 -20.482 9.553 1.00 29.17 13 ALA F C 1
ATOM 4974 O O . ALA F 1 13 ? 15.393 -19.921 8.638 1.00 30.72 13 ALA F O 1
ATOM 4976 N N . TYR F 1 14 ? 13.819 -19.884 10.282 1.00 24.50 14 TYR F N 1
ATOM 4977 C CA . TYR F 1 14 ? 13.435 -18.501 10.108 1.00 28.73 14 TYR F CA 1
ATOM 4978 C C . TYR F 1 14 ? 14.596 -17.525 10.288 1.00 30.24 14 TYR F C 1
ATOM 4979 O O . TYR F 1 14 ? 14.901 -16.738 9.388 1.00 38.70 14 TYR F O 1
ATOM 4988 N N . LYS F 1 15 ? 15.266 -17.641 11.431 1.00 33.96 15 LYS F N 1
ATOM 4989 C CA . LYS F 1 15 ? 16.460 -16.865 11.738 1.00 32.33 15 LYS F CA 1
ATOM 4990 C C . LYS F 1 15 ? 17.562 -16.960 10.704 1.00 31.62 15 LYS F C 1
ATOM 4991 O O . LYS F 1 15 ? 18.343 -16.056 10.574 1.00 38.15 15 LYS F O 1
ATOM 4997 N N . LEU F 1 16 ? 17.631 -18.068 9.975 1.00 39.36 16 LEU F N 1
ATOM 4998 C CA . LEU F 1 16 ? 18.665 -18.257 8.958 1.00 42.33 16 LEU F CA 1
ATOM 4999 C C . LEU F 1 16 ? 18.171 -17.969 7.539 1.00 43.31 16 LEU F C 1
ATOM 5000 O O . LEU F 1 16 ? 18.899 -18.179 6.593 1.00 42.17 16 LEU F O 1
ATOM 5005 N N . GLY F 1 17 ? 16.930 -17.493 7.407 1.00 37.59 17 GLY F N 1
ATOM 5006 C CA . GLY F 1 17 ? 16.397 -17.108 6.124 1.00 33.57 17 GLY F CA 1
ATOM 5007 C C . GLY F 1 17 ? 15.903 -18.239 5.251 1.00 38.21 17 GLY F C 1
ATOM 5008 O O . GLY F 1 17 ? 15.754 -18.059 4.049 1.00 47.09 17 GLY F O 1
ATOM 5009 N N . GLU F 1 18 ? 15.644 -19.402 5.861 1.00 38.31 18 GLU F N 1
ATOM 5010 C CA . GLU F 1 18 ? 15.155 -20.582 5.172 1.00 32.01 18 GLU F CA 1
ATOM 5011 C C . GLU F 1 18 ? 13.646 -20.711 5.380 1.00 32.73 18 GLU F C 1
ATOM 5012 O O . GLU F 1 18 ? 13.150 -21.564 6.146 1.00 31.94 18 GLU F O 1
ATOM 5018 N N . TYR F 1 19 ? 12.914 -19.828 4.692 1.00 31.81 19 TYR F N 1
ATOM 5019 C CA . TYR F 1 19 ? 11.519 -19.547 5.009 1.00 34.77 19 TYR F CA 1
ATOM 5020 C C . TYR F 1 19 ? 10.565 -20.678 4.661 1.00 32.10 19 TYR F C 1
ATOM 5021 O O . TYR F 1 19 ? 9.604 -20.919 5.385 1.00 35.95 19 TYR F O 1
ATOM 5030 N N . ARG F 1 20 ? 10.854 -21.394 3.578 1.00 37.17 20 ARG F N 1
ATOM 5031 C CA . ARG F 1 20 ? 10.059 -22.562 3.168 1.00 39.13 20 ARG F CA 1
ATOM 5032 C C . ARG F 1 20 ? 10.124 -23.645 4.250 1.00 35.99 20 ARG F C 1
ATOM 5033 O O . ARG F 1 20 ? 9.102 -24.222 4.620 1.00 37.20 20 ARG F O 1
ATOM 5041 N N . ILE F 1 21 ? 11.331 -23.903 4.770 1.00 35.74 21 ILE F N 1
ATOM 5042 C CA . ILE F 1 21 ? 11.521 -24.845 5.859 1.00 34.80 21 ILE F CA 1
ATOM 5043 C C . ILE F 1 21 ? 10.806 -24.364 7.113 1.00 29.73 21 ILE F C 1
ATOM 5044 O O . ILE F 1 21 ? 10.121 -25.137 7.759 1.00 32.59 21 ILE F O 1
ATOM 5049 N N . ALA F 1 22 ? 10.936 -23.072 7.422 1.00 32.87 22 ALA F N 1
ATOM 5050 C CA . ALA F 1 22 ? 10.246 -22.484 8.588 1.00 30.08 22 ALA F CA 1
ATOM 5051 C C . ALA F 1 22 ? 8.728 -22.722 8.490 1.00 31.09 22 ALA F C 1
ATOM 5052 O O . ALA F 1 22 ? 8.116 -23.153 9.451 1.00 31.46 22 ALA F O 1
ATOM 5054 N N . ILE F 1 23 ? 8.153 -22.477 7.308 1.00 35.13 23 ILE F N 1
ATOM 5055 C CA . ILE F 1 23 ? 6.737 -22.625 7.087 1.00 33.53 23 ILE F CA 1
ATOM 5056 C C . ILE F 1 23 ? 6.304 -24.058 7.366 1.00 33.39 23 ILE F C 1
ATOM 5057 O O . ILE F 1 23 ? 5.314 -24.296 8.097 1.00 37.53 23 ILE F O 1
ATOM 5062 N N . ARG F 1 24 ? 7.039 -25.018 6.780 1.00 34.63 24 ARG F N 1
ATOM 5063 C CA . ARG F 1 24 ? 6.664 -26.412 6.904 1.00 33.39 24 ARG F CA 1
ATOM 5064 C C . ARG F 1 24 ? 6.747 -26.842 8.380 1.00 32.89 24 ARG F C 1
ATOM 5065 O O . ARG F 1 24 ? 5.852 -27.527 8.870 1.00 36.34 24 ARG F O 1
ATOM 5073 N N . ALA F 1 25 ? 7.804 -26.409 9.080 1.00 31.83 25 ALA F N 1
ATOM 5074 C CA . ALA F 1 25 ? 8.000 -26.736 10.479 1.00 39.18 25 ALA F CA 1
ATOM 5075 C C . ALA F 1 25 ? 6.930 -26.121 11.407 1.00 35.19 25 ALA F C 1
ATOM 5076 O O . ALA F 1 25 ? 6.435 -26.798 12.296 1.00 34.29 25 ALA F O 1
ATOM 5078 N N . TYR F 1 26 ? 6.604 -24.840 11.203 1.00 29.44 26 TYR F N 1
ATOM 5079 C CA . TYR F 1 26 ? 5.583 -24.178 11.989 1.00 30.93 26 TYR F CA 1
ATOM 5080 C C . TYR F 1 26 ? 4.199 -24.785 11.776 1.00 31.74 26 TYR F C 1
ATOM 5081 O O . TYR F 1 26 ? 3.408 -24.887 12.738 1.00 35.26 26 TYR F O 1
ATOM 5090 N N . ARG F 1 27 ? 3.913 -25.233 10.544 1.00 37.43 27 ARG F N 1
ATOM 5091 C CA . ARG F 1 27 ? 2.669 -25.961 10.285 1.00 38.22 27 ARG F CA 1
ATOM 5092 C C . ARG F 1 27 ? 2.539 -27.243 11.123 1.00 37.11 27 ARG F C 1
ATOM 5093 O O . ARG F 1 27 ? 1.455 -27.594 11.614 1.00 44.93 27 ARG F O 1
ATOM 5101 N N . ILE F 1 28 ? 3.660 -27.959 11.284 1.00 35.96 28 ILE F N 1
ATOM 5102 C CA . ILE F 1 28 ? 3.665 -29.165 12.082 1.00 38.32 28 ILE F CA 1
ATOM 5103 C C . ILE F 1 28 ? 3.473 -28.822 13.559 1.00 41.37 28 ILE F C 1
ATOM 5104 O O . ILE F 1 28 ? 2.748 -29.505 14.263 1.00 49.12 28 ILE F O 1
ATOM 5109 N N . ALA F 1 29 ? 4.113 -27.744 14.011 1.00 39.26 29 ALA F N 1
ATOM 5110 C CA . ALA F 1 29 ? 3.970 -27.263 15.373 1.00 40.78 29 ALA F CA 1
ATOM 5111 C C . ALA F 1 29 ? 2.543 -26.945 15.671 1.00 46.59 29 ALA F C 1
ATOM 5112 O O . ALA F 1 29 ? 2.031 -27.339 16.720 1.00 43.45 29 ALA F O 1
ATOM 5114 N N . LEU F 1 30 ? 1.887 -26.230 14.745 1.00 48.17 30 LEU F N 1
ATOM 5115 C CA . LEU F 1 30 ? 0.500 -25.798 14.919 1.00 45.19 30 LEU F CA 1
ATOM 5116 C C . LEU F 1 30 ? -0.510 -26.933 14.824 1.00 48.70 30 LEU F C 1
ATOM 5117 O O . LEU F 1 30 ? -1.568 -26.891 15.463 1.00 55.92 30 LEU F O 1
ATOM 5122 N N . LYS F 1 31 ? -0.183 -27.950 14.016 1.00 48.81 31 LYS F N 1
ATOM 5123 C CA . LYS F 1 31 ? -1.001 -29.133 13.951 1.00 48.31 31 LYS F CA 1
ATOM 5124 C C . LYS F 1 31 ? -1.040 -29.773 15.345 1.00 49.07 31 LYS F C 1
ATOM 5125 O O . LYS F 1 31 ? -2.065 -30.234 15.788 1.00 46.81 31 LYS F O 1
ATOM 5131 N N . ARG F 1 32 ? 0.105 -29.804 16.024 1.00 51.89 32 ARG F N 1
ATOM 5132 C CA . ARG F 1 32 ? 0.201 -30.383 17.345 1.00 54.60 32 ARG F CA 1
ATOM 5133 C C . ARG F 1 32 ? -0.279 -29.480 18.466 1.00 51.17 32 ARG F C 1
ATOM 5134 O O . ARG F 1 32 ? -0.828 -29.948 19.413 1.00 50.01 32 ARG F O 1
ATOM 5142 N N . ASP F 1 33 ? -0.080 -28.168 18.324 1.00 53.32 33 ASP F N 1
ATOM 5143 C CA . ASP F 1 33 ? -0.403 -27.170 19.349 1.00 51.66 33 ASP F CA 1
ATOM 5144 C C . ASP F 1 33 ? -1.057 -25.957 18.680 1.00 53.02 33 ASP F C 1
ATOM 5145 O O . ASP F 1 33 ? -0.426 -24.914 18.459 1.00 39.48 33 ASP F O 1
ATOM 5150 N N . PRO F 1 34 ? -2.363 -26.057 18.347 1.00 49.15 34 PRO F N 1
ATOM 5151 C CA . PRO F 1 34 ? -3.049 -25.004 17.603 1.00 49.73 34 PRO F CA 1
ATOM 5152 C C . PRO F 1 34 ? -3.268 -23.705 18.364 1.00 52.35 34 PRO F C 1
ATOM 5153 O O . PRO F 1 34 ? -3.622 -22.721 17.743 1.00 55.58 34 PRO F O 1
ATOM 5157 N N . ASN F 1 35 ? -3.074 -23.711 19.677 1.00 59.30 35 ASN F N 1
ATOM 5158 C CA . ASN F 1 35 ? -3.247 -22.517 20.511 1.00 59.10 35 ASN F CA 1
ATOM 5159 C C . ASN F 1 35 ? -1.953 -21.740 20.780 1.00 58.43 35 ASN F C 1
ATOM 5160 O O . ASN F 1 35 ? -1.961 -20.786 21.549 1.00 54.73 35 ASN F O 1
ATOM 5165 N N . ASN F 1 36 ? -0.864 -22.114 20.088 1.00 50.43 36 ASN F N 1
ATOM 5166 C CA . ASN F 1 36 ? 0.344 -21.374 20.188 1.00 49.98 36 ASN F CA 1
ATOM 5167 C C . ASN F 1 36 ? 0.328 -20.068 19.324 1.00 44.66 36 ASN F C 1
ATOM 5168 O O . ASN F 1 36 ? 0.658 -20.082 18.132 1.00 40.81 36 ASN F O 1
ATOM 5173 N N . ALA F 1 37 ? -0.029 -18.945 19.958 1.00 42.18 37 ALA F N 1
ATOM 5174 C CA . ALA F 1 37 ? -0.132 -17.638 19.283 1.00 40.14 37 ALA F CA 1
ATOM 5175 C C . ALA F 1 37 ? 1.155 -17.197 18.565 1.00 37.21 37 ALA F C 1
ATOM 5176 O O . ALA F 1 37 ? 1.123 -16.632 17.475 1.00 42.60 37 ALA F O 1
ATOM 5178 N N . GLU F 1 38 ? 2.297 -17.495 19.180 1.00 42.11 38 GLU F N 1
ATOM 5179 C CA . GLU F 1 38 ? 3.586 -17.113 18.652 1.00 45.10 38 GLU F CA 1
ATOM 5180 C C . GLU F 1 38 ? 3.943 -17.935 17.410 1.00 43.23 38 GLU F C 1
ATOM 5181 O O . GLU F 1 38 ? 4.558 -17.415 16.486 1.00 42.86 38 GLU F O 1
ATOM 5187 N N . ALA F 1 39 ? 3.558 -19.216 17.379 1.00 43.06 39 ALA F N 1
ATOM 5188 C CA . ALA F 1 39 ? 3.702 -20.034 16.170 1.00 38.55 39 ALA F CA 1
ATOM 5189 C C . ALA F 1 39 ? 2.872 -19.477 14.987 1.00 34.14 39 ALA F C 1
ATOM 5190 O O . ALA F 1 39 ? 3.405 -19.396 13.875 1.00 27.98 39 ALA F O 1
ATOM 5192 N N . TRP F 1 40 ? 1.596 -19.087 15.225 1.00 35.38 40 TRP F N 1
ATOM 5193 C CA . TRP F 1 40 ? 0.776 -18.488 14.167 1.00 37.77 40 TRP F CA 1
ATOM 5194 C C . TRP F 1 40 ? 1.435 -17.204 13.659 1.00 34.42 40 TRP F C 1
ATOM 5195 O O . TRP F 1 40 ? 1.514 -16.960 12.448 1.00 32.06 40 TRP F O 1
ATOM 5206 N N . TYR F 1 41 ? 1.924 -16.394 14.603 1.00 38.06 41 TYR F N 1
ATOM 5207 C CA . TYR F 1 41 ? 2.580 -15.144 14.290 1.00 37.71 41 TYR F CA 1
ATOM 5208 C C . TYR F 1 41 ? 3.798 -15.369 13.421 1.00 33.37 41 TYR F C 1
ATOM 5209 O O . TYR F 1 41 ? 3.990 -14.732 12.369 1.00 32.85 41 TYR F O 1
ATOM 5218 N N . ASN F 1 42 ? 4.628 -16.321 13.830 1.00 38.37 42 ASN F N 1
ATOM 5219 C CA . ASN F 1 42 ? 5.865 -16.584 13.093 1.00 37.95 42 ASN F CA 1
ATOM 5220 C C . ASN F 1 42 ? 5.640 -17.254 11.753 1.00 43.05 42 ASN F C 1
ATOM 5221 O O . ASN F 1 42 ? 6.389 -17.017 10.814 1.00 38.29 42 ASN F O 1
ATOM 5226 N N . LEU F 1 43 ? 4.601 -18.082 11.652 1.00 42.33 43 LEU F N 1
ATOM 5227 C CA . LEU F 1 43 ? 4.211 -18.652 10.370 1.00 46.77 43 LEU F CA 1
ATOM 5228 C C . LEU F 1 43 ? 3.864 -17.463 9.463 1.00 44.83 43 LEU F C 1
ATOM 5229 O O . LEU F 1 43 ? 4.275 -17.404 8.319 1.00 38.79 43 LEU F O 1
ATOM 5234 N N . GLY F 1 44 ? 3.122 -16.503 10.014 1.00 33.99 44 GLY F N 1
ATOM 5235 C CA . GLY F 1 44 ? 2.773 -15.291 9.310 1.00 36.68 44 GLY F CA 1
ATOM 5236 C C . GLY F 1 44 ? 4.004 -14.558 8.782 1.00 38.25 44 GLY F C 1
ATOM 5237 O O . GLY F 1 44 ? 4.050 -14.191 7.595 1.00 32.25 44 GLY F O 1
ATOM 5238 N N . ASN F 1 45 ? 4.996 -14.340 9.659 1.00 34.67 45 ASN F N 1
ATOM 5239 C CA . ASN F 1 45 ? 6.229 -13.710 9.235 1.00 38.77 45 ASN F CA 1
ATOM 5240 C C . ASN F 1 45 ? 6.949 -14.461 8.122 1.00 39.65 45 ASN F C 1
ATOM 5241 O O . ASN F 1 45 ? 7.462 -13.852 7.196 1.00 33.61 45 ASN F O 1
ATOM 5246 N N . ALA F 1 46 ? 6.983 -15.795 8.209 1.00 42.28 46 ALA F N 1
ATOM 5247 C CA . ALA F 1 46 ? 7.688 -16.618 7.232 1.00 33.47 46 ALA F CA 1
ATOM 5248 C C . ALA F 1 46 ? 7.058 -16.448 5.840 1.00 36.48 46 ALA F C 1
ATOM 5249 O O . ALA F 1 46 ? 7.775 -16.299 4.842 1.00 27.03 46 ALA F O 1
ATOM 5251 N N . TYR F 1 47 ? 5.713 -16.452 5.784 1.00 29.46 47 TYR F N 1
ATOM 5252 C CA . TYR F 1 47 ? 4.985 -16.195 4.553 1.00 34.81 47 TYR F CA 1
ATOM 5253 C C . TYR F 1 47 ? 5.189 -14.753 4.042 1.00 38.23 47 TYR F C 1
ATOM 5254 O O . TYR F 1 47 ? 5.371 -14.544 2.820 1.00 34.46 47 TYR F O 1
ATOM 5263 N N . TYR F 1 48 ? 5.176 -13.781 4.966 1.00 34.34 48 TYR F N 1
ATOM 5264 C CA . TYR F 1 48 ? 5.475 -12.400 4.646 1.00 31.33 48 TYR F CA 1
ATOM 5265 C C . TYR F 1 48 ? 6.826 -12.269 3.951 1.00 31.38 48 TYR F C 1
ATOM 5266 O O . TYR F 1 48 ? 6.945 -11.616 2.902 1.00 28.78 48 TYR F O 1
ATOM 5275 N N . LYS F 1 49 ? 7.845 -12.901 4.533 1.00 35.12 49 LYS F N 1
ATOM 5276 C CA . LYS F 1 49 ? 9.203 -12.850 4.000 1.00 39.54 49 LYS F CA 1
ATOM 5277 C C . LYS F 1 49 ? 9.295 -13.454 2.604 1.00 35.65 49 LYS F C 1
ATOM 5278 O O . LYS F 1 49 ? 10.165 -13.075 1.853 1.00 38.73 49 LYS F O 1
ATOM 5284 N N . GLN F 1 50 ? 8.403 -14.390 2.270 1.00 38.36 50 GLN F N 1
ATOM 5285 C CA . GLN F 1 50 ? 8.344 -14.981 0.935 1.00 36.29 50 GLN F CA 1
ATOM 5286 C C . GLN F 1 50 ? 7.464 -14.236 -0.069 1.00 42.05 50 GLN F C 1
ATOM 5287 O O . GLN F 1 50 ? 7.316 -14.686 -1.187 1.00 41.11 50 GLN F O 1
ATOM 5293 N N . GLY F 1 51 ? 6.851 -13.122 0.335 1.00 41.32 51 GLY F N 1
ATOM 5294 C CA . GLY F 1 51 ? 6.001 -12.370 -0.555 1.00 33.92 51 GLY F CA 1
ATOM 5295 C C . GLY F 1 51 ? 4.572 -12.872 -0.631 1.00 37.66 51 GLY F C 1
ATOM 5296 O O . GLY F 1 51 ? 3.784 -12.351 -1.428 1.00 44.23 51 GLY F O 1
ATOM 5297 N N . ASP F 1 52 ? 4.218 -13.852 0.207 1.00 41.19 52 ASP F N 1
ATOM 5298 C CA . ASP F 1 52 ? 2.865 -14.452 0.228 1.00 44.19 52 ASP F CA 1
ATOM 5299 C C . ASP F 1 52 ? 1.973 -13.728 1.225 1.00 32.64 52 ASP F C 1
ATOM 5300 O O . ASP F 1 52 ? 1.703 -14.227 2.318 1.00 29.34 52 ASP F O 1
ATOM 5305 N N . TYR F 1 53 ? 1.511 -12.541 0.832 1.00 25.46 53 TYR F N 1
ATOM 5306 C CA . TYR F 1 53 ? 0.865 -11.639 1.747 1.00 34.06 53 TYR F CA 1
ATOM 5307 C C . TYR F 1 53 ? -0.525 -12.054 2.228 1.00 36.22 53 TYR F C 1
ATOM 5308 O O . TYR F 1 53 ? -0.903 -11.768 3.399 1.00 39.50 53 TYR F O 1
ATOM 5317 N N . ASP F 1 54 ? -1.270 -12.733 1.355 1.00 33.88 54 ASP F N 1
ATOM 5318 C CA . ASP F 1 54 ? -2.594 -13.227 1.725 1.00 40.28 54 ASP F CA 1
ATOM 5319 C C . ASP F 1 54 ? -2.489 -14.291 2.812 1.00 36.73 54 ASP F C 1
ATOM 5320 O O . ASP F 1 54 ? -3.318 -14.345 3.710 1.00 42.14 54 ASP F O 1
ATOM 5325 N N . GLU F 1 55 ? -1.454 -15.120 2.734 1.00 34.75 55 GLU F N 1
ATOM 5326 C CA . GLU F 1 55 ? -1.257 -16.145 3.744 1.00 37.05 55 GLU F CA 1
ATOM 5327 C C . GLU F 1 55 ? -0.769 -15.487 5.056 1.00 37.61 55 GLU F C 1
ATOM 5328 O O . GLU F 1 55 ? -1.269 -15.792 6.136 1.00 31.22 55 GLU F O 1
ATOM 5334 N N . ALA F 1 56 ? 0.181 -14.557 4.939 1.00 31.52 56 ALA F N 1
ATOM 5335 C CA . ALA F 1 56 ? 0.645 -13.770 6.063 1.00 34.20 56 ALA F CA 1
ATOM 5336 C C . ALA F 1 56 ? -0.548 -13.154 6.807 1.00 35.16 56 ALA F C 1
ATOM 5337 O O . ALA F 1 56 ? -0.670 -13.327 8.027 1.00 33.75 56 ALA F O 1
ATOM 5339 N N . ILE F 1 57 ? -1.448 -12.498 6.051 1.00 31.52 57 ILE F N 1
ATOM 5340 C CA . ILE F 1 57 ? -2.623 -11.893 6.641 1.00 33.47 57 ILE F CA 1
ATOM 5341 C C . ILE F 1 57 ? -3.446 -12.913 7.429 1.00 35.42 57 ILE F C 1
ATOM 5342 O O . ILE F 1 57 ? -3.778 -12.687 8.599 1.00 40.38 57 ILE F O 1
ATOM 5347 N N . GLU F 1 58 ? -3.759 -14.053 6.807 1.00 36.55 58 GLU F N 1
ATOM 5348 C CA . GLU F 1 58 ? -4.560 -15.082 7.442 1.00 36.32 58 GLU F CA 1
ATOM 5349 C C . GLU F 1 58 ? -3.959 -15.484 8.814 1.00 35.94 58 GLU F C 1
ATOM 5350 O O . GLU F 1 58 ? -4.686 -15.620 9.822 1.00 32.50 58 GLU F O 1
ATOM 5356 N N . TYR F 1 59 ? -2.629 -15.684 8.855 1.00 37.30 59 TYR F N 1
ATOM 5357 C CA . TYR F 1 59 ? -1.968 -16.183 10.059 1.00 44.54 59 TYR F CA 1
ATOM 5358 C C . TYR F 1 59 ? -1.737 -15.130 11.119 1.00 37.98 59 TYR F C 1
ATOM 5359 O O . TYR F 1 59 ? -1.846 -15.423 12.310 1.00 38.87 59 TYR F O 1
ATOM 5368 N N . TYR F 1 60 ? -1.475 -13.890 10.686 1.00 33.27 60 TYR F N 1
ATOM 5369 C CA . TYR F 1 60 ? -1.467 -12.759 11.602 1.00 31.98 60 TYR F CA 1
ATOM 5370 C C . TYR F 1 60 ? -2.812 -12.597 12.266 1.00 30.65 60 TYR F C 1
ATOM 5371 O O . TYR F 1 60 ? -2.866 -12.329 13.467 1.00 28.40 60 TYR F O 1
ATOM 5380 N N . GLN F 1 61 ? -3.895 -12.776 11.496 1.00 31.26 61 GLN F N 1
ATOM 5381 C CA . GLN F 1 61 ? -5.229 -12.606 12.019 1.00 33.94 61 GLN F CA 1
ATOM 5382 C C . GLN F 1 61 ? -5.459 -13.594 13.120 1.00 28.08 61 GLN F C 1
ATOM 5383 O O . GLN F 1 61 ? -5.920 -13.213 14.237 1.00 32.66 61 GLN F O 1
ATOM 5389 N N . LYS F 1 62 ? -5.093 -14.844 12.838 1.00 30.47 62 LYS F N 1
ATOM 5390 C CA . LYS F 1 62 ? -5.260 -15.932 13.775 1.00 36.81 62 LYS F CA 1
ATOM 5391 C C . LYS F 1 62 ? -4.470 -15.668 15.081 1.00 36.81 62 LYS F C 1
ATOM 5392 O O . LYS F 1 62 ? -4.994 -15.832 16.197 1.00 30.33 62 LYS F O 1
ATOM 5398 N N . ALA F 1 63 ? -3.217 -15.226 14.901 1.00 32.30 63 ALA F N 1
ATOM 5399 C CA . ALA F 1 63 ? -2.308 -14.913 16.001 1.00 36.53 63 ALA F CA 1
ATOM 5400 C C . ALA F 1 63 ? -2.880 -13.859 16.925 1.00 38.21 63 ALA F C 1
ATOM 5401 O O . ALA F 1 63 ? -2.836 -14.032 18.163 1.00 33.74 63 ALA F O 1
ATOM 5403 N N . LEU F 1 64 ? -3.441 -12.794 16.327 1.00 34.74 64 LEU F N 1
ATOM 5404 C CA . LEU F 1 64 ? -4.010 -11.697 17.077 1.00 37.14 64 LEU F CA 1
ATOM 5405 C C . LEU F 1 64 ? -5.331 -12.014 17.789 1.00 38.50 64 LEU F C 1
ATOM 5406 O O . LEU F 1 64 ? -5.645 -11.382 18.810 1.00 43.58 64 LEU F O 1
ATOM 5411 N N . GLU F 1 65 ? -6.116 -12.967 17.259 1.00 39.09 65 GLU F N 1
ATOM 5412 C CA . GLU F 1 65 ? -7.304 -13.417 17.978 1.00 45.89 65 GLU F CA 1
ATOM 5413 C C . GLU F 1 65 ? -6.858 -14.057 19.274 1.00 43.23 65 GLU F C 1
ATOM 5414 O O . GLU F 1 65 ? -7.427 -13.792 20.311 1.00 45.15 65 GLU F O 1
ATOM 5420 N N . LEU F 1 66 ? -5.794 -14.867 19.195 1.00 42.20 66 LEU F N 1
ATOM 5421 C CA . LEU F 1 66 ? -5.223 -15.550 20.336 1.00 50.00 66 LEU F CA 1
ATOM 5422 C C . LEU F 1 66 ? -4.436 -14.638 21.295 1.00 56.12 66 LEU F C 1
ATOM 5423 O O . LEU F 1 66 ? -4.488 -14.817 22.491 1.00 53.67 66 LEU F O 1
ATOM 5428 N N . ASP F 1 67 ? -3.686 -13.675 20.744 1.00 54.53 67 ASP F N 1
ATOM 5429 C CA . ASP F 1 67 ? -2.924 -12.716 21.545 1.00 45.32 67 ASP F CA 1
ATOM 5430 C C . ASP F 1 67 ? -3.079 -11.294 20.999 1.00 43.31 67 ASP F C 1
ATOM 5431 O O . ASP F 1 67 ? -2.195 -10.775 20.316 1.00 44.10 67 ASP F O 1
ATOM 5436 N N . PRO F 1 68 ? -4.174 -10.586 21.345 1.00 37.70 68 PRO F N 1
ATOM 5437 C CA . PRO F 1 68 ? -4.394 -9.235 20.844 1.00 34.77 68 PRO F CA 1
ATOM 5438 C C . PRO F 1 68 ? -3.394 -8.202 21.332 1.00 35.54 68 PRO F C 1
ATOM 5439 O O . PRO F 1 68 ? -3.290 -7.133 20.734 1.00 42.13 68 PRO F O 1
ATOM 5443 N N . ASN F 1 69 ? -2.636 -8.520 22.372 1.00 43.62 69 ASN F N 1
ATOM 5444 C CA . ASN F 1 69 ? -1.744 -7.530 22.983 1.00 47.84 69 ASN F CA 1
ATOM 5445 C C . ASN F 1 69 ? -0.351 -7.550 22.382 1.00 41.75 69 ASN F C 1
ATOM 5446 O O . ASN F 1 69 ? 0.553 -6.998 22.951 1.00 55.57 69 ASN F O 1
ATOM 5451 N N . ASN F 1 70 ? -0.207 -8.110 21.178 1.00 47.07 70 ASN F N 1
ATOM 5452 C CA . ASN F 1 70 ? 1.068 -8.122 20.465 1.00 40.69 70 ASN F CA 1
ATOM 5453 C C . ASN F 1 70 ? 1.133 -6.986 19.429 1.00 36.77 70 ASN F C 1
ATOM 5454 O O . ASN F 1 70 ? 0.691 -7.142 18.300 1.00 40.39 70 ASN F O 1
ATOM 5459 N N . ALA F 1 71 ? 1.738 -5.867 19.836 1.00 37.19 71 ALA F N 1
ATOM 5460 C CA . ALA F 1 71 ? 1.771 -4.641 19.034 1.00 35.13 71 ALA F CA 1
ATOM 5461 C C . ALA F 1 71 ? 2.466 -4.821 17.684 1.00 31.28 71 ALA F C 1
ATOM 5462 O O . ALA F 1 71 ? 2.046 -4.255 16.650 1.00 36.15 71 ALA F O 1
ATOM 5464 N N . GLU F 1 72 ? 3.536 -5.619 17.692 1.00 31.09 72 GLU F N 1
ATOM 5465 C CA . GLU F 1 72 ? 4.322 -5.855 16.506 1.00 33.46 72 GLU F CA 1
ATOM 5466 C C . GLU F 1 72 ? 3.513 -6.663 15.464 1.00 36.11 72 GLU F C 1
ATOM 5467 O O . GLU F 1 72 ? 3.703 -6.503 14.270 1.00 41.67 72 GLU F O 1
ATOM 5473 N N . ALA F 1 73 ? 2.600 -7.515 15.935 1.00 40.50 73 ALA F N 1
ATOM 5474 C CA . ALA F 1 73 ? 1.743 -8.291 15.060 1.00 40.30 73 ALA F CA 1
ATOM 5475 C C . ALA F 1 73 ? 0.764 -7.371 14.345 1.00 31.77 73 ALA F C 1
ATOM 5476 O O . ALA F 1 73 ? 0.570 -7.480 13.146 1.00 34.53 73 ALA F O 1
ATOM 5478 N N . TRP F 1 74 ? 0.147 -6.454 15.086 1.00 32.16 74 TRP F N 1
ATOM 5479 C CA . TRP F 1 74 ? -0.759 -5.450 14.486 1.00 34.48 74 TRP F CA 1
ATOM 5480 C C . TRP F 1 74 ? -0.030 -4.673 13.379 1.00 29.81 74 TRP F C 1
ATOM 5481 O O . TRP F 1 74 ? -0.589 -4.457 12.287 1.00 23.32 74 TRP F O 1
ATOM 5492 N N . TYR F 1 75 ? 1.229 -4.301 13.668 1.00 27.85 75 TYR F N 1
ATOM 5493 C CA . TYR F 1 75 ? 2.098 -3.601 12.748 1.00 29.45 75 TYR F CA 1
ATOM 5494 C C . TYR F 1 75 ? 2.377 -4.384 11.453 1.00 29.59 75 TYR F C 1
ATOM 5495 O O . TYR F 1 75 ? 2.277 -3.828 10.350 1.00 25.29 75 TYR F O 1
ATOM 5504 N N . ASN F 1 76 ? 2.721 -5.668 11.590 1.00 33.65 76 ASN F N 1
ATOM 5505 C CA . ASN F 1 76 ? 2.997 -6.522 10.430 1.00 30.82 76 ASN F CA 1
ATOM 5506 C C . ASN F 1 76 ? 1.762 -6.863 9.633 1.00 31.47 76 ASN F C 1
ATOM 5507 O O . ASN F 1 76 ? 1.830 -7.041 8.415 1.00 31.94 76 ASN F O 1
ATOM 5512 N N . LEU F 1 77 ? 0.625 -6.960 10.327 1.00 28.17 77 LEU F N 1
ATOM 5513 C CA . LEU F 1 77 ? -0.660 -7.105 9.676 1.00 29.30 77 LEU F CA 1
ATOM 5514 C C . LEU F 1 77 ? -0.873 -5.894 8.758 1.00 31.41 77 LEU F C 1
ATOM 5515 O O . LEU F 1 77 ? -1.229 -6.056 7.606 1.00 32.91 77 LEU F O 1
ATOM 5520 N N . GLY F 1 78 ? -0.619 -4.691 9.297 1.00 32.57 78 GLY F N 1
ATOM 5521 C CA . GLY F 1 78 ? -0.654 -3.452 8.543 1.00 30.60 78 GLY F CA 1
ATOM 5522 C C . GLY F 1 78 ? 0.194 -3.492 7.288 1.00 33.30 78 GLY F C 1
ATOM 5523 O O . GLY F 1 78 ? -0.268 -3.137 6.196 1.00 37.70 78 GLY F O 1
ATOM 5524 N N . ASN F 1 79 ? 1.446 -3.934 7.439 1.00 30.75 79 ASN F N 1
ATOM 5525 C CA . ASN F 1 79 ? 2.390 -3.991 6.326 1.00 30.22 79 ASN F CA 1
ATOM 5526 C C . ASN F 1 79 ? 1.881 -4.911 5.237 1.00 35.40 79 ASN F C 1
ATOM 5527 O O . ASN F 1 79 ? 1.986 -4.586 4.055 1.00 32.77 79 ASN F O 1
ATOM 5532 N N . ALA F 1 80 ? 1.342 -6.065 5.645 1.00 35.19 80 ALA F N 1
ATOM 5533 C CA . ALA F 1 80 ? 0.876 -7.077 4.695 1.00 36.81 80 ALA F CA 1
ATOM 5534 C C . ALA F 1 80 ? -0.313 -6.543 3.904 1.00 40.10 80 ALA F C 1
ATOM 5535 O O . ALA F 1 80 ? -0.401 -6.767 2.704 1.00 36.55 80 ALA F O 1
ATOM 5537 N N . TYR F 1 81 ? -1.211 -5.800 4.568 1.00 32.53 81 TYR F N 1
ATOM 5538 C CA . TYR F 1 81 ? -2.295 -5.138 3.847 1.00 32.61 81 TYR F CA 1
ATOM 5539 C C . TYR F 1 81 ? -1.783 -4.056 2.922 1.00 30.78 81 TYR F C 1
ATOM 5540 O O . TYR F 1 81 ? -2.288 -3.911 1.817 1.00 36.05 81 TYR F O 1
ATOM 5549 N N . TYR F 1 82 ? -0.781 -3.305 3.381 1.00 32.62 82 TYR F N 1
ATOM 5550 C CA . TYR F 1 82 ? -0.186 -2.228 2.596 1.00 37.42 82 TYR F CA 1
ATOM 5551 C C . TYR F 1 82 ? 0.413 -2.778 1.304 1.00 37.45 82 TYR F C 1
ATOM 5552 O O . TYR F 1 82 ? 0.185 -2.223 0.228 1.00 33.55 82 TYR F O 1
ATOM 5561 N N . LYS F 1 83 ? 1.162 -3.881 1.421 1.00 32.93 83 LYS F N 1
ATOM 5562 C CA . LYS F 1 83 ? 1.788 -4.540 0.268 1.00 37.80 83 LYS F CA 1
ATOM 5563 C C . LYS F 1 83 ? 0.787 -5.081 -0.760 1.00 37.97 83 LYS F C 1
ATOM 5564 O O . LYS F 1 83 ? 1.172 -5.379 -1.857 1.00 46.05 83 LYS F O 1
ATOM 5570 N N . GLN F 1 84 ? -0.477 -5.241 -0.374 1.00 37.53 84 GLN F N 1
ATOM 5571 C CA . GLN F 1 84 ? -1.543 -5.625 -1.294 1.00 39.86 84 GLN F CA 1
ATOM 5572 C C . GLN F 1 84 ? -2.424 -4.458 -1.697 1.00 41.86 84 GLN F C 1
ATOM 5573 O O . GLN F 1 84 ? -3.450 -4.655 -2.304 1.00 53.68 84 GLN F O 1
ATOM 5579 N N . GLY F 1 85 ? -2.041 -3.240 -1.320 1.00 42.10 85 GLY F N 1
ATOM 5580 C CA . GLY F 1 85 ? -2.837 -2.071 -1.618 1.00 38.97 85 GLY F CA 1
ATOM 5581 C C . GLY F 1 85 ? -4.199 -1.972 -0.929 1.00 38.54 85 GLY F C 1
ATOM 5582 O O . GLY F 1 85 ? -5.060 -1.266 -1.393 1.00 53.62 85 GLY F O 1
ATOM 5583 N N . ASP F 1 86 ? -4.363 -2.649 0.205 1.00 44.64 86 ASP F N 1
ATOM 5584 C CA . ASP F 1 86 ? -5.547 -2.532 1.055 1.00 43.51 86 ASP F CA 1
ATOM 5585 C C . ASP F 1 86 ? -5.292 -1.459 2.114 1.00 39.42 86 ASP F C 1
ATOM 5586 O O . ASP F 1 86 ? -5.083 -1.752 3.285 1.00 40.60 86 ASP F O 1
ATOM 5591 N N . TYR F 1 87 ? -5.307 -0.196 1.668 1.00 40.11 87 TYR F N 1
ATOM 5592 C CA . TYR F 1 87 ? -4.830 0.921 2.467 1.00 35.91 87 TYR F CA 1
ATOM 5593 C C . TYR F 1 87 ? -5.705 1.243 3.647 1.00 35.24 87 TYR F C 1
ATOM 5594 O O . TYR F 1 87 ? -5.176 1.603 4.715 1.00 40.15 87 TYR F O 1
ATOM 5603 N N . ASP F 1 88 ? -7.024 1.078 3.477 1.00 32.96 88 ASP F N 1
ATOM 5604 C CA . ASP F 1 88 ? -7.965 1.220 4.598 1.00 35.06 88 ASP F CA 1
ATOM 5605 C C . ASP F 1 88 ? -7.578 0.307 5.732 1.00 35.50 88 ASP F C 1
ATOM 5606 O O . ASP F 1 88 ? -7.405 0.753 6.842 1.00 39.44 88 ASP F O 1
ATOM 5611 N N . GLU F 1 89 ? -7.462 -0.990 5.430 1.00 36.97 89 GLU F N 1
ATOM 5612 C CA . GLU F 1 89 ? -7.131 -1.992 6.431 1.00 32.42 89 GLU F CA 1
ATOM 5613 C C . GLU F 1 89 ? -5.737 -1.753 7.037 1.00 29.77 89 GLU F C 1
ATOM 5614 O O . GLU F 1 89 ? -5.545 -1.912 8.242 1.00 25.97 89 GLU F O 1
ATOM 5620 N N . ALA F 1 90 ? -4.781 -1.341 6.199 1.00 28.55 90 ALA F N 1
ATOM 5621 C CA . ALA F 1 90 ? -3.436 -1.029 6.680 1.00 29.15 90 ALA F CA 1
ATOM 5622 C C . ALA F 1 90 ? -3.496 0.089 7.714 1.00 32.10 90 ALA F C 1
ATOM 5623 O O . ALA F 1 90 ? -2.848 0.009 8.776 1.00 33.54 90 ALA F O 1
ATOM 5625 N N . ILE F 1 91 ? -4.301 1.113 7.421 1.00 30.72 91 ILE F N 1
ATOM 5626 C CA . ILE F 1 91 ? -4.460 2.260 8.322 1.00 36.23 91 ILE F CA 1
ATOM 5627 C C . ILE F 1 91 ? -5.072 1.838 9.675 1.00 36.41 91 ILE F C 1
ATOM 5628 O O . ILE F 1 91 ? -4.592 2.261 10.726 1.00 37.33 91 ILE F O 1
ATOM 5633 N N . GLU F 1 92 ? -6.121 1.010 9.631 1.00 36.29 92 GLU F N 1
ATOM 5634 C CA . GLU F 1 92 ? -6.753 0.496 10.842 1.00 42.66 92 GLU F CA 1
ATOM 5635 C C . GLU F 1 92 ? -5.728 -0.200 11.761 1.00 41.57 92 GLU F C 1
ATOM 5636 O O . GLU F 1 92 ? -5.706 0.006 12.977 1.00 36.04 92 GLU F O 1
ATOM 5642 N N . TYR F 1 93 ? -4.863 -1.021 11.169 1.00 31.60 93 TYR F N 1
ATOM 5643 C CA . TYR F 1 93 ? -3.980 -1.874 11.952 1.00 31.60 93 TYR F CA 1
ATOM 5644 C C . TYR F 1 93 ? -2.723 -1.175 12.410 1.00 30.41 93 TYR F C 1
ATOM 5645 O O . TYR F 1 93 ? -2.272 -1.433 13.506 1.00 32.57 93 TYR F O 1
ATOM 5654 N N . TYR F 1 94 ? -2.192 -0.261 11.592 1.00 32.64 94 TYR F N 1
ATOM 5655 C CA . TYR F 1 94 ? -1.139 0.624 12.022 1.00 30.47 94 TYR F CA 1
ATOM 5656 C C . TYR F 1 94 ? -1.607 1.433 13.241 1.00 33.61 94 TYR F C 1
ATOM 5657 O O . TYR F 1 94 ? -0.855 1.621 14.226 1.00 35.58 94 TYR F O 1
ATOM 5666 N N . GLN F 1 95 ? -2.841 1.924 13.185 1.00 32.82 95 GLN F N 1
ATOM 5667 C CA . GLN F 1 95 ? -3.399 2.704 14.284 1.00 34.55 95 GLN F CA 1
ATOM 5668 C C . GLN F 1 95 ? -3.529 1.878 15.558 1.00 38.43 95 GLN F C 1
ATOM 5669 O O . GLN F 1 95 ? -3.216 2.357 16.650 1.00 40.81 95 GLN F O 1
ATOM 5675 N N . LYS F 1 96 ? -3.952 0.616 15.406 1.00 36.54 96 LYS F N 1
ATOM 5676 C CA . LYS F 1 96 ? -4.096 -0.286 16.525 1.00 32.44 96 LYS F CA 1
ATOM 5677 C C . LYS F 1 96 ? -2.702 -0.567 17.108 1.00 35.12 96 LYS F C 1
ATOM 5678 O O . LYS F 1 96 ? -2.504 -0.563 18.357 1.00 35.47 96 LYS F O 1
ATOM 5684 N N . ALA F 1 97 ? -1.723 -0.780 16.214 1.00 30.58 97 ALA F N 1
ATOM 5685 C CA . ALA F 1 97 ? -0.335 -0.992 16.607 1.00 30.61 97 ALA F CA 1
ATOM 5686 C C . ALA F 1 97 ? 0.175 0.156 17.488 1.00 34.19 97 ALA F C 1
ATOM 5687 O O . ALA F 1 97 ? 0.803 -0.087 18.520 1.00 33.61 97 ALA F O 1
ATOM 5689 N N . LEU F 1 98 ? -0.137 1.397 17.093 1.00 38.75 98 LEU F N 1
ATOM 5690 C CA . LEU F 1 98 ? 0.316 2.592 17.809 1.00 35.84 98 LEU F CA 1
ATOM 5691 C C . LEU F 1 98 ? -0.429 2.827 19.135 1.00 31.94 98 LEU F C 1
ATOM 5692 O O . LEU F 1 98 ? 0.167 3.295 20.079 1.00 34.25 98 LEU F O 1
ATOM 5697 N N . GLU F 1 99 ? -1.729 2.511 19.177 1.00 34.98 99 GLU F N 1
ATOM 5698 C CA . GLU F 1 99 ? -2.528 2.549 20.408 1.00 40.09 99 GLU F CA 1
ATOM 5699 C C . GLU F 1 99 ? -1.847 1.682 21.471 1.00 40.95 99 GLU F C 1
ATOM 5700 O O . GLU F 1 99 ? -1.822 2.044 22.619 1.00 53.47 99 GLU F O 1
ATOM 5706 N N . LEU F 1 100 ? -1.306 0.530 21.062 1.00 46.04 100 LEU F N 1
ATOM 5707 C CA . LEU F 1 100 ? -0.571 -0.372 21.948 1.00 46.49 100 LEU F CA 1
ATOM 5708 C C . LEU F 1 100 ? 0.911 -0.067 22.122 1.00 47.94 100 LEU F C 1
ATOM 5709 O O . LEU F 1 100 ? 1.484 -0.350 23.169 1.00 48.64 100 LEU F O 1
ATOM 5714 N N . ASP F 1 101 ? 1.550 0.473 21.080 1.00 44.58 101 ASP F N 1
ATOM 5715 C CA . ASP F 1 101 ? 2.970 0.821 21.135 1.00 42.71 101 ASP F CA 1
ATOM 5716 C C . ASP F 1 101 ? 3.240 2.171 20.477 1.00 37.46 101 ASP F C 1
ATOM 5717 O O . ASP F 1 101 ? 3.703 2.237 19.337 1.00 39.24 101 ASP F O 1
ATOM 5722 N N . PRO F 1 102 ? 2.984 3.287 21.186 1.00 37.28 102 PRO F N 1
ATOM 5723 C CA . PRO F 1 102 ? 3.206 4.626 20.633 1.00 39.32 102 PRO F CA 1
ATOM 5724 C C . PRO F 1 102 ? 4.612 4.915 20.104 1.00 42.39 102 PRO F C 1
ATOM 5725 O O . PRO F 1 102 ? 4.737 5.838 19.323 1.00 48.41 102 PRO F O 1
ATOM 5729 N N . ASN F 1 103 ? 5.623 4.140 20.528 1.00 46.62 103 ASN F N 1
ATOM 5730 C CA . ASN F 1 103 ? 7.000 4.335 20.102 1.00 46.32 103 ASN F CA 1
ATOM 5731 C C . ASN F 1 103 ? 7.383 3.663 18.799 1.00 40.30 103 ASN F C 1
ATOM 5732 O O . ASN F 1 103 ? 8.522 3.823 18.361 1.00 39.18 103 ASN F O 1
ATOM 5737 N N . ASN F 1 104 ? 6.459 2.931 18.165 1.00 35.68 104 ASN F N 1
ATOM 5738 C CA . ASN F 1 104 ? 6.768 2.270 16.920 1.00 36.47 104 ASN F CA 1
ATOM 5739 C C . ASN F 1 104 ? 6.778 3.313 15.777 1.00 34.51 104 ASN F C 1
ATOM 5740 O O . ASN F 1 104 ? 5.771 3.531 15.117 1.00 27.27 104 ASN F O 1
ATOM 5745 N N . ALA F 1 105 ? 7.910 3.995 15.599 1.00 33.80 105 ALA F N 1
ATOM 5746 C CA . ALA F 1 105 ? 8.067 5.008 14.571 1.00 32.77 105 ALA F CA 1
ATOM 5747 C C . ALA F 1 105 ? 7.861 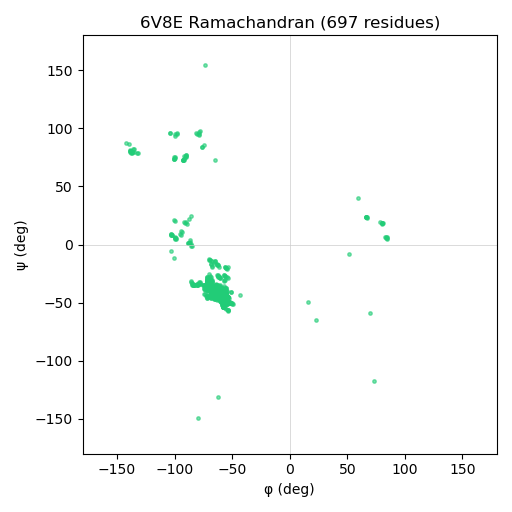4.447 13.149 1.00 32.12 105 ALA F C 1
ATOM 5748 O O . ALA F 1 105 ? 7.446 5.189 12.245 1.00 32.93 105 ALA F O 1
ATOM 5750 N N . GLU F 1 106 ? 8.150 3.161 12.950 1.00 30.15 106 GLU F N 1
ATOM 5751 C CA . GLU F 1 106 ? 7.967 2.514 11.665 1.00 30.99 106 GLU F CA 1
ATOM 5752 C C . GLU F 1 106 ? 6.484 2.453 11.244 1.00 30.48 106 GLU F C 1
ATOM 5753 O O . GLU F 1 106 ? 6.123 2.666 10.085 1.00 31.62 106 GLU F O 1
ATOM 5759 N N . ALA F 1 107 ? 5.631 2.123 12.207 1.00 26.52 107 ALA F N 1
ATOM 5760 C CA . ALA F 1 107 ? 4.198 2.047 11.999 1.00 25.84 107 ALA F CA 1
ATOM 5761 C C . ALA F 1 107 ? 3.659 3.456 11.740 1.00 32.60 107 ALA F C 1
ATOM 5762 O O . ALA F 1 107 ? 2.746 3.641 10.955 1.00 34.31 107 ALA F O 1
ATOM 5764 N N . LYS F 1 108 ? 4.242 4.455 12.412 1.00 31.01 108 LYS F N 1
ATOM 5765 C CA . LYS F 1 108 ? 3.886 5.847 12.203 1.00 32.97 108 LYS F CA 1
ATOM 5766 C C . LYS F 1 108 ? 4.264 6.326 10.792 1.00 30.37 108 LYS F C 1
ATOM 5767 O O . LYS F 1 108 ? 3.460 6.925 10.122 1.00 32.42 108 LYS F O 1
ATOM 5773 N N . GLN F 1 109 ? 5.478 6.020 10.338 1.00 30.53 109 GLN F N 1
ATOM 5774 C CA . GLN F 1 109 ? 5.870 6.302 8.960 1.00 31.91 109 GLN F CA 1
ATOM 5775 C C . GLN F 1 109 ? 4.951 5.647 7.923 1.00 35.55 109 GLN F C 1
ATOM 5776 O O . GLN F 1 109 ? 4.494 6.284 6.999 1.00 47.99 109 GLN F O 1
ATOM 5782 N N . ASN F 1 110 ? 4.677 4.357 8.099 1.00 38.68 110 ASN F N 1
ATOM 5783 C CA . ASN F 1 110 ? 3.858 3.598 7.170 1.00 38.62 110 ASN F CA 1
ATOM 5784 C C . ASN F 1 110 ? 2.382 4.037 7.173 1.00 37.10 110 ASN F C 1
ATOM 5785 O O . ASN F 1 110 ? 1.726 4.060 6.112 1.00 35.70 110 ASN F O 1
ATOM 5790 N N . LEU F 1 111 ? 1.874 4.382 8.361 1.00 30.15 111 LEU F N 1
ATOM 5791 C CA . LEU F 1 111 ? 0.560 4.989 8.480 1.00 37.75 111 LEU F CA 1
ATOM 5792 C C . LEU F 1 111 ? 0.443 6.233 7.553 1.00 44.77 111 LEU F C 1
ATOM 5793 O O . LEU F 1 111 ? -0.501 6.370 6.773 1.00 40.50 111 LEU F O 1
ATOM 5798 N N . GLY F 1 112 ? 1.448 7.111 7.647 1.00 40.13 112 GLY F N 1
ATOM 5799 C CA . GLY F 1 112 ? 1.566 8.286 6.817 1.00 36.99 112 GLY F CA 1
ATOM 5800 C C . GLY F 1 112 ? 1.639 7.990 5.329 1.00 36.91 112 GLY F C 1
ATOM 5801 O O . GLY F 1 112 ? 1.038 8.682 4.541 1.00 34.16 112 GLY F O 1
ATOM 5802 N N . ASN F 1 113 ? 2.412 6.974 4.941 1.00 36.73 113 ASN F N 1
ATOM 5803 C CA . ASN F 1 113 ? 2.479 6.525 3.557 1.00 40.80 113 ASN F CA 1
ATOM 5804 C C . ASN F 1 113 ? 1.092 6.103 3.083 1.00 46.52 113 ASN F C 1
ATOM 5805 O O . ASN F 1 113 ? 0.634 6.582 2.051 1.00 42.44 113 ASN F O 1
ATOM 5810 N N . ALA F 1 114 ? 0.435 5.221 3.852 1.00 34.10 114 ALA F N 1
ATOM 5811 C CA . ALA F 1 114 ? -0.893 4.724 3.525 1.00 35.45 114 ALA F CA 1
ATOM 5812 C C . ALA F 1 114 ? -1.944 5.848 3.379 1.00 38.88 114 ALA F C 1
ATOM 5813 O O . ALA F 1 114 ? -2.767 5.826 2.449 1.00 44.70 114 ALA F O 1
ATOM 5815 N N . LYS F 1 115 ? -1.898 6.825 4.293 1.00 39.94 115 LYS F N 1
ATOM 5816 C CA . LYS F 1 115 ? -2.827 7.948 4.272 1.00 42.94 115 LYS F CA 1
ATOM 5817 C C . LYS F 1 115 ? -2.637 8.778 2.988 1.00 39.76 115 LYS F C 1
ATOM 5818 O O . LYS F 1 115 ? -3.579 9.287 2.426 1.00 38.33 115 LYS F O 1
ATOM 5824 N N . GLN F 1 116 ? -1.392 8.877 2.533 1.00 41.43 116 GLN F N 1
ATOM 5825 C CA . GLN F 1 116 ? -1.045 9.600 1.318 1.00 49.46 116 GLN F CA 1
ATOM 5826 C C . GLN F 1 116 ? -1.505 8.857 0.035 1.00 50.64 116 GLN F C 1
ATOM 5827 O O . GLN F 1 116 ? -1.935 9.479 -0.914 1.00 54.30 116 GLN F O 1
ATOM 5833 N N . LYS F 1 117 ? -1.368 7.532 0.034 1.00 55.71 117 LYS F N 1
ATOM 5834 C CA . LYS F 1 117 ? -1.757 6.679 -1.089 1.00 62.70 117 LYS F CA 1
ATOM 5835 C C . LYS F 1 117 ? -3.243 6.812 -1.387 1.00 65.59 117 LYS F C 1
ATOM 5836 O O . LYS F 1 117 ? -3.708 6.645 -2.514 1.00 79.94 117 LYS F O 1
ATOM 5842 N N . GLN F 1 118 ? -3.985 7.142 -0.343 1.00 58.06 118 GLN F N 1
ATOM 5843 C CA . GLN F 1 118 ? -5.403 7.145 -0.384 1.00 59.72 118 GLN F CA 1
ATOM 5844 C C . GLN F 1 118 ? -6.074 8.506 -0.554 1.00 55.82 118 GLN F C 1
ATOM 5845 O O . GLN F 1 118 ? -7.261 8.527 -0.789 1.00 62.97 118 GLN F O 1
ATOM 5851 N N . GLY F 1 119 ? -5.337 9.621 -0.417 1.00 54.41 119 GLY F N 1
ATOM 5852 C CA . GLY F 1 119 ? -5.949 10.952 -0.459 1.00 57.65 119 GLY F CA 1
ATOM 5853 C C . GLY F 1 119 ? -6.802 11.368 0.750 1.00 56.22 119 GLY F C 1
ATOM 5854 O O . GLY F 1 119 ? -6.323 12.078 1.646 1.00 61.97 119 GLY F O 1
#

Sequence (710 aa):
EEAELAYLLGELAYKLGEYRIAIRAYRIALKRDPNNAEAWYNLGNAYYKQGDYDEAIEYYQKALELDPNNAEAWYNLGNAYYKQGDYDEAIEYYQKALELDPNNAEAKQNLGNAKQKQGEEAELAYLLGELAYKLGEYRIAIRAYRIALKRDPNNAEAWYNLGNAYYKQGDYDEAIEYYQKALELDPNNAEAWYNLGNAYYKQGDYDEAIEYYQKALELDPNNAEAKQNLGNAKQKEEAELAYLLGELAYKLGEYRIAIRAYRIALKRDPNNAEAWYNLGNAYYKQGDYDEAIEYYQKALELDPNNAEAWYNLGNAYYKQGDYDEAIEYYQKALELDPNNAEAKQNLGNAKQKQGEEAELAYLLGELAYKLGEYRIAIRAYRIALKRDPNNAEAWYNLGNAYYKQGDYDEAIEYYQKALELDPNNAEAWYNLGNAYYKQGDYDEAIEYYQKALELDPNNAEAKQNLGNAKQKQEEAELAYLLGELAYKLGEYRIAIRAYRIALKRDPNNAEAWYNLGNAYYKQGDYDEAIEYYQQKALELDPNNAEAWYNLGNAYYKQGDYDEAIEYYQKALELDPNNAEAKQNLGNAKQKQEEAELAYLLGELAYKLGEYRIAIRAYRIALKRDPNNAEAWYNLGNAYYKQGDYDEAIEYYQKALELDPNNAEAWYNLGNAYYKQGDYDEAIEYYQKALELDPNNAEAKQNLGNAKQKQG

Nearest PDB structures (foldseek):
  6v8e-assembly2_F  TM=9.830E-01  e=2.005E-15  synthetic construct
  6v8e-assembly1_A  TM=1.001E+00  e=4.966E-15  synthetic construct
  1na0-assembly2_B  TM=9.797E-01  e=2.173E-13  unidentified
  1na0-assembly1_A  TM=9.715E-01  e=6.260E-13  unidentified
  5hrz-assembly1_A  TM=9.854E-01  e=1.146E-12  synthetic construct

Radius of gyration: 30.06 Å; Cα contacts (8 Å, |Δi|>4): 1147; chains: 6; bounding box: 70×68×79 Å